Protein AF-A0A7S1BHF7-F1 (afdb_monomer_lite)

Radius of gyration: 30.68 Å; chains: 1; bounding box: 62×46×96 Å

Structure (mmCIF, N/CA/C/O backbone):
data_AF-A0A7S1BHF7-F1
#
_entry.id   AF-A0A7S1BHF7-F1
#
loop_
_atom_site.group_PDB
_atom_site.id
_atom_site.type_symbol
_atom_site.label_atom_id
_atom_site.label_alt_id
_atom_site.label_comp_id
_atom_site.label_asym_id
_atom_site.label_entity_id
_atom_site.label_seq_id
_atom_site.pdbx_PDB_ins_code
_atom_site.Cartn_x
_atom_site.Cartn_y
_atom_site.Cartn_z
_atom_site.occupancy
_atom_site.B_iso_or_equiv
_atom_site.auth_seq_id
_atom_site.auth_comp_id
_atom_site.auth_asym_id
_atom_site.auth_atom_id
_atom_site.pdbx_PDB_model_num
ATOM 1 N N . VAL A 1 1 ? 29.078 -0.483 -39.361 1.00 63.38 1 VAL A N 1
ATOM 2 C CA . VAL A 1 1 ? 27.618 -0.425 -39.082 1.00 63.38 1 VAL A CA 1
ATOM 3 C C . VAL A 1 1 ? 26.788 0.138 -40.234 1.00 63.38 1 VAL A C 1
ATOM 5 O O . VAL A 1 1 ? 25.708 -0.383 -40.449 1.00 63.38 1 VAL A O 1
ATOM 8 N N . CYS A 1 2 ? 27.257 1.151 -40.981 1.00 80.88 2 CYS A N 1
ATOM 9 C CA . CYS A 1 2 ? 26.517 1.723 -42.124 1.00 80.88 2 CYS A CA 1
ATOM 10 C C . CYS A 1 2 ? 26.778 1.039 -43.476 1.00 80.88 2 CYS A C 1
ATOM 12 O O . CYS A 1 2 ? 26.348 1.547 -44.508 1.00 80.88 2 CYS A O 1
ATOM 14 N N . ASP A 1 3 ? 27.524 -0.065 -43.475 1.00 90.44 3 ASP A N 1
ATOM 15 C CA . ASP A 1 3 ? 27.774 -0.849 -44.678 1.00 90.44 3 ASP A CA 1
ATOM 16 C C . ASP A 1 3 ? 26.471 -1.519 -45.144 1.00 90.44 3 ASP A C 1
ATOM 18 O O . ASP A 1 3 ? 25.711 -2.037 -44.321 1.00 90.44 3 ASP A O 1
ATOM 22 N N . ARG A 1 4 ? 26.189 -1.475 -46.449 1.00 88.31 4 ARG A N 1
ATOM 23 C CA . ARG A 1 4 ? 24.919 -1.969 -46.998 1.00 88.31 4 ARG A CA 1
ATOM 24 C C . ARG A 1 4 ? 24.765 -3.478 -46.856 1.00 88.31 4 ARG A C 1
ATOM 26 O O . ARG A 1 4 ? 23.647 -3.920 -46.611 1.00 88.31 4 ARG A O 1
ATOM 33 N N . GLU A 1 5 ? 25.844 -4.246 -46.970 1.00 92.75 5 GLU A N 1
ATOM 34 C CA . GLU A 1 5 ? 25.802 -5.700 -46.793 1.00 92.75 5 GLU A CA 1
ATOM 35 C C . GLU A 1 5 ? 25.516 -6.047 -45.331 1.00 92.75 5 GLU A C 1
ATOM 37 O O . GLU A 1 5 ? 24.713 -6.933 -45.049 1.00 92.75 5 GLU A O 1
ATOM 42 N N . VAL A 1 6 ? 26.069 -5.276 -44.388 1.00 90.81 6 VAL A N 1
ATOM 43 C CA . VAL A 1 6 ? 25.761 -5.431 -42.955 1.00 90.81 6 VAL A CA 1
ATOM 44 C C . VAL A 1 6 ? 24.296 -5.094 -42.651 1.00 90.81 6 VAL A C 1
ATOM 46 O O . VAL A 1 6 ? 23.649 -5.792 -41.871 1.00 90.81 6 VAL A O 1
ATOM 49 N N . VAL A 1 7 ? 23.741 -4.033 -43.245 1.00 93.38 7 VAL A N 1
ATOM 50 C CA . VAL A 1 7 ? 22.316 -3.682 -43.071 1.00 93.38 7 VAL A CA 1
ATOM 51 C C . VAL A 1 7 ? 21.403 -4.736 -43.707 1.00 93.38 7 VAL A C 1
ATOM 53 O O . VAL A 1 7 ? 20.414 -5.132 -43.091 1.00 93.38 7 VAL A O 1
ATOM 56 N N . ALA A 1 8 ? 21.753 -5.235 -44.895 1.00 92.69 8 ALA A N 1
ATOM 57 C CA . ALA A 1 8 ? 21.036 -6.327 -45.546 1.00 92.69 8 ALA A CA 1
ATOM 58 C C . ALA A 1 8 ? 21.072 -7.605 -44.694 1.00 92.69 8 ALA A C 1
ATOM 60 O O . ALA A 1 8 ? 20.032 -8.216 -44.477 1.00 92.69 8 ALA A O 1
ATOM 61 N N . GLY A 1 9 ? 22.228 -7.946 -44.115 1.00 94.75 9 GLY A N 1
ATOM 62 C CA . GLY A 1 9 ? 22.354 -9.053 -43.167 1.00 94.75 9 GLY A CA 1
ATOM 63 C C . GLY A 1 9 ? 21.432 -8.896 -41.956 1.00 94.75 9 GLY A C 1
ATOM 64 O O . GLY A 1 9 ? 20.701 -9.815 -41.623 1.00 94.75 9 GLY A O 1
ATOM 65 N N . ASN A 1 10 ? 21.356 -7.704 -41.356 1.00 95.31 10 ASN A N 1
ATOM 66 C CA . ASN A 1 10 ? 20.413 -7.446 -40.256 1.00 95.31 10 ASN A CA 1
ATOM 67 C C . ASN A 1 10 ? 18.931 -7.521 -40.671 1.00 95.31 10 ASN A C 1
ATOM 69 O O . ASN A 1 10 ? 18.061 -7.573 -39.804 1.00 95.31 10 ASN A O 1
ATOM 73 N N . SER A 1 11 ? 18.621 -7.503 -41.972 1.00 95.12 11 SER A N 1
ATOM 74 C CA . SER A 1 11 ? 17.242 -7.624 -42.459 1.00 95.12 11 SER A CA 1
ATOM 75 C C . SER A 1 11 ? 16.690 -9.037 -42.277 1.00 95.12 11 SER A C 1
ATOM 77 O O . SER A 1 11 ? 15.475 -9.189 -42.175 1.00 95.12 11 SER A O 1
ATOM 79 N N . THR A 1 12 ? 17.550 -10.058 -42.154 1.00 95.88 12 THR A N 1
ATOM 80 C CA . THR A 1 12 ? 17.098 -11.434 -41.888 1.00 95.88 12 THR A CA 1
ATOM 81 C C . THR A 1 12 ? 16.382 -11.545 -40.545 1.00 95.88 12 THR A C 1
ATOM 83 O O . THR A 1 12 ? 15.409 -12.274 -40.457 1.00 95.88 12 THR A O 1
ATOM 86 N N . ILE A 1 13 ? 16.762 -10.738 -39.545 1.00 96.25 13 ILE A N 1
ATOM 87 C CA . ILE A 1 13 ? 16.052 -10.658 -38.256 1.00 96.25 13 ILE A CA 1
ATOM 88 C C . ILE A 1 13 ? 14.591 -10.239 -38.472 1.00 96.25 13 ILE A C 1
ATOM 90 O O . ILE A 1 13 ? 13.684 -10.778 -37.850 1.00 96.25 13 ILE A O 1
ATOM 94 N N . GLY A 1 14 ? 14.350 -9.274 -39.366 1.00 95.00 14 GLY A N 1
ATOM 95 C CA . GLY A 1 14 ? 12.993 -8.853 -39.709 1.00 95.00 14 GLY A CA 1
ATOM 96 C C . GLY A 1 14 ? 12.210 -9.946 -40.436 1.00 95.00 14 GLY A C 1
ATOM 97 O O . GLY A 1 14 ? 11.029 -10.116 -40.158 1.00 95.00 14 GLY A O 1
ATOM 98 N N . MET A 1 15 ? 12.867 -10.714 -41.310 1.00 93.31 15 MET A N 1
ATOM 99 C CA . MET A 1 15 ? 12.249 -11.859 -41.991 1.00 93.31 15 MET A CA 1
ATOM 100 C C . MET A 1 15 ? 11.871 -12.965 -41.000 1.00 93.31 15 MET A C 1
ATOM 102 O O . MET A 1 15 ? 10.737 -13.424 -41.029 1.00 93.31 15 MET A O 1
ATOM 106 N N . GLU A 1 16 ? 12.764 -13.320 -40.074 1.00 95.81 16 GLU A N 1
ATOM 107 C CA . GLU A 1 16 ? 12.497 -14.307 -39.016 1.00 95.81 16 GLU A CA 1
ATOM 108 C C . GLU A 1 16 ? 11.317 -13.874 -38.129 1.00 95.81 16 GLU A C 1
ATOM 110 O O . GLU A 1 16 ? 10.424 -14.669 -37.849 1.00 95.81 16 GLU A O 1
ATOM 115 N N . ILE A 1 17 ? 11.244 -12.588 -37.754 1.00 95.44 17 ILE A N 1
ATOM 116 C CA . ILE A 1 17 ? 10.097 -12.045 -37.006 1.00 95.44 17 ILE A CA 1
ATOM 117 C C . ILE A 1 17 ? 8.789 -12.213 -37.789 1.00 95.44 17 ILE A C 1
ATOM 119 O O . ILE A 1 17 ? 7.767 -12.546 -37.195 1.00 95.44 17 ILE A O 1
ATOM 123 N N . LEU A 1 18 ? 8.801 -11.960 -39.097 1.00 91.56 18 LEU A N 1
ATOM 124 C CA . LEU A 1 18 ? 7.611 -12.074 -39.942 1.00 91.56 18 LEU A CA 1
ATOM 125 C C . LEU A 1 18 ? 7.209 -13.530 -40.201 1.00 91.56 18 LEU A C 1
ATOM 127 O O . LEU A 1 18 ? 6.021 -13.806 -40.353 1.00 91.56 18 LEU A O 1
ATOM 131 N N . GLU A 1 19 ? 8.171 -14.451 -40.235 1.00 92.69 19 GLU A N 1
ATOM 132 C CA . GLU A 1 19 ? 7.914 -15.890 -40.321 1.00 92.69 19 GLU A CA 1
ATOM 133 C C . GLU A 1 19 ? 7.264 -16.417 -39.031 1.00 92.69 19 GLU A C 1
ATOM 135 O O . GLU A 1 19 ? 6.253 -17.121 -39.097 1.00 92.69 19 GLU A O 1
ATOM 140 N N . ASP A 1 20 ? 7.786 -16.026 -37.865 1.00 94.88 20 ASP A N 1
ATOM 141 C CA . ASP A 1 20 ? 7.302 -16.496 -36.560 1.00 94.88 20 ASP A CA 1
ATOM 142 C C . ASP A 1 20 ? 6.042 -15.755 -36.069 1.00 94.88 20 ASP A C 1
ATOM 144 O O . ASP A 1 20 ? 5.194 -16.332 -35.378 1.00 94.88 20 ASP A O 1
ATOM 148 N N . LEU A 1 21 ? 5.910 -14.465 -36.394 1.00 93.00 21 LEU A N 1
ATOM 149 C CA . LEU A 1 21 ? 4.833 -13.585 -35.932 1.00 93.00 21 LEU A CA 1
ATOM 150 C C . LEU A 1 21 ? 4.375 -12.608 -37.038 1.00 93.00 21 LEU A C 1
ATOM 152 O O . LEU A 1 21 ? 4.582 -11.394 -36.929 1.00 93.00 21 LEU A O 1
ATOM 156 N N . PRO A 1 22 ? 3.691 -13.107 -38.087 1.00 88.44 22 PRO A N 1
ATOM 157 C CA . PRO A 1 22 ? 3.302 -12.315 -39.262 1.00 88.44 22 PRO A CA 1
ATOM 158 C C . PRO A 1 22 ? 2.284 -11.201 -38.973 1.00 88.44 22 PRO A C 1
ATOM 160 O O . PRO A 1 22 ? 2.080 -10.321 -39.805 1.00 88.44 22 PRO A O 1
ATOM 163 N N . ASP A 1 23 ? 1.619 -11.233 -37.817 1.00 88.38 23 ASP A N 1
ATOM 164 C CA . ASP A 1 23 ? 0.645 -10.237 -37.362 1.00 88.38 23 ASP A CA 1
ATOM 165 C C . ASP A 1 23 ? 1.152 -9.419 -36.159 1.00 88.38 23 ASP A C 1
ATOM 167 O O . ASP A 1 23 ? 0.376 -9.017 -35.290 1.00 88.38 23 ASP A O 1
ATOM 171 N N . CYS A 1 24 ? 2.467 -9.202 -36.083 1.00 91.94 24 CYS A N 1
ATOM 172 C CA . CYS A 1 24 ? 3.080 -8.279 -35.132 1.00 91.94 24 CYS A CA 1
ATOM 173 C C . CYS A 1 24 ? 2.635 -6.832 -35.402 1.00 91.94 24 CYS A C 1
ATOM 175 O O . CYS A 1 24 ? 2.654 -6.385 -36.543 1.00 91.94 24 CYS A O 1
ATOM 177 N N . ASP A 1 25 ? 2.282 -6.076 -34.361 1.00 93.25 25 ASP A N 1
ATOM 178 C CA . ASP A 1 25 ? 1.907 -4.664 -34.494 1.00 93.25 25 ASP A CA 1
ATOM 179 C C . ASP A 1 25 ? 3.132 -3.735 -34.431 1.00 93.25 25 ASP A C 1
ATOM 181 O O . ASP A 1 25 ? 3.135 -2.658 -35.030 1.00 93.25 25 ASP A O 1
ATOM 185 N N . ALA A 1 26 ? 4.171 -4.114 -33.675 1.00 95.31 26 ALA A N 1
ATOM 186 C CA . ALA A 1 26 ? 5.349 -3.272 -33.476 1.00 95.31 26 ALA A CA 1
ATOM 187 C C . ALA A 1 26 ? 6.613 -4.039 -33.062 1.00 95.31 26 ALA A C 1
ATOM 189 O O . ALA A 1 26 ? 6.575 -4.928 -32.208 1.00 95.31 26 ALA A O 1
ATOM 190 N N . VAL A 1 27 ? 7.760 -3.604 -33.584 1.00 97.50 27 VAL A N 1
ATOM 191 C CA . VAL A 1 27 ? 9.099 -4.085 -33.226 1.00 97.50 27 VAL A CA 1
ATOM 192 C C . VAL A 1 27 ? 9.896 -2.964 -32.557 1.00 97.50 27 VAL A C 1
ATOM 194 O O . VAL A 1 27 ? 10.108 -1.900 -33.135 1.00 97.50 27 VAL A O 1
ATOM 197 N N . PHE A 1 28 ? 10.373 -3.209 -31.337 1.00 97.69 28 PHE A N 1
ATOM 198 C CA . PHE A 1 28 ? 11.152 -2.266 -30.533 1.00 97.69 28 PHE A CA 1
ATOM 199 C C . PHE A 1 28 ? 12.624 -2.666 -30.526 1.00 97.69 28 PHE A C 1
ATOM 201 O O . PHE A 1 28 ? 12.974 -3.753 -30.061 1.00 97.69 28 PHE A O 1
ATOM 208 N N . CYS A 1 29 ? 13.499 -1.773 -30.991 1.00 97.00 29 CYS A N 1
ATOM 209 C CA . CYS A 1 29 ? 14.932 -2.043 -31.094 1.00 97.00 29 CYS A CA 1
ATOM 210 C C . CYS A 1 29 ? 15.776 -0.839 -30.671 1.00 97.00 29 CYS A C 1
ATOM 212 O O . CYS A 1 29 ? 15.511 0.304 -31.047 1.00 97.00 29 CYS A O 1
ATOM 214 N N . ALA A 1 30 ? 16.865 -1.101 -29.950 1.00 95.94 30 ALA A N 1
ATOM 215 C CA . ALA A 1 30 ? 17.815 -0.073 -29.543 1.00 95.94 30 ALA A CA 1
ATOM 216 C C . ALA A 1 30 ? 18.476 0.615 -30.747 1.00 95.94 30 ALA A C 1
ATOM 218 O O . ALA A 1 30 ? 18.969 -0.057 -31.659 1.00 95.94 30 ALA A O 1
ATOM 219 N N . TYR A 1 31 ? 18.524 1.946 -30.749 1.00 95.62 31 TYR A N 1
ATOM 220 C CA . TYR A 1 31 ? 19.172 2.727 -31.797 1.00 95.62 31 TYR A CA 1
ATOM 221 C C . TYR A 1 31 ? 20.578 3.159 -31.363 1.00 95.62 31 TYR A C 1
ATOM 223 O O . TYR A 1 31 ? 20.771 4.109 -30.611 1.00 95.62 31 TYR A O 1
ATOM 231 N N . GLY A 1 32 ? 21.591 2.430 -31.832 1.00 90.19 32 GLY A N 1
ATOM 232 C CA . GLY A 1 32 ? 22.993 2.858 -31.769 1.00 90.19 32 GLY A CA 1
ATOM 233 C C . GLY A 1 32 ? 23.406 3.539 -33.072 1.00 90.19 32 GLY A C 1
ATOM 234 O O . GLY A 1 32 ? 23.091 4.695 -33.329 1.00 90.19 32 GLY A O 1
ATOM 235 N N . GLY A 1 33 ? 24.070 2.784 -33.948 1.00 89.56 33 GLY A N 1
ATOM 236 C CA . GLY A 1 33 ? 24.418 3.235 -35.303 1.00 89.56 33 GLY A CA 1
ATOM 237 C C . GLY A 1 33 ? 23.305 3.068 -36.348 1.00 89.56 33 GLY A C 1
ATOM 238 O O . GLY A 1 33 ? 23.549 3.319 -37.523 1.00 89.56 33 GLY A O 1
ATOM 239 N N . GLY A 1 34 ? 22.125 2.581 -35.950 1.00 91.94 34 GLY A N 1
ATOM 240 C CA . GLY A 1 34 ? 20.945 2.394 -36.805 1.00 91.94 34 GLY A CA 1
ATOM 241 C C . GLY A 1 34 ? 20.944 1.166 -37.725 1.00 91.94 34 GLY A C 1
ATOM 242 O O . GLY A 1 34 ? 19.906 0.879 -38.306 1.00 91.94 34 GLY A O 1
ATOM 243 N N . GLY A 1 35 ? 22.036 0.398 -37.826 1.00 93.88 35 GLY A N 1
ATOM 244 C CA . GLY A 1 35 ? 22.135 -0.744 -38.752 1.00 93.88 35 GLY A CA 1
ATOM 245 C C . GLY A 1 35 ? 21.091 -1.847 -38.526 1.00 93.88 35 GLY A C 1
ATOM 246 O O . GLY A 1 35 ? 20.409 -2.232 -39.471 1.00 93.88 35 GLY A O 1
ATOM 247 N N . VAL A 1 36 ? 20.913 -2.296 -37.276 1.00 94.31 36 VAL A N 1
ATOM 248 C CA . VAL A 1 36 ? 19.900 -3.311 -36.916 1.00 94.31 36 VAL A CA 1
ATOM 249 C C . VAL A 1 36 ? 18.488 -2.779 -37.153 1.00 94.31 36 VAL A C 1
ATOM 251 O O . VAL A 1 36 ? 17.684 -3.426 -37.814 1.00 94.31 36 VAL A O 1
ATOM 254 N N . ASN A 1 37 ? 18.215 -1.554 -36.691 1.00 95.69 37 ASN A N 1
ATOM 255 C CA . ASN A 1 37 ? 16.921 -0.904 -36.889 1.00 95.69 37 ASN A CA 1
ATOM 256 C C . ASN A 1 37 ? 16.561 -0.787 -38.375 1.00 95.69 37 ASN A C 1
ATOM 258 O O . ASN A 1 37 ? 15.433 -1.070 -38.768 1.00 95.69 37 ASN A O 1
ATOM 262 N N . CYS A 1 38 ? 17.522 -0.364 -39.198 1.00 95.94 38 CYS A N 1
ATOM 263 C CA . CYS A 1 38 ? 17.293 -0.165 -40.618 1.00 95.94 38 CYS A CA 1
ATOM 264 C C . CYS A 1 38 ? 17.164 -1.478 -41.383 1.00 95.94 38 CYS A C 1
ATOM 266 O O . CYS A 1 38 ? 16.381 -1.529 -42.326 1.00 95.94 38 CYS A O 1
ATOM 268 N N . GLY A 1 39 ? 17.895 -2.521 -40.983 1.00 96.31 39 GLY A N 1
ATOM 269 C CA . GLY A 1 39 ? 17.743 -3.855 -41.559 1.00 96.31 39 GLY A CA 1
ATOM 270 C C . GLY A 1 39 ? 16.343 -4.405 -41.303 1.00 96.31 39 GLY A C 1
ATOM 271 O O . GLY A 1 39 ? 15.597 -4.655 -42.246 1.00 96.31 39 GLY A O 1
ATOM 272 N N . ILE A 1 40 ? 15.943 -4.486 -40.029 1.00 96.75 40 ILE A N 1
ATOM 273 C CA . ILE A 1 40 ? 14.609 -4.964 -39.637 1.00 96.75 40 ILE A CA 1
ATOM 274 C C . ILE A 1 40 ? 13.519 -4.128 -40.315 1.00 96.75 40 ILE A C 1
ATOM 276 O O . ILE A 1 40 ? 12.664 -4.674 -41.005 1.00 96.75 40 ILE A O 1
ATOM 280 N N . GLY A 1 41 ? 13.582 -2.798 -40.202 1.00 96.12 41 GLY A N 1
ATOM 281 C CA . GLY A 1 41 ? 12.578 -1.917 -40.798 1.00 96.12 41 GLY A CA 1
ATOM 282 C C . GLY A 1 41 ? 12.498 -2.009 -42.329 1.00 96.12 41 GLY A C 1
ATOM 283 O O . GLY A 1 41 ? 11.428 -1.780 -42.890 1.00 96.12 41 GLY A O 1
ATOM 284 N N . SER A 1 42 ? 13.592 -2.361 -43.016 1.00 94.62 42 SER A N 1
ATOM 285 C CA . SER A 1 42 ? 13.563 -2.600 -44.467 1.00 94.62 42 SER A CA 1
ATOM 286 C C . SER A 1 42 ? 12.770 -3.861 -44.807 1.00 94.62 42 SER A C 1
ATOM 288 O O . SER A 1 42 ? 11.955 -3.816 -45.724 1.00 94.62 42 SER A O 1
ATOM 290 N N . ALA A 1 43 ? 12.946 -4.951 -44.053 1.00 94.25 43 ALA A N 1
ATOM 291 C CA . ALA A 1 43 ? 12.156 -6.172 -44.230 1.00 94.25 43 ALA A CA 1
ATOM 292 C C . ALA A 1 43 ? 10.660 -5.921 -43.964 1.00 94.25 43 ALA A C 1
ATOM 294 O O . ALA A 1 43 ? 9.825 -6.223 -44.815 1.00 94.25 43 ALA A O 1
ATOM 295 N N . LEU A 1 44 ? 10.331 -5.261 -42.844 1.00 93.38 44 LEU A N 1
ATOM 296 C CA . LEU A 1 44 ? 8.945 -4.921 -42.491 1.00 93.38 44 LEU A CA 1
ATOM 297 C C . LEU A 1 44 ? 8.267 -4.061 -43.571 1.00 93.38 44 LEU A C 1
ATOM 299 O O . LEU A 1 44 ? 7.118 -4.301 -43.942 1.00 93.38 44 LEU A O 1
ATOM 303 N N . ARG A 1 45 ? 8.985 -3.067 -44.113 1.00 89.44 45 ARG A N 1
ATOM 304 C CA . ARG A 1 45 ? 8.460 -2.185 -45.163 1.00 89.44 45 ARG A CA 1
ATOM 305 C C . ARG A 1 45 ? 8.230 -2.921 -46.484 1.00 89.44 45 ARG A C 1
ATOM 307 O O . ARG A 1 45 ? 7.192 -2.694 -47.097 1.00 89.44 45 ARG A O 1
ATOM 314 N N . THR A 1 46 ? 9.146 -3.792 -46.903 1.00 87.75 46 THR A N 1
ATOM 315 C CA . THR A 1 46 ? 8.972 -4.595 -48.127 1.00 87.75 46 THR A CA 1
ATOM 316 C C . THR A 1 46 ? 7.734 -5.483 -48.021 1.00 87.75 46 THR A C 1
ATOM 318 O O . THR A 1 46 ? 6.893 -5.465 -48.914 1.00 87.75 46 THR A O 1
ATOM 321 N N . CYS A 1 47 ? 7.539 -6.173 -46.895 1.00 83.06 47 CYS A N 1
ATOM 322 C CA . CYS A 1 47 ? 6.355 -7.015 -46.713 1.00 83.06 47 CYS A CA 1
ATOM 323 C C . CYS A 1 47 ? 5.050 -6.206 -46.663 1.00 83.06 47 CYS A C 1
ATOM 325 O O . CYS A 1 47 ? 4.023 -6.660 -47.167 1.00 83.06 47 CYS A O 1
ATOM 327 N N . LYS A 1 48 ? 5.075 -4.975 -46.133 1.00 81.44 48 LYS A N 1
ATOM 328 C CA . LYS A 1 48 ? 3.937 -4.046 -46.242 1.00 81.44 48 LYS A CA 1
ATOM 329 C C . LYS A 1 48 ? 3.620 -3.695 -47.699 1.00 81.44 48 LYS A C 1
ATOM 331 O O . LYS A 1 48 ? 2.451 -3.666 -48.075 1.00 81.44 48 LYS A O 1
ATOM 336 N N . GLU A 1 49 ? 4.634 -3.424 -48.522 1.00 82.50 49 GLU A N 1
ATOM 337 C CA . GLU A 1 49 ? 4.460 -3.151 -49.959 1.00 82.50 49 GLU A CA 1
ATOM 338 C C . GLU A 1 49 ? 3.885 -4.366 -50.713 1.00 82.50 49 GLU A C 1
ATOM 340 O O . GLU A 1 49 ? 3.151 -4.195 -51.687 1.00 82.50 49 GLU A O 1
ATOM 345 N N . GLU A 1 50 ? 4.123 -5.577 -50.205 1.00 82.56 50 GLU A N 1
ATOM 346 C CA . GLU A 1 50 ? 3.542 -6.839 -50.685 1.00 82.56 50 GLU A CA 1
ATOM 347 C C . GLU A 1 50 ? 2.145 -7.150 -50.102 1.00 82.56 50 GLU A C 1
ATOM 349 O O . GLU A 1 50 ? 1.537 -8.163 -50.452 1.00 82.56 50 GLU A O 1
ATOM 354 N N . GLY A 1 51 ? 1.593 -6.262 -49.264 1.00 77.38 51 GLY A N 1
ATOM 355 C CA . GLY A 1 51 ? 0.216 -6.334 -48.760 1.00 77.38 51 GLY A CA 1
ATOM 356 C C . GLY A 1 51 ? 0.054 -6.804 -47.311 1.00 77.38 51 GLY A C 1
ATOM 357 O O . GLY A 1 51 ? -1.078 -7.057 -46.893 1.00 77.38 51 GLY A O 1
ATOM 358 N N . ALA A 1 52 ? 1.139 -6.921 -46.537 1.00 78.06 52 ALA A N 1
ATOM 359 C CA . ALA A 1 52 ? 1.068 -7.218 -45.104 1.00 78.06 52 ALA A CA 1
ATOM 360 C C . ALA A 1 52 ? 0.479 -6.050 -44.284 1.00 78.06 52 ALA A C 1
ATOM 362 O O . ALA A 1 52 ? 0.380 -4.911 -44.751 1.00 78.06 52 ALA A O 1
ATOM 363 N N . ALA A 1 53 ? 0.087 -6.339 -43.038 1.00 75.56 53 ALA A N 1
ATOM 364 C CA . ALA A 1 53 ? -0.390 -5.328 -42.097 1.00 75.56 53 ALA A CA 1
ATOM 365 C C . ALA A 1 53 ? 0.686 -4.262 -41.813 1.00 75.56 53 ALA A C 1
ATOM 367 O O . ALA A 1 53 ? 1.883 -4.526 -41.908 1.00 75.56 53 ALA A O 1
ATOM 368 N N . ASP A 1 54 ? 0.253 -3.045 -41.472 1.00 84.81 54 ASP A N 1
ATOM 369 C CA . ASP A 1 54 ? 1.175 -1.967 -41.113 1.00 84.81 54 ASP A CA 1
ATOM 370 C C . ASP A 1 54 ? 1.805 -2.245 -39.745 1.00 84.81 54 ASP A C 1
ATOM 372 O O . ASP A 1 54 ? 1.080 -2.433 -38.769 1.00 84.81 54 ASP A O 1
ATOM 376 N N . MET A 1 55 ? 3.137 -2.261 -39.683 1.00 91.56 55 MET A N 1
ATOM 377 C CA . MET A 1 55 ? 3.893 -2.572 -38.470 1.00 91.56 55 MET A CA 1
ATOM 378 C C . MET A 1 55 ? 4.785 -1.401 -38.091 1.00 91.56 55 MET A C 1
ATOM 380 O O . MET A 1 55 ? 5.485 -0.830 -38.933 1.00 91.56 55 MET A O 1
ATOM 384 N N . ASP A 1 56 ? 4.810 -1.072 -36.805 1.00 94.31 56 ASP A N 1
ATOM 385 C CA . ASP A 1 56 ? 5.690 -0.029 -36.307 1.00 94.31 56 ASP A CA 1
ATOM 386 C C . ASP A 1 56 ? 7.114 -0.544 -36.099 1.00 94.31 56 ASP A C 1
ATOM 388 O O . ASP A 1 56 ? 7.356 -1.472 -35.333 1.00 94.31 56 ASP A O 1
ATOM 392 N N . MET A 1 57 ? 8.086 0.133 -36.705 1.00 96.69 57 MET A N 1
ATOM 393 C CA . MET A 1 57 ? 9.490 -0.015 -36.342 1.00 96.69 57 MET A CA 1
ATOM 394 C C . MET A 1 57 ? 9.854 1.104 -35.367 1.00 96.69 57 MET A C 1
ATOM 396 O O . MET A 1 57 ? 9.933 2.276 -35.757 1.00 96.69 57 MET A O 1
ATOM 400 N N . VAL A 1 58 ? 10.068 0.751 -34.100 1.00 97.06 58 VAL A N 1
ATOM 401 C CA . VAL A 1 58 ? 10.303 1.703 -33.012 1.00 97.06 58 VAL A CA 1
ATOM 402 C C . VAL A 1 58 ? 11.775 1.720 -32.610 1.00 97.06 58 VAL A C 1
ATOM 404 O O . VAL A 1 58 ? 12.293 0.768 -32.020 1.00 97.06 58 VAL A O 1
ATOM 407 N N . ALA A 1 59 ? 12.435 2.845 -32.878 1.00 97.44 59 ALA A N 1
ATOM 408 C CA . ALA A 1 59 ? 13.793 3.110 -32.421 1.00 97.44 59 ALA A CA 1
ATOM 409 C C . ALA A 1 59 ? 13.795 3.539 -30.954 1.00 97.44 59 ALA A C 1
ATOM 411 O O . ALA A 1 59 ? 13.089 4.476 -30.580 1.00 97.44 59 ALA A O 1
ATOM 412 N N . VAL A 1 60 ? 14.608 2.882 -30.128 1.00 97.81 60 VAL A N 1
ATOM 413 C CA . VAL A 1 60 ? 14.678 3.158 -28.690 1.00 97.81 60 VAL A CA 1
ATOM 414 C C . VAL A 1 60 ? 16.066 3.636 -28.279 1.00 97.81 60 VAL A C 1
ATOM 416 O O . VAL A 1 60 ? 17.060 2.993 -28.604 1.00 97.81 60 VAL A O 1
ATOM 419 N N . GLU A 1 61 ? 16.145 4.730 -27.525 1.00 97.44 61 GLU A N 1
ATOM 420 C CA . GLU A 1 61 ? 17.413 5.268 -27.011 1.00 97.44 61 GLU A CA 1
ATOM 421 C C . GLU A 1 61 ? 17.338 5.602 -25.513 1.00 97.44 61 GLU A C 1
ATOM 423 O O . GLU A 1 61 ? 16.277 6.012 -25.023 1.00 97.44 61 GLU A O 1
ATOM 428 N N . PRO A 1 62 ? 18.458 5.489 -24.772 1.00 96.62 62 PRO A N 1
ATOM 429 C CA . PRO A 1 62 ? 18.522 5.924 -23.385 1.00 96.62 62 PRO A CA 1
ATOM 430 C C . PRO A 1 62 ? 18.363 7.444 -23.290 1.00 96.62 62 PRO A C 1
ATOM 432 O O . PRO A 1 62 ? 18.894 8.202 -24.103 1.00 96.62 62 PRO A O 1
ATOM 435 N N . ALA A 1 63 ? 17.686 7.917 -22.246 1.00 94.50 63 ALA A N 1
ATOM 436 C CA . ALA A 1 63 ? 17.410 9.335 -22.032 1.00 94.50 63 ALA A CA 1
ATOM 437 C C . ALA A 1 63 ? 18.662 10.215 -21.969 1.00 94.50 63 ALA A C 1
ATOM 439 O O . ALA A 1 63 ? 18.609 11.389 -22.341 1.00 94.50 63 ALA A O 1
ATOM 440 N N . THR A 1 64 ? 19.783 9.630 -21.555 1.00 92.62 64 THR A N 1
ATOM 441 C CA . THR A 1 64 ? 21.095 10.271 -21.469 1.00 92.62 64 THR A CA 1
ATOM 442 C C . THR A 1 64 ? 21.824 10.375 -22.808 1.00 92.62 64 THR A C 1
ATOM 444 O O . THR A 1 64 ? 22.824 11.079 -22.879 1.00 92.62 64 THR A O 1
ATOM 447 N N . ALA A 1 65 ? 21.373 9.693 -23.863 1.00 95.00 65 ALA A N 1
ATOM 448 C CA . ALA A 1 65 ? 22.020 9.705 -25.173 1.00 95.00 65 ALA A CA 1
ATOM 449 C C . ALA A 1 65 ? 21.015 9.359 -26.289 1.00 95.00 65 ALA A C 1
ATOM 451 O O . ALA A 1 65 ? 21.117 8.310 -26.912 1.00 95.00 65 ALA A O 1
ATOM 452 N N . ALA A 1 66 ? 20.050 10.249 -26.553 1.00 96.56 66 ALA A N 1
ATOM 453 C CA . ALA A 1 66 ? 18.978 10.024 -27.535 1.00 96.56 66 ALA A CA 1
ATOM 454 C C . ALA A 1 66 ? 19.002 10.982 -28.753 1.00 96.56 66 ALA A C 1
ATOM 456 O O . ALA A 1 66 ? 18.050 11.753 -28.949 1.00 96.56 66 ALA A O 1
ATOM 457 N N . PRO A 1 67 ? 20.090 11.012 -29.549 1.00 95.19 67 PRO A N 1
ATOM 458 C CA . PRO A 1 67 ? 20.202 11.894 -30.707 1.00 95.19 67 PRO A CA 1
ATOM 459 C C . PRO A 1 67 ? 19.190 11.553 -31.804 1.00 95.19 67 PRO A C 1
ATOM 461 O O . PRO A 1 67 ? 18.680 12.468 -32.452 1.00 95.19 67 PRO A O 1
ATOM 464 N N . PHE A 1 68 ? 18.871 10.271 -32.019 1.00 96.12 68 PHE A N 1
ATOM 465 C CA . PHE A 1 68 ? 17.913 9.886 -33.050 1.00 96.12 68 PHE A CA 1
ATOM 466 C C . PHE A 1 68 ? 16.504 10.334 -32.687 1.00 96.12 68 PHE A C 1
ATOM 468 O O . PHE A 1 68 ? 15.842 10.937 -33.522 1.00 96.12 68 PHE A O 1
ATOM 475 N N . CYS A 1 69 ? 16.063 10.141 -31.444 1.00 95.75 69 CYS A N 1
ATOM 476 C CA . CYS A 1 69 ? 14.767 10.622 -30.969 1.00 95.75 69 CYS A CA 1
ATOM 477 C C . CYS A 1 69 ? 14.630 12.135 -31.167 1.00 95.75 69 CYS A C 1
ATOM 479 O O . CYS A 1 69 ? 13.593 12.601 -31.641 1.00 95.75 69 CYS A O 1
ATOM 481 N N . LYS A 1 70 ? 15.679 12.906 -30.842 1.00 95.00 70 LYS A N 1
ATOM 482 C CA . LYS A 1 70 ? 15.693 14.362 -31.047 1.00 95.00 70 LYS A CA 1
ATOM 483 C C . LYS A 1 70 ? 15.557 14.710 -32.529 1.00 95.00 70 LYS A C 1
ATOM 485 O O . LYS A 1 70 ? 14.616 15.405 -32.905 1.00 95.00 70 LYS A O 1
ATOM 490 N N . ALA A 1 71 ? 16.444 14.183 -33.373 1.00 94.44 71 ALA A N 1
ATOM 491 C CA . ALA A 1 71 ? 16.426 14.468 -34.803 1.00 94.44 71 ALA A CA 1
ATOM 492 C C . ALA A 1 71 ? 15.114 14.011 -35.470 1.00 94.44 71 ALA A C 1
ATOM 494 O O . ALA A 1 71 ? 14.561 14.726 -36.301 1.00 94.44 71 ALA A O 1
ATOM 495 N N . PHE A 1 72 ? 14.588 12.838 -35.101 1.00 95.31 72 PHE A N 1
ATOM 496 C CA . PHE A 1 72 ? 13.374 12.233 -35.665 1.00 95.31 72 PHE A CA 1
ATOM 497 C C . PHE A 1 72 ? 12.118 13.045 -35.343 1.00 95.31 72 PHE A C 1
ATOM 499 O O . PHE A 1 72 ? 11.286 13.267 -36.227 1.00 95.31 72 PHE A O 1
ATOM 506 N N . ASN A 1 73 ? 12.003 13.524 -34.103 1.00 94.00 73 ASN A N 1
ATOM 507 C CA . ASN A 1 73 ? 10.852 14.304 -33.649 1.00 94.00 73 ASN A CA 1
ATOM 508 C C . ASN A 1 73 ? 10.888 15.760 -34.131 1.00 94.00 73 ASN A C 1
ATOM 510 O O . ASN A 1 73 ? 9.839 16.383 -34.254 1.00 94.00 73 ASN A O 1
ATOM 514 N N . LEU A 1 74 ? 12.072 16.293 -34.446 1.00 92.50 74 LEU A N 1
ATOM 515 C CA . LEU A 1 74 ? 12.238 17.646 -34.984 1.00 92.50 74 LEU A CA 1
ATOM 516 C C . LEU A 1 74 ? 12.158 17.717 -36.515 1.00 92.50 74 LEU A C 1
ATOM 518 O O . LEU A 1 74 ? 12.301 18.804 -37.079 1.00 92.50 74 LEU A O 1
ATOM 522 N N . ARG A 1 75 ? 11.924 16.607 -37.224 1.00 91.50 75 ARG A N 1
ATOM 523 C CA . ARG A 1 75 ? 11.794 16.641 -38.691 1.00 91.50 75 ARG A CA 1
ATOM 524 C C . ARG A 1 75 ? 10.685 17.597 -39.121 1.00 91.50 75 ARG A C 1
ATOM 526 O O . ARG A 1 75 ? 9.586 17.574 -38.580 1.00 91.50 75 ARG A O 1
ATOM 533 N N . GLY A 1 76 ? 10.984 18.421 -40.122 1.00 87.69 76 GLY A N 1
ATOM 534 C CA . GLY A 1 76 ? 10.063 19.444 -40.622 1.00 87.69 76 GLY A CA 1
ATOM 535 C C . GLY A 1 76 ? 9.989 20.712 -39.763 1.00 87.69 76 GLY A C 1
ATOM 536 O O . GLY A 1 76 ? 9.288 21.642 -40.147 1.00 87.69 76 GLY A O 1
ATOM 537 N N . SER A 1 77 ? 10.713 20.787 -38.640 1.00 92.62 77 SER A N 1
ATOM 538 C CA . SER A 1 77 ? 10.850 22.023 -37.859 1.00 92.62 77 SER A CA 1
ATOM 539 C C . SER A 1 77 ? 11.865 22.989 -38.483 1.00 92.62 77 SER A C 1
ATOM 541 O O . SER A 1 77 ? 12.752 22.586 -39.241 1.00 92.62 77 SER A O 1
ATOM 543 N N . GLU A 1 78 ? 11.786 24.269 -38.107 1.00 89.31 78 GLU A N 1
ATOM 544 C CA . GLU A 1 78 ? 12.804 25.262 -38.474 1.00 89.31 78 GLU A CA 1
ATOM 545 C C . GLU A 1 78 ? 14.203 24.891 -37.968 1.00 89.31 78 GLU A C 1
ATOM 547 O O . GLU A 1 78 ? 15.196 25.191 -38.627 1.00 89.31 78 GLU A O 1
ATOM 552 N N . GLU A 1 79 ? 14.293 24.239 -36.808 1.00 89.38 79 GLU A N 1
ATOM 553 C CA . GLU A 1 79 ? 15.564 23.804 -36.232 1.00 89.38 79 GLU A CA 1
ATOM 554 C C . GLU A 1 79 ? 16.223 22.734 -37.108 1.00 89.38 79 GLU A C 1
ATOM 556 O O . GLU A 1 79 ? 17.397 22.857 -37.452 1.00 89.38 79 GLU A O 1
ATOM 561 N N . ALA A 1 80 ? 15.450 21.743 -37.566 1.00 89.19 80 ALA A N 1
ATOM 562 C CA . ALA A 1 80 ? 15.940 20.748 -38.516 1.00 89.19 80 ALA A CA 1
ATOM 563 C C . ALA A 1 80 ? 16.305 21.373 -39.872 1.00 89.19 80 ALA A C 1
ATOM 565 O O . ALA A 1 80 ? 17.302 20.979 -40.464 1.00 89.19 80 ALA A O 1
ATOM 566 N N . ALA A 1 81 ? 15.561 22.376 -40.351 1.00 88.56 81 ALA A N 1
ATOM 567 C CA . ALA A 1 81 ? 15.876 23.061 -41.610 1.00 88.56 81 ALA A CA 1
ATOM 568 C C . ALA A 1 81 ? 17.213 23.830 -41.573 1.00 88.56 81 ALA A C 1
ATOM 570 O O . ALA A 1 81 ? 17.832 24.038 -42.616 1.00 88.56 81 ALA A O 1
ATOM 571 N N . ARG A 1 82 ? 17.659 24.256 -40.383 1.00 89.25 82 ARG A N 1
ATOM 572 C CA . ARG A 1 82 ? 18.947 24.941 -40.169 1.00 89.25 82 ARG A CA 1
ATOM 573 C C . ARG A 1 82 ? 20.107 23.973 -39.915 1.00 89.25 82 ARG A C 1
ATOM 575 O O . ARG A 1 82 ? 21.260 24.393 -39.982 1.00 89.25 82 ARG A O 1
ATOM 582 N N . ALA A 1 83 ? 19.815 22.713 -39.599 1.00 86.31 83 ALA A N 1
ATOM 583 C CA . ALA A 1 83 ? 20.812 21.691 -39.313 1.00 86.31 83 ALA A CA 1
ATOM 584 C C . ALA A 1 83 ? 21.322 21.016 -40.599 1.00 86.31 83 ALA A C 1
ATOM 586 O O . ALA A 1 83 ? 20.573 20.820 -41.557 1.00 86.31 83 ALA A O 1
ATOM 587 N N . GLU A 1 84 ? 22.598 20.620 -40.617 1.00 85.44 84 GLU A N 1
ATOM 588 C CA . GLU A 1 84 ? 23.189 19.898 -41.751 1.00 85.44 84 GLU A CA 1
ATOM 589 C C . GLU A 1 84 ? 22.446 18.565 -41.984 1.00 85.44 84 GLU A C 1
ATOM 591 O O . GLU A 1 84 ? 22.249 17.782 -41.055 1.00 85.44 84 GLU A O 1
ATOM 596 N N . ASP A 1 85 ? 21.974 18.336 -43.217 1.00 82.62 85 ASP A N 1
ATOM 597 C CA . ASP A 1 85 ? 21.164 17.172 -43.632 1.00 82.62 85 ASP A CA 1
ATOM 598 C C . ASP A 1 85 ? 19.887 16.922 -42.800 1.00 82.62 85 ASP A C 1
ATOM 600 O O . ASP A 1 85 ? 19.327 15.819 -42.803 1.00 82.62 85 ASP A O 1
ATOM 604 N N . GLY A 1 86 ? 19.412 17.933 -42.067 1.00 84.00 86 GLY A N 1
ATOM 605 C CA . GLY A 1 86 ? 18.286 17.792 -41.144 1.00 84.00 86 GLY A CA 1
ATOM 606 C C . GLY A 1 86 ? 18.598 16.984 -39.882 1.00 84.00 86 GLY A C 1
ATOM 607 O O . GLY A 1 86 ? 17.668 16.534 -39.210 1.00 84.00 86 GLY A O 1
ATOM 608 N N . ILE A 1 87 ? 19.879 16.766 -39.565 1.00 91.25 87 ILE A N 1
ATOM 609 C CA . ILE A 1 87 ? 20.319 16.012 -38.388 1.00 91.25 87 ILE A CA 1
ATOM 610 C C . ILE A 1 87 ? 20.562 16.989 -37.243 1.00 91.25 87 ILE A C 1
ATOM 612 O O . ILE A 1 87 ? 21.583 17.671 -37.201 1.00 91.25 87 ILE A O 1
ATOM 616 N N . VAL A 1 88 ? 19.635 17.037 -36.288 1.00 91.88 88 VAL A N 1
ATOM 617 C CA . VAL A 1 88 ? 19.787 17.860 -35.082 1.00 91.88 88 VAL A CA 1
ATOM 618 C C . VAL A 1 88 ? 20.594 17.081 -34.031 1.00 91.88 88 VAL A C 1
ATOM 620 O O . VAL A 1 88 ? 20.080 16.091 -33.500 1.00 91.88 88 VAL A O 1
ATOM 623 N N . PRO A 1 89 ? 21.842 17.479 -33.712 1.00 92.06 89 PRO A N 1
ATOM 624 C CA . PRO A 1 89 ? 22.636 16.810 -32.688 1.00 92.06 89 PRO A CA 1
ATOM 625 C C . PRO A 1 89 ? 22.123 17.130 -31.277 1.00 92.06 89 PRO A C 1
ATOM 627 O O . PRO A 1 89 ? 21.356 18.073 -31.050 1.00 92.06 89 PRO A O 1
ATOM 630 N N . LEU A 1 90 ? 22.580 16.354 -30.298 1.00 91.69 90 LEU A N 1
ATOM 631 C CA . LEU A 1 90 ? 22.399 16.699 -28.892 1.00 91.69 90 LEU A CA 1
ATOM 632 C C . LEU A 1 90 ? 23.224 17.943 -28.540 1.00 91.69 90 LEU A C 1
ATOM 634 O O . LEU A 1 90 ? 24.376 18.074 -28.956 1.00 91.69 90 LEU A O 1
ATOM 638 N N . SER A 1 91 ? 22.626 18.835 -27.759 1.00 89.81 91 SER A N 1
ATOM 639 C CA . SER A 1 91 ? 23.280 20.021 -27.207 1.00 89.81 91 SER A CA 1
ATOM 640 C C . SER A 1 91 ? 24.182 19.643 -26.026 1.00 89.81 91 SER A C 1
ATOM 642 O O . SER A 1 91 ? 24.065 18.557 -25.446 1.00 89.81 91 SER A O 1
ATOM 644 N N . ASP A 1 92 ? 25.063 20.559 -25.621 1.00 82.00 92 ASP A N 1
ATOM 645 C CA . ASP A 1 92 ? 25.903 20.367 -24.437 1.00 82.00 92 ASP A CA 1
ATOM 646 C C . ASP A 1 92 ? 25.051 20.102 -23.183 1.00 82.00 92 ASP A C 1
ATOM 648 O O . ASP A 1 92 ? 24.089 20.812 -22.892 1.00 82.00 92 ASP A O 1
ATOM 652 N N . GLY A 1 93 ? 25.394 19.042 -22.446 1.00 82.94 93 GLY A N 1
ATOM 653 C CA . GLY A 1 93 ? 24.671 18.596 -21.248 1.00 82.94 93 GLY A CA 1
ATOM 654 C C . GLY A 1 93 ? 23.488 17.651 -21.503 1.00 82.94 93 GLY A C 1
ATOM 655 O O . GLY A 1 93 ? 23.054 16.972 -20.568 1.00 82.94 93 GLY A O 1
ATOM 656 N N . GLU A 1 94 ? 23.000 17.534 -22.744 1.00 87.44 94 GLU A N 1
ATOM 657 C CA . GLU A 1 94 ? 21.984 16.528 -23.095 1.00 87.44 94 GLU A CA 1
ATOM 658 C C . GLU A 1 94 ? 22.592 15.124 -23.156 1.00 87.44 94 GLU A C 1
ATOM 660 O O . GLU A 1 94 ? 21.991 14.174 -22.655 1.00 87.44 94 GLU A O 1
ATOM 665 N N . TRP A 1 95 ? 23.802 15.005 -23.717 1.00 93.44 95 TRP A N 1
ATOM 666 C CA . TRP A 1 95 ? 24.548 13.750 -23.728 1.00 93.44 95 TRP A CA 1
ATOM 667 C C . TRP A 1 95 ? 25.293 13.536 -22.411 1.00 93.44 95 TRP A C 1
ATOM 669 O O . TRP A 1 95 ? 26.095 14.376 -21.991 1.00 93.44 95 TRP A O 1
ATOM 679 N N . ARG A 1 96 ? 25.070 12.381 -21.785 1.00 90.88 96 ARG A N 1
ATOM 680 C CA . ARG A 1 96 ? 25.759 11.938 -20.572 1.00 90.88 96 ARG A CA 1
ATOM 681 C C . ARG A 1 96 ? 26.154 10.462 -20.709 1.00 90.88 96 ARG A C 1
ATOM 683 O O . ARG A 1 96 ? 25.310 9.657 -21.108 1.00 90.88 96 ARG A O 1
ATOM 690 N N . PRO A 1 97 ? 27.405 10.089 -20.380 1.00 87.00 97 PRO A N 1
ATOM 691 C CA . PRO A 1 97 ? 27.817 8.691 -20.392 1.00 87.00 97 PRO A CA 1
ATOM 692 C C . PRO A 1 97 ? 27.011 7.893 -19.361 1.00 87.00 97 PRO A C 1
ATOM 694 O O . PRO A 1 97 ? 26.619 8.418 -18.317 1.00 87.00 97 PRO A O 1
ATOM 697 N N . SER A 1 98 ? 26.757 6.624 -19.663 1.00 89.56 98 SER A N 1
ATOM 698 C CA . SER A 1 98 ? 26.025 5.701 -18.795 1.00 89.56 98 SER A CA 1
ATOM 699 C C . SER A 1 98 ? 26.541 4.275 -18.993 1.00 89.56 98 SER A C 1
ATOM 701 O O . SER A 1 98 ? 27.376 4.049 -19.863 1.00 89.56 98 SER A O 1
ATOM 703 N N . PHE A 1 99 ? 26.021 3.315 -18.225 1.00 87.44 99 PHE A N 1
ATOM 704 C CA . PHE A 1 99 ? 26.306 1.889 -18.435 1.00 87.44 99 PHE A CA 1
ATOM 705 C C . PHE A 1 99 ? 25.692 1.333 -19.738 1.00 87.44 99 PHE A C 1
ATOM 707 O O . PHE A 1 99 ? 25.972 0.206 -20.132 1.00 87.44 99 PHE A O 1
ATOM 714 N N . VAL A 1 100 ? 24.822 2.109 -20.391 1.00 90.75 100 VAL A N 1
ATOM 715 C CA . VAL A 1 100 ? 24.316 1.843 -21.737 1.00 90.75 100 VAL A CA 1
ATOM 716 C C . VAL A 1 100 ? 25.252 2.540 -22.721 1.00 90.75 100 VAL A C 1
ATOM 718 O O . VAL A 1 100 ? 25.163 3.754 -22.910 1.00 90.75 100 VAL A O 1
ATOM 721 N N . ASP A 1 101 ? 26.171 1.778 -23.303 1.00 86.81 101 ASP A N 1
ATOM 722 C CA . ASP A 1 101 ? 27.225 2.260 -24.205 1.00 86.81 101 ASP A CA 1
ATOM 723 C C . ASP A 1 101 ? 27.129 1.675 -25.629 1.00 86.81 101 ASP A C 1
ATOM 725 O O . ASP A 1 101 ? 27.648 2.265 -26.577 1.00 86.81 101 ASP A O 1
ATOM 729 N N . GLY A 1 102 ? 26.398 0.569 -25.807 1.00 84.38 102 GLY A N 1
ATOM 730 C CA . GLY A 1 102 ? 26.095 -0.032 -27.113 1.00 84.38 102 GLY A CA 1
ATOM 731 C C . GLY A 1 102 ? 25.055 0.728 -27.954 1.00 84.38 102 GLY A C 1
ATOM 732 O O . GLY A 1 102 ? 24.865 0.430 -29.137 1.00 84.38 102 GLY A O 1
ATOM 733 N N . CYS A 1 103 ? 24.370 1.722 -27.379 1.00 87.12 103 CYS A N 1
ATOM 734 C CA . CYS A 1 103 ? 23.444 2.590 -28.103 1.00 87.12 103 CYS A CA 1
ATOM 735 C C . CYS A 1 103 ? 23.453 4.027 -27.568 1.00 87.12 103 CYS A C 1
ATOM 737 O O . CYS A 1 103 ? 23.904 4.294 -26.456 1.00 87.12 103 CYS A O 1
ATOM 739 N N . GLY A 1 104 ? 22.948 4.955 -28.382 1.00 78.62 104 GLY A N 1
ATOM 740 C CA . GLY A 1 104 ? 23.017 6.378 -28.085 1.00 78.62 104 GLY A CA 1
ATOM 741 C C . GLY A 1 104 ? 24.378 7.015 -28.390 1.00 78.62 104 GLY A C 1
ATOM 742 O O . GLY A 1 104 ? 25.442 6.415 -28.269 1.00 78.62 104 GLY A O 1
ATOM 743 N N . GLY A 1 105 ? 24.351 8.272 -28.825 1.00 86.62 105 GLY A N 1
ATOM 744 C CA . GLY A 1 105 ? 25.541 9.041 -29.191 1.00 86.62 105 GLY A CA 1
ATOM 745 C C . GLY A 1 105 ? 25.284 10.541 -29.092 1.00 86.62 105 GLY A C 1
ATOM 746 O O . GLY A 1 105 ? 24.242 10.964 -28.603 1.00 86.62 105 GLY A O 1
ATOM 747 N N . LYS A 1 106 ? 26.217 11.371 -29.564 1.00 90.06 106 LYS A N 1
ATOM 748 C CA . LYS A 1 106 ? 26.006 12.832 -29.610 1.00 90.06 106 LYS A CA 1
ATOM 749 C C . LYS A 1 106 ? 25.201 13.284 -30.832 1.00 90.06 106 LYS A C 1
ATOM 751 O O . LYS A 1 106 ? 24.581 14.340 -30.802 1.00 90.06 106 LYS A O 1
ATOM 756 N N . SER A 1 107 ? 25.217 12.500 -31.906 1.00 92.62 107 SER A N 1
ATOM 757 C CA . SER A 1 107 ? 24.505 12.786 -33.153 1.00 92.62 107 SER A CA 1
ATOM 758 C C . SER A 1 107 ? 24.215 11.491 -33.913 1.00 92.62 107 SER A C 1
ATOM 760 O O . SER A 1 107 ? 24.827 10.455 -33.641 1.00 92.62 107 SER A O 1
ATOM 762 N N . VAL A 1 108 ? 23.294 11.554 -34.873 1.00 93.19 108 VAL A N 1
ATOM 763 C CA . VAL A 1 108 ? 22.996 10.447 -35.785 1.00 93.19 108 VAL A CA 1
ATOM 764 C C . VAL A 1 108 ? 24.066 10.372 -36.875 1.00 93.19 108 VAL A C 1
ATOM 766 O O . VAL A 1 108 ? 24.526 11.389 -37.391 1.00 93.19 108 VAL A O 1
ATOM 769 N N . LEU A 1 109 ? 24.453 9.158 -37.271 1.00 91.12 109 LEU A N 1
ATOM 770 C CA . LEU A 1 109 ? 25.379 8.962 -38.385 1.00 91.12 109 LEU A CA 1
ATOM 771 C C . LEU A 1 109 ? 24.733 9.414 -39.704 1.00 91.12 109 LEU A C 1
ATOM 773 O O . LEU A 1 109 ? 23.761 8.808 -40.160 1.00 91.12 109 LEU A O 1
ATOM 777 N N . LYS A 1 110 ? 25.326 10.424 -40.352 1.00 89.50 110 LYS A N 1
ATOM 778 C CA . LYS A 1 110 ? 24.884 10.974 -41.647 1.00 89.50 110 LYS A CA 1
ATOM 779 C C . LYS A 1 110 ? 24.578 9.906 -42.711 1.00 89.50 110 LYS A C 1
ATOM 781 O O . LYS A 1 110 ? 23.498 9.970 -43.297 1.00 89.50 110 LYS A O 1
ATOM 786 N N . PRO A 1 111 ? 25.417 8.866 -42.915 1.00 88.62 111 PRO A N 1
ATOM 787 C CA . PRO A 1 111 ? 25.112 7.814 -43.888 1.00 88.62 111 PRO A CA 1
ATOM 788 C C . PRO A 1 111 ? 23.843 7.009 -43.572 1.00 88.62 111 PRO A C 1
ATOM 790 O O . PRO A 1 111 ? 23.213 6.489 -44.487 1.00 88.62 111 PRO A O 1
ATOM 793 N N . MET A 1 112 ? 23.463 6.899 -42.294 1.00 91.06 112 MET A N 1
ATOM 794 C CA . MET A 1 112 ? 22.315 6.097 -41.863 1.00 91.06 112 MET A CA 1
ATOM 795 C C . MET A 1 112 ? 21.003 6.886 -41.870 1.00 91.06 112 MET A C 1
ATOM 797 O O . MET A 1 112 ? 19.943 6.312 -42.100 1.00 91.06 112 MET A O 1
ATOM 801 N N . TRP A 1 113 ? 21.066 8.202 -41.653 1.00 92.94 113 TRP A N 1
ATOM 802 C CA . TRP A 1 113 ? 19.893 9.058 -41.469 1.00 92.94 113 TRP A CA 1
ATOM 803 C C . TRP A 1 113 ? 18.849 8.918 -42.583 1.00 92.94 113 TRP A C 1
ATOM 805 O O . TRP A 1 113 ? 17.674 8.681 -42.307 1.00 92.94 113 TRP A O 1
ATOM 815 N N . SER A 1 114 ? 19.294 8.960 -43.841 1.00 89.69 114 SER A N 1
ATOM 816 C CA . SER A 1 114 ? 18.406 8.871 -45.009 1.00 89.69 114 SER A CA 1
ATOM 817 C C . SER A 1 114 ? 17.616 7.558 -45.097 1.00 89.69 114 SER A C 1
ATOM 819 O O . SER A 1 114 ? 16.490 7.551 -45.596 1.00 89.69 114 SER A O 1
ATOM 821 N N . LEU A 1 115 ? 18.192 6.448 -44.625 1.00 91.75 115 LEU A N 1
ATOM 822 C CA . LEU A 1 115 ? 17.526 5.149 -44.584 1.00 91.75 115 LEU A CA 1
ATOM 823 C C . LEU A 1 115 ? 16.646 5.040 -43.340 1.00 91.75 115 LEU A C 1
ATOM 825 O O . LEU A 1 115 ? 15.473 4.691 -43.445 1.00 91.75 115 LEU A O 1
ATOM 829 N N . ALA A 1 116 ? 17.188 5.420 -42.184 1.00 94.38 116 ALA A N 1
ATOM 830 C CA . ALA A 1 116 ? 16.510 5.385 -40.897 1.00 94.38 116 ALA A CA 1
ATOM 831 C C . ALA A 1 116 ? 15.175 6.144 -40.925 1.00 94.38 116 ALA A C 1
ATOM 833 O O . ALA A 1 116 ? 14.162 5.626 -40.466 1.00 94.38 116 ALA A O 1
ATOM 834 N N . GLN A 1 117 ? 15.133 7.327 -41.546 1.00 92.19 117 GLN A N 1
ATOM 835 C CA . GLN A 1 117 ? 13.901 8.110 -41.689 1.00 92.19 117 GLN A CA 1
ATOM 836 C C . GLN A 1 117 ? 12.819 7.430 -42.538 1.00 92.19 117 GLN A C 1
ATOM 838 O O . GLN A 1 117 ? 11.645 7.761 -42.384 1.00 92.19 117 GLN A O 1
ATOM 843 N N . LYS A 1 118 ? 13.198 6.526 -43.448 1.00 91.69 118 LYS A N 1
ATOM 844 C CA . LYS A 1 118 ? 12.246 5.800 -44.295 1.00 91.69 118 LYS A CA 1
ATOM 845 C C . LYS A 1 118 ? 11.656 4.610 -43.557 1.00 91.69 118 LYS A C 1
ATOM 847 O O . LYS A 1 118 ? 10.471 4.341 -43.693 1.00 91.69 118 LYS A O 1
ATOM 852 N N . VAL A 1 119 ? 12.469 3.884 -42.803 1.00 94.50 119 VAL A N 1
ATOM 853 C CA . VAL A 1 119 ? 12.075 2.572 -42.270 1.00 94.50 119 VAL A CA 1
ATOM 854 C C . VAL A 1 119 ? 11.637 2.599 -40.810 1.00 94.50 119 VAL A C 1
ATOM 856 O O . VAL A 1 119 ? 10.888 1.723 -40.403 1.00 94.50 119 VAL A O 1
ATOM 859 N N . ILE A 1 120 ? 12.048 3.602 -40.032 1.00 96.50 120 ILE A N 1
ATOM 860 C CA . ILE A 1 120 ? 11.632 3.763 -38.635 1.00 96.50 120 ILE A CA 1
ATOM 861 C C . ILE A 1 120 ? 10.377 4.635 -38.585 1.00 96.50 120 ILE A C 1
ATOM 863 O O . ILE A 1 120 ? 10.362 5.745 -39.124 1.00 96.50 120 ILE A O 1
ATOM 867 N N . THR A 1 121 ? 9.332 4.148 -37.919 1.00 95.31 121 THR A N 1
ATOM 868 C CA . THR A 1 121 ? 8.028 4.825 -37.838 1.00 95.31 121 THR A CA 1
ATOM 869 C C . THR A 1 121 ? 7.871 5.626 -36.551 1.00 95.31 121 THR A C 1
ATOM 871 O O . THR A 1 121 ? 7.248 6.690 -36.565 1.00 95.31 121 THR A O 1
ATOM 874 N N . LYS A 1 122 ? 8.493 5.182 -35.452 1.00 95.25 122 LYS A N 1
ATOM 875 C CA . LYS A 1 122 ? 8.435 5.845 -34.140 1.00 95.25 122 LYS A CA 1
ATOM 876 C C . LYS A 1 122 ? 9.807 5.864 -33.466 1.00 95.25 122 LYS A C 1
ATOM 878 O O . LYS A 1 122 ? 10.642 4.995 -33.699 1.00 95.25 122 LYS A O 1
ATOM 883 N N . ALA A 1 123 ? 10.025 6.845 -32.594 1.00 96.12 123 ALA A N 1
ATOM 884 C CA . ALA A 1 123 ? 11.219 6.939 -31.762 1.00 96.12 123 ALA A CA 1
ATOM 885 C C . ALA A 1 123 ? 10.814 7.148 -30.298 1.00 96.12 123 ALA A C 1
ATOM 887 O O . ALA A 1 123 ? 9.998 8.023 -30.004 1.00 96.12 123 ALA A O 1
ATOM 888 N N . LYS A 1 124 ? 11.369 6.347 -29.385 1.00 95.31 124 LYS A N 1
ATOM 889 C CA . LYS A 1 124 ? 11.049 6.389 -27.956 1.00 95.31 124 LYS A CA 1
ATOM 890 C C . LYS A 1 124 ? 12.315 6.523 -27.119 1.00 95.31 124 LYS A C 1
ATOM 892 O O . LYS A 1 124 ? 13.284 5.785 -27.271 1.00 95.31 124 LYS A O 1
ATOM 897 N N . LYS A 1 125 ? 12.271 7.468 -26.190 1.00 95.50 125 LYS A N 1
ATOM 898 C CA . LYS A 1 125 ? 13.297 7.666 -25.173 1.00 95.50 125 LYS A CA 1
ATOM 899 C C . LYS A 1 125 ? 12.936 6.859 -23.928 1.00 95.50 125 LYS A C 1
ATOM 901 O O . LYS A 1 125 ? 11.769 6.851 -23.541 1.00 95.50 125 LYS A O 1
ATOM 906 N N . VAL A 1 126 ? 13.918 6.222 -23.295 1.00 95.31 126 VAL A N 1
ATOM 907 C CA . VAL A 1 126 ? 13.718 5.443 -22.061 1.00 95.31 126 VAL A CA 1
ATOM 908 C C . VAL A 1 126 ? 14.697 5.847 -20.965 1.00 95.31 126 VAL A C 1
ATOM 910 O O . VAL A 1 126 ? 15.874 6.090 -21.218 1.00 95.31 126 VAL A O 1
ATOM 913 N N . GLU A 1 127 ? 14.215 5.912 -19.728 1.00 94.19 127 GLU A N 1
ATOM 914 C CA . GLU A 1 127 ? 15.056 6.219 -18.569 1.00 94.19 127 GLU A CA 1
ATOM 915 C C . GLU A 1 127 ? 15.968 5.041 -18.208 1.00 94.19 127 GLU A C 1
ATOM 917 O O . GLU A 1 127 ? 15.580 3.878 -18.346 1.00 94.19 127 GLU A O 1
ATOM 922 N N . LEU A 1 128 ? 17.161 5.333 -17.673 1.00 91.62 128 LEU A N 1
ATOM 923 C CA . LEU A 1 128 ? 18.126 4.301 -17.268 1.00 91.62 128 LEU A CA 1
ATOM 924 C C . LEU A 1 128 ? 17.516 3.303 -16.274 1.00 91.62 128 LEU A C 1
ATOM 926 O O . LEU A 1 128 ? 17.705 2.102 -16.422 1.00 91.62 128 LEU A O 1
ATOM 930 N N . SER A 1 129 ? 16.697 3.778 -15.334 1.00 86.50 129 SER A N 1
ATOM 931 C CA . SER A 1 129 ? 15.992 2.928 -14.364 1.00 86.50 129 SER A CA 1
ATOM 932 C C . SER A 1 129 ? 15.030 1.925 -15.016 1.00 86.50 129 SER A C 1
ATOM 934 O O . SER A 1 129 ? 14.838 0.822 -14.503 1.00 86.50 129 SER A O 1
ATOM 936 N N . SER A 1 130 ? 14.443 2.275 -16.166 1.00 90.44 130 SER A N 1
ATOM 937 C CA . SER A 1 130 ? 13.585 1.366 -16.938 1.00 90.44 130 SER A CA 1
ATOM 938 C C . SER A 1 130 ? 14.413 0.299 -17.652 1.00 90.44 130 SER A C 1
ATOM 940 O O . SER A 1 130 ? 14.004 -0.859 -17.711 1.00 90.44 130 SER A O 1
ATOM 942 N N . ILE A 1 131 ? 15.603 0.664 -18.140 1.00 94.12 131 ILE A N 1
ATOM 943 C CA . ILE A 1 131 ? 16.561 -0.273 -18.744 1.00 94.12 131 ILE A CA 1
ATOM 944 C C . ILE A 1 131 ? 17.088 -1.252 -17.688 1.00 94.12 131 ILE A C 1
ATOM 946 O O . ILE A 1 131 ? 17.099 -2.459 -17.921 1.00 94.12 131 ILE A O 1
ATOM 950 N N . GLU A 1 132 ? 17.433 -0.768 -16.493 1.00 92.25 132 GLU A N 1
ATOM 951 C CA . GLU A 1 132 ? 17.817 -1.616 -15.356 1.00 92.25 132 GLU A CA 1
ATOM 952 C C . GLU A 1 132 ? 16.688 -2.571 -14.944 1.00 92.25 132 GLU A C 1
ATOM 954 O O . GLU A 1 132 ? 16.930 -3.727 -14.598 1.00 92.25 132 GLU A O 1
ATOM 959 N N . HIS A 1 133 ? 15.431 -2.118 -14.979 1.00 88.12 133 HIS A N 1
ATOM 960 C CA . HIS A 1 133 ? 14.281 -2.985 -14.720 1.00 88.12 133 HIS A CA 1
ATOM 961 C C . HIS A 1 133 ? 14.109 -4.074 -15.789 1.00 88.12 133 HIS A C 1
ATOM 963 O O . HIS A 1 133 ? 13.892 -5.238 -15.447 1.00 88.12 133 HIS A O 1
ATOM 969 N N . ALA A 1 134 ? 14.261 -3.722 -17.068 1.00 94.25 134 ALA A N 1
ATOM 970 C CA . ALA A 1 134 ? 14.201 -4.674 -18.173 1.00 94.25 134 ALA A CA 1
ATOM 971 C C . ALA A 1 134 ? 15.322 -5.723 -18.095 1.00 94.25 134 ALA A C 1
ATOM 973 O O . ALA A 1 134 ? 15.048 -6.916 -18.234 1.00 94.25 134 ALA A O 1
ATOM 974 N N . LEU A 1 135 ? 16.558 -5.307 -17.794 1.00 93.44 135 LEU A N 1
ATOM 975 C CA . LEU A 1 135 ? 17.692 -6.218 -17.599 1.00 93.44 135 LEU A CA 1
ATOM 976 C C . LEU A 1 135 ? 17.428 -7.241 -16.496 1.00 93.44 135 LEU A C 1
ATOM 978 O O . LEU A 1 135 ? 17.700 -8.426 -16.677 1.00 93.44 135 LEU A O 1
ATOM 982 N N . ARG A 1 136 ? 16.829 -6.820 -15.380 1.00 90.12 136 ARG A N 1
ATOM 983 C CA . ARG A 1 136 ? 16.448 -7.747 -14.307 1.00 90.12 136 ARG A CA 1
ATOM 984 C C . ARG A 1 136 ? 15.442 -8.780 -14.752 1.00 90.12 136 ARG A C 1
ATOM 986 O O . ARG A 1 136 ? 15.615 -9.951 -14.450 1.00 90.12 136 ARG A O 1
ATOM 993 N N . ILE A 1 137 ? 14.415 -8.375 -15.492 1.00 89.56 137 ILE A N 1
ATOM 994 C CA . ILE A 1 137 ? 13.430 -9.325 -16.016 1.00 89.56 137 ILE A CA 1
ATOM 995 C C . ILE A 1 137 ? 14.112 -10.336 -16.944 1.00 89.56 137 ILE A C 1
ATOM 997 O O . ILE A 1 137 ? 13.891 -11.539 -16.790 1.00 89.56 137 ILE A O 1
ATOM 1001 N N . LEU A 1 138 ? 14.982 -9.876 -17.848 1.00 93.25 138 LEU A N 1
ATOM 1002 C CA . LEU A 1 138 ? 15.732 -10.759 -18.745 1.00 93.25 138 LEU A CA 1
ATOM 1003 C C . LEU A 1 138 ? 16.581 -11.773 -17.965 1.00 93.25 138 LEU A C 1
ATOM 1005 O O . LEU A 1 138 ? 16.491 -12.972 -18.230 1.00 93.25 138 LEU A O 1
ATOM 1009 N N . ILE A 1 139 ? 17.322 -11.322 -16.952 1.00 90.88 139 ILE A N 1
ATOM 1010 C CA . ILE A 1 139 ? 18.222 -12.178 -16.170 1.00 90.88 139 ILE A CA 1
ATOM 1011 C C . ILE A 1 139 ? 17.444 -13.105 -15.226 1.00 90.88 139 ILE A C 1
ATOM 1013 O O . ILE A 1 139 ? 17.676 -14.314 -15.188 1.00 90.88 139 ILE A O 1
ATOM 1017 N N . GLU A 1 140 ? 16.502 -12.574 -14.451 1.00 85.56 140 GLU A N 1
ATOM 1018 C CA . GLU A 1 140 ? 15.821 -13.315 -13.389 1.00 85.56 140 GLU A CA 1
ATOM 1019 C C . GLU A 1 140 ? 14.737 -14.246 -13.924 1.00 85.56 140 GLU A C 1
ATOM 1021 O O . GLU A 1 140 ? 14.598 -15.366 -13.419 1.00 85.56 140 GLU A O 1
ATOM 1026 N N . LYS A 1 141 ? 13.964 -13.802 -14.922 1.00 87.06 141 LYS A N 1
ATOM 1027 C CA . LYS A 1 141 ? 12.818 -14.555 -15.454 1.00 87.06 141 LYS A CA 1
ATOM 1028 C C . LYS A 1 141 ? 13.196 -15.383 -16.668 1.00 87.06 141 LYS A C 1
ATOM 1030 O O . LYS A 1 141 ? 12.864 -16.564 -16.701 1.00 87.06 141 LYS A O 1
ATOM 1035 N N . ASN A 1 142 ? 13.932 -14.792 -17.605 1.00 88.62 142 ASN A N 1
ATOM 1036 C CA . ASN A 1 142 ? 14.223 -15.440 -18.887 1.00 88.62 142 ASN A CA 1
ATOM 1037 C C . ASN A 1 142 ? 15.604 -16.103 -18.927 1.00 88.62 142 ASN A C 1
ATOM 1039 O O . ASN A 1 142 ? 15.890 -16.839 -19.864 1.00 88.62 142 ASN A O 1
ATOM 1043 N N . LYS A 1 143 ? 16.442 -15.879 -17.905 1.00 91.94 143 LYS A N 1
ATOM 1044 C CA . LYS A 1 143 ? 17.821 -16.390 -17.822 1.00 91.94 143 LYS A CA 1
ATOM 1045 C C . LYS A 1 143 ? 18.694 -15.937 -18.999 1.00 91.94 143 LYS A C 1
ATOM 1047 O O . LYS A 1 143 ? 19.621 -16.637 -19.394 1.00 91.94 143 LYS A O 1
ATOM 1052 N N . VAL A 1 144 ? 18.406 -14.747 -19.528 1.00 91.69 144 VAL A N 1
ATOM 1053 C CA . VAL A 1 144 ? 19.152 -14.100 -20.610 1.00 91.69 144 VAL A CA 1
ATOM 1054 C C . VAL A 1 144 ? 19.989 -12.969 -20.025 1.00 91.69 144 VAL A C 1
ATOM 1056 O O . VAL A 1 144 ? 19.457 -12.064 -19.385 1.00 91.69 144 VAL A O 1
ATOM 1059 N N . VAL A 1 145 ? 21.298 -13.005 -20.269 1.00 90.25 145 VAL A N 1
ATOM 1060 C CA . VAL A 1 145 ? 22.206 -11.896 -19.957 1.00 90.25 145 VAL A CA 1
ATOM 1061 C C . VAL A 1 145 ? 22.370 -11.055 -21.217 1.00 90.25 145 VAL A C 1
ATOM 1063 O O . VAL A 1 145 ? 22.952 -11.515 -22.194 1.00 90.25 145 VAL A O 1
ATOM 1066 N N . ALA A 1 146 ? 21.834 -9.837 -21.187 1.00 91.56 146 ALA A N 1
ATOM 1067 C CA . ALA A 1 146 ? 21.963 -8.848 -22.252 1.00 91.56 146 ALA A CA 1
ATOM 1068 C C . ALA A 1 146 ? 22.715 -7.614 -21.739 1.00 91.56 146 ALA A C 1
ATOM 1070 O O . ALA A 1 146 ? 22.800 -7.384 -20.532 1.00 91.56 146 ALA A O 1
ATOM 1071 N N . GLU A 1 147 ? 23.235 -6.800 -22.655 1.00 92.50 147 GLU A N 1
ATOM 1072 C CA . GLU A 1 147 ? 23.779 -5.482 -22.321 1.00 92.50 147 GLU A CA 1
ATOM 1073 C C . GLU A 1 147 ? 22.707 -4.392 -22.246 1.00 92.50 147 GLU A C 1
ATOM 1075 O O . GLU A 1 147 ? 21.557 -4.597 -22.642 1.00 92.50 147 GLU A O 1
ATOM 1080 N N . GLY A 1 148 ? 23.081 -3.207 -21.749 1.00 91.94 148 GLY A N 1
ATOM 1081 C CA . GLY A 1 148 ? 22.155 -2.084 -21.579 1.00 91.94 148 GLY A CA 1
ATOM 1082 C C . GLY A 1 148 ? 21.400 -1.717 -22.861 1.00 91.94 148 GLY A C 1
ATOM 1083 O O . GLY A 1 148 ? 20.188 -1.500 -22.828 1.00 91.94 148 GLY A O 1
ATOM 1084 N N . ALA A 1 149 ? 22.087 -1.726 -24.008 1.00 94.06 149 ALA A N 1
ATOM 1085 C CA . ALA A 1 149 ? 21.459 -1.492 -25.305 1.00 94.06 149 ALA A CA 1
ATOM 1086 C C . ALA A 1 149 ? 20.441 -2.593 -25.637 1.00 94.06 149 ALA A C 1
ATOM 1088 O O . ALA A 1 149 ? 19.298 -2.291 -25.974 1.00 94.06 149 ALA A O 1
ATOM 1089 N N . GLY A 1 150 ? 20.806 -3.861 -25.441 1.00 94.19 150 GLY A N 1
ATOM 1090 C CA . GLY A 1 150 ? 19.937 -5.017 -25.674 1.00 94.19 150 GLY A CA 1
ATOM 1091 C C . GLY A 1 150 ? 18.635 -5.022 -24.879 1.00 94.19 150 GLY A C 1
ATOM 1092 O O . GLY A 1 150 ? 17.649 -5.606 -25.315 1.00 94.19 150 GLY A O 1
ATOM 1093 N N . ALA A 1 151 ? 18.593 -4.344 -23.734 1.00 95.81 151 ALA A N 1
ATOM 1094 C CA . ALA A 1 151 ? 17.388 -4.248 -22.917 1.00 95.81 151 ALA A CA 1
ATOM 1095 C C . ALA A 1 151 ? 16.487 -3.047 -23.253 1.00 95.81 151 ALA A C 1
ATOM 1097 O O . ALA A 1 151 ? 15.362 -2.978 -22.754 1.00 95.81 151 ALA A O 1
ATOM 1098 N N . CYS A 1 152 ? 16.933 -2.110 -24.099 1.00 96.31 152 CYS A N 1
ATOM 1099 C CA . CYS A 1 152 ? 16.185 -0.883 -24.393 1.00 96.31 152 CYS A CA 1
ATOM 1100 C C . CYS A 1 152 ? 14.805 -1.167 -25.004 1.00 96.31 152 CYS A C 1
ATOM 1102 O O . CYS A 1 152 ? 13.822 -0.555 -24.593 1.00 96.31 152 CYS A O 1
ATOM 1104 N N . GLY A 1 153 ? 14.708 -2.118 -25.942 1.00 96.75 153 GLY A N 1
ATOM 1105 C CA . GLY A 1 153 ? 13.433 -2.474 -26.576 1.00 96.75 153 GLY A CA 1
ATOM 1106 C C . GLY A 1 153 ? 12.392 -2.952 -25.560 1.00 96.75 153 GLY A C 1
ATOM 1107 O O . GLY A 1 153 ? 11.271 -2.448 -25.526 1.00 96.75 153 GLY A O 1
ATOM 1108 N N . LEU A 1 154 ? 12.795 -3.847 -24.654 1.00 96.81 154 LEU A N 1
ATOM 1109 C CA . LEU A 1 154 ? 11.935 -4.312 -23.567 1.00 96.81 154 LEU A CA 1
ATOM 1110 C C . LEU A 1 154 ? 11.601 -3.181 -22.578 1.00 96.81 154 LEU A C 1
ATOM 1112 O O . LEU A 1 154 ? 10.454 -3.055 -22.156 1.00 96.81 154 LEU A O 1
ATOM 1116 N N . ALA A 1 155 ? 12.569 -2.324 -22.243 1.00 96.38 155 ALA A N 1
ATOM 1117 C CA . ALA A 1 155 ? 12.350 -1.174 -21.365 1.00 96.38 155 ALA A CA 1
ATOM 1118 C C . ALA A 1 155 ? 11.297 -0.202 -21.920 1.00 96.38 155 ALA A C 1
ATOM 1120 O O . ALA A 1 155 ? 10.465 0.308 -21.169 1.00 96.38 155 ALA A O 1
ATOM 1121 N N . ALA A 1 156 ? 11.296 0.033 -23.234 1.00 96.50 156 ALA A N 1
ATOM 1122 C CA . ALA A 1 156 ? 10.306 0.876 -23.903 1.00 96.50 156 ALA A CA 1
ATOM 1123 C C . ALA A 1 156 ? 8.884 0.319 -23.800 1.00 96.50 156 ALA A C 1
ATOM 1125 O O . ALA A 1 156 ? 7.948 1.102 -23.631 1.00 96.50 156 ALA A O 1
ATOM 1126 N N . ILE A 1 157 ? 8.732 -1.006 -23.880 1.00 95.69 157 ILE A N 1
ATOM 1127 C CA . ILE A 1 157 ? 7.441 -1.693 -23.745 1.00 95.69 157 ILE A CA 1
ATOM 1128 C C . ILE A 1 157 ? 6.961 -1.640 -22.292 1.00 95.69 157 ILE A C 1
ATOM 1130 O O . ILE A 1 157 ? 5.829 -1.247 -22.031 1.00 95.69 157 ILE A O 1
ATOM 1134 N N . LEU A 1 158 ? 7.833 -1.962 -21.332 1.00 91.38 158 LEU A N 1
ATOM 1135 C CA . LEU A 1 158 ? 7.494 -1.970 -19.902 1.00 91.38 158 LEU A CA 1
ATOM 1136 C C . LEU A 1 158 ? 7.185 -0.577 -19.331 1.00 91.38 158 LEU A C 1
ATOM 1138 O O . LEU A 1 158 ? 6.558 -0.476 -18.280 1.00 91.38 158 LEU A O 1
ATOM 1142 N N . SER A 1 159 ? 7.640 0.485 -19.999 1.00 90.44 159 SER A N 1
ATOM 1143 C CA . SER A 1 159 ? 7.393 1.881 -19.611 1.00 90.44 159 SER A CA 1
ATOM 1144 C C . SER A 1 159 ? 6.179 2.510 -20.299 1.00 90.44 159 SER A C 1
ATOM 1146 O O . SER A 1 159 ? 5.913 3.689 -20.074 1.00 90.44 159 SER A O 1
ATOM 1148 N N . MET A 1 160 ? 5.450 1.774 -21.146 1.00 88.06 160 MET A N 1
ATOM 1149 C CA . MET A 1 160 ? 4.190 2.261 -21.719 1.00 88.06 160 MET A CA 1
ATOM 1150 C C . MET A 1 160 ? 3.121 2.396 -20.639 1.00 88.06 160 MET A C 1
ATOM 1152 O O . MET A 1 160 ? 2.996 1.541 -19.760 1.00 88.06 160 MET A O 1
ATOM 1156 N N . ASP A 1 161 ? 2.318 3.451 -20.734 1.00 83.44 161 ASP A N 1
ATOM 1157 C CA . ASP A 1 161 ? 1.090 3.539 -19.958 1.00 83.44 161 ASP A CA 1
ATOM 1158 C C . ASP A 1 161 ? -0.021 2.651 -20.553 1.00 83.44 161 ASP A C 1
ATOM 1160 O O . ASP A 1 161 ? 0.136 1.991 -21.587 1.00 83.44 161 ASP A O 1
ATOM 1164 N N . LEU A 1 162 ? -1.157 2.598 -19.852 1.00 76.50 162 LEU A N 1
ATOM 1165 C CA . LEU A 1 162 ? -2.289 1.767 -20.253 1.00 76.50 162 LEU A CA 1
ATOM 1166 C C . LEU A 1 162 ? -2.924 2.210 -21.572 1.00 76.50 162 LEU A C 1
ATOM 1168 O O . LEU A 1 162 ? -3.549 1.370 -22.214 1.00 76.50 162 LEU A O 1
ATOM 1172 N N . ASP A 1 163 ? -2.806 3.476 -21.958 1.00 80.69 163 ASP A N 1
ATOM 1173 C CA . ASP A 1 163 ? -3.395 3.979 -23.196 1.00 80.69 163 ASP A CA 1
ATOM 1174 C C . ASP A 1 163 ? -2.472 3.650 -24.378 1.00 80.69 163 ASP A C 1
ATOM 1176 O O . ASP A 1 163 ? -2.940 3.097 -25.373 1.00 80.69 163 ASP A O 1
ATOM 1180 N N . GLU A 1 164 ? -1.157 3.847 -24.230 1.00 80.44 164 GLU A N 1
ATOM 1181 C CA . GLU A 1 164 ? -0.138 3.461 -25.214 1.00 80.44 164 GLU A CA 1
ATOM 1182 C C . GLU A 1 164 ? -0.179 1.960 -25.528 1.00 80.44 164 GLU A C 1
ATOM 1184 O O . GLU A 1 164 ? -0.229 1.572 -26.698 1.00 80.44 164 GLU A O 1
ATOM 1189 N N . ILE A 1 165 ? -0.175 1.101 -24.501 1.00 82.88 165 ILE A N 1
ATOM 1190 C CA . ILE A 1 165 ? -0.054 -0.348 -24.715 1.00 82.88 165 ILE A CA 1
ATOM 1191 C C . ILE A 1 165 ? -1.324 -0.973 -25.301 1.00 82.88 165 ILE A C 1
ATOM 1193 O O . ILE A 1 165 ? -1.240 -1.980 -25.993 1.00 82.88 165 ILE A O 1
ATOM 1197 N N . ARG A 1 166 ? -2.505 -0.370 -25.090 1.00 82.81 166 ARG A N 1
ATOM 1198 C CA . ARG A 1 166 ? -3.783 -0.855 -25.655 1.00 82.81 166 ARG A CA 1
ATOM 1199 C C . ARG A 1 166 ? -3.833 -0.799 -27.178 1.00 82.81 166 ARG A C 1
ATOM 1201 O O . ARG A 1 166 ? -4.662 -1.487 -27.775 1.00 82.81 166 ARG A O 1
ATOM 1208 N N . HIS A 1 167 ? -2.983 0.018 -27.795 1.00 83.62 167 HIS A N 1
ATOM 1209 C CA . HIS A 1 167 ? -2.874 0.111 -29.246 1.00 83.62 167 HIS A CA 1
ATOM 1210 C C . HIS A 1 167 ? -2.093 -1.046 -29.870 1.00 83.62 167 HIS A C 1
ATOM 1212 O O . HIS A 1 167 ? -2.188 -1.230 -31.080 1.00 83.62 167 HIS A O 1
ATOM 1218 N N . TYR A 1 168 ? -1.379 -1.837 -29.067 1.00 87.25 168 TYR A N 1
ATOM 1219 C CA . TYR A 1 168 ? -0.639 -2.998 -29.537 1.00 87.25 168 TYR A CA 1
ATOM 1220 C C . TYR A 1 168 ? -1.198 -4.280 -28.910 1.00 87.25 168 TYR A C 1
ATOM 1222 O O . TYR A 1 168 ? -1.388 -4.377 -27.699 1.00 87.25 168 TYR A O 1
ATOM 1230 N N . LYS A 1 169 ? -1.456 -5.293 -29.733 1.00 87.62 169 LYS A N 1
ATOM 1231 C CA . LYS A 1 169 ? -1.828 -6.645 -29.295 1.00 87.62 169 LYS A CA 1
ATOM 1232 C C . LYS A 1 169 ? -0.608 -7.557 -29.238 1.00 87.62 169 LYS A C 1
ATOM 1234 O O . LYS A 1 169 ? -0.497 -8.370 -28.321 1.00 87.62 169 LYS A O 1
ATOM 1239 N N . LYS A 1 170 ? 0.286 -7.431 -30.216 1.00 93.19 170 LYS A N 1
ATOM 1240 C CA . LYS A 1 170 ? 1.479 -8.254 -30.412 1.00 93.19 170 LYS A CA 1
ATOM 1241 C C . LYS A 1 170 ? 2.675 -7.347 -30.658 1.00 93.19 170 LYS A C 1
ATOM 1243 O O . LYS A 1 170 ? 2.701 -6.594 -31.623 1.00 93.19 170 LYS A O 1
ATOM 1248 N N . VAL A 1 171 ? 3.665 -7.418 -29.776 1.00 94.94 171 VAL A N 1
ATOM 1249 C CA . VAL A 1 171 ? 4.890 -6.617 -29.873 1.00 94.94 171 VAL A CA 1
ATOM 1250 C C . VAL A 1 171 ? 6.115 -7.503 -29.762 1.00 94.94 171 VAL A C 1
ATOM 1252 O O . VAL A 1 171 ? 6.107 -8.497 -29.034 1.00 94.94 171 VAL A O 1
ATOM 1255 N N . VAL A 1 172 ? 7.183 -7.107 -30.444 1.00 97.06 172 VAL A N 1
ATOM 1256 C CA . VAL A 1 172 ? 8.484 -7.775 -30.394 1.00 97.06 172 VAL A CA 1
ATOM 1257 C C . VAL A 1 172 ? 9.506 -6.835 -29.771 1.00 97.06 172 VAL A C 1
ATOM 1259 O O . VAL A 1 172 ? 9.679 -5.701 -30.213 1.00 97.06 172 VAL A O 1
ATOM 1262 N N . ALA A 1 173 ? 10.210 -7.314 -28.748 1.00 96.81 173 ALA A N 1
ATOM 1263 C CA . ALA A 1 173 ? 11.399 -6.659 -28.218 1.00 96.81 173 ALA A CA 1
ATOM 1264 C C . ALA A 1 173 ? 12.642 -7.338 -28.792 1.00 96.81 173 ALA A C 1
ATOM 1266 O O . ALA A 1 173 ? 12.868 -8.521 -28.538 1.00 96.81 173 ALA A O 1
ATOM 1267 N N . VAL A 1 174 ? 13.469 -6.591 -29.521 1.00 96.44 174 VAL A N 1
ATOM 1268 C CA . VAL A 1 174 ? 14.768 -7.097 -29.978 1.00 96.44 174 VAL A CA 1
ATOM 1269 C C . VAL A 1 174 ? 15.740 -7.059 -28.802 1.00 96.44 174 VAL A C 1
ATOM 1271 O O . VAL A 1 174 ? 16.081 -5.981 -28.312 1.00 96.44 174 VAL A O 1
ATOM 1274 N N . VAL A 1 175 ? 16.178 -8.238 -28.356 1.00 94.25 175 VAL A N 1
ATOM 1275 C CA . VAL A 1 175 ? 17.174 -8.406 -27.290 1.00 94.25 175 VAL A CA 1
ATOM 1276 C C . VAL A 1 175 ? 18.477 -8.882 -27.917 1.00 94.25 175 VAL A C 1
ATOM 1278 O O . VAL A 1 175 ? 18.575 -10.020 -28.368 1.00 94.25 175 VAL A O 1
ATOM 1281 N N . CYS A 1 176 ? 19.475 -8.004 -27.977 1.00 85.44 176 CYS A N 1
ATOM 1282 C CA . CYS A 1 176 ? 20.748 -8.279 -28.644 1.00 85.44 176 CYS A CA 1
ATOM 1283 C C . CYS A 1 176 ? 21.942 -7.686 -27.887 1.00 85.44 176 CYS A C 1
ATOM 1285 O O . CYS A 1 176 ? 21.804 -6.692 -27.179 1.00 85.44 176 CYS A O 1
ATOM 1287 N N . GLY A 1 177 ? 23.128 -8.261 -28.086 1.00 81.38 177 GLY A N 1
ATOM 1288 C CA . GLY A 1 177 ? 24.343 -7.862 -27.371 1.00 81.38 177 GLY A CA 1
ATOM 1289 C C . GLY A 1 177 ? 24.517 -8.605 -26.046 1.00 81.38 177 GLY A C 1
ATOM 1290 O O . GLY A 1 177 ? 23.599 -9.254 -25.546 1.00 81.38 177 GLY A O 1
ATOM 1291 N N . GLY A 1 178 ? 25.721 -8.538 -25.490 1.00 73.25 178 GLY A N 1
ATOM 1292 C CA . GLY A 1 178 ? 26.112 -9.336 -24.324 1.00 73.25 178 GLY A CA 1
ATOM 1293 C C . GLY A 1 178 ? 27.395 -8.856 -23.652 1.00 73.25 178 GLY A C 1
ATOM 1294 O O . GLY A 1 178 ? 27.953 -9.572 -22.824 1.00 73.25 178 GLY A O 1
ATOM 1295 N N . CYS A 1 179 ? 27.871 -7.657 -23.994 1.00 74.94 179 CYS A N 1
ATOM 1296 C CA . CYS A 1 179 ? 29.131 -7.103 -23.508 1.00 74.94 179 CYS A CA 1
ATOM 1297 C C . CYS A 1 179 ? 28.931 -6.261 -22.239 1.00 74.94 179 CYS A C 1
ATOM 1299 O O . CYS A 1 179 ? 29.504 -5.184 -22.109 1.00 74.94 179 CYS A O 1
ATOM 1301 N N . ILE A 1 180 ? 28.106 -6.728 -21.301 1.00 84.50 180 ILE A N 1
ATOM 1302 C CA . ILE A 1 180 ? 27.893 -6.029 -20.030 1.00 84.50 180 ILE A CA 1
ATOM 1303 C C . ILE A 1 180 ? 28.936 -6.443 -18.992 1.00 84.50 180 ILE A C 1
ATOM 1305 O O . ILE A 1 180 ? 29.228 -7.626 -18.820 1.00 84.50 180 ILE A O 1
ATOM 1309 N N . ASP A 1 181 ? 29.491 -5.459 -18.283 1.00 80.75 181 ASP A N 1
ATOM 1310 C CA . ASP A 1 181 ? 30.410 -5.705 -17.173 1.00 80.75 181 ASP A CA 1
ATOM 1311 C C . ASP A 1 181 ? 29.684 -6.477 -16.059 1.00 80.75 181 ASP A C 1
ATOM 1313 O O . ASP A 1 181 ? 28.607 -6.086 -15.605 1.00 80.75 181 ASP A O 1
ATOM 1317 N N . THR A 1 182 ? 30.282 -7.565 -15.574 1.00 80.62 182 THR A N 1
ATOM 1318 C CA . THR A 1 182 ? 29.733 -8.362 -14.469 1.00 80.62 182 THR A CA 1
ATOM 1319 C C . THR A 1 182 ? 29.443 -7.517 -13.223 1.00 80.62 182 THR A C 1
ATOM 1321 O O . THR A 1 182 ? 28.481 -7.794 -12.510 1.00 80.62 182 THR A O 1
ATOM 1324 N N . ARG A 1 183 ? 30.223 -6.463 -12.957 1.00 78.62 183 ARG A N 1
ATOM 1325 C CA . ARG A 1 183 ? 29.975 -5.512 -11.860 1.00 78.62 183 ARG A CA 1
ATOM 1326 C C . ARG A 1 183 ? 28.694 -4.717 -12.074 1.00 78.62 183 ARG A C 1
ATOM 1328 O O . ARG A 1 183 ? 27.969 -4.487 -11.113 1.00 78.62 183 ARG A O 1
ATOM 1335 N N . GLU A 1 184 ? 28.398 -4.334 -13.313 1.00 81.50 184 GLU A N 1
ATOM 1336 C CA . GLU A 1 184 ? 27.137 -3.678 -13.662 1.00 81.50 184 GLU A CA 1
ATOM 1337 C C . GLU A 1 184 ? 25.964 -4.650 -13.533 1.00 81.50 184 GLU A C 1
ATOM 1339 O O . GLU A 1 184 ? 24.932 -4.274 -12.987 1.00 81.50 184 GLU A O 1
ATOM 1344 N N . ILE A 1 185 ? 26.133 -5.923 -13.913 1.00 85.06 185 ILE A N 1
ATOM 1345 C CA . ILE A 1 185 ? 25.117 -6.958 -13.658 1.00 85.06 185 ILE A CA 1
ATOM 1346 C C . ILE A 1 185 ? 24.814 -7.058 -12.158 1.00 85.06 185 ILE A C 1
ATOM 1348 O O . ILE A 1 185 ? 23.649 -6.995 -11.767 1.00 85.06 185 ILE A O 1
ATOM 1352 N N . VAL A 1 186 ? 25.848 -7.196 -11.321 1.00 79.88 186 VAL A N 1
ATOM 1353 C CA . VAL A 1 186 ? 25.694 -7.280 -9.860 1.00 79.88 186 VAL A CA 1
ATOM 1354 C C . VAL A 1 186 ? 24.988 -6.033 -9.337 1.00 79.88 186 VAL A C 1
ATOM 1356 O O . VAL A 1 186 ? 23.952 -6.163 -8.693 1.00 79.88 186 VAL A O 1
ATOM 1359 N N . ARG A 1 187 ? 25.457 -4.836 -9.714 1.00 85.25 187 ARG A N 1
ATOM 1360 C CA . ARG A 1 187 ? 24.837 -3.562 -9.326 1.00 85.25 187 ARG A CA 1
ATOM 1361 C C . ARG A 1 187 ? 23.364 -3.496 -9.719 1.00 85.25 187 ARG A C 1
ATOM 1363 O O . ARG A 1 187 ? 22.559 -3.024 -8.932 1.00 85.25 187 ARG A O 1
ATOM 1370 N N . ILE A 1 188 ? 22.996 -3.928 -10.924 1.00 83.44 188 ILE A N 1
ATOM 1371 C CA . ILE A 1 188 ? 21.620 -3.849 -11.438 1.00 83.44 188 ILE A CA 1
ATOM 1372 C C . ILE A 1 188 ? 20.703 -4.842 -10.723 1.00 83.44 188 ILE A C 1
ATOM 1374 O O . ILE A 1 188 ? 19.564 -4.499 -10.397 1.00 83.44 188 ILE A O 1
ATOM 1378 N N . LEU A 1 189 ? 21.188 -6.055 -10.455 1.00 79.62 189 LEU A N 1
ATOM 1379 C CA . LEU A 1 189 ? 20.453 -7.049 -9.673 1.00 79.62 189 LEU A CA 1
ATOM 1380 C C . LEU A 1 189 ? 20.285 -6.585 -8.216 1.00 79.62 189 LEU A C 1
ATOM 1382 O O . LEU A 1 189 ? 19.187 -6.679 -7.672 1.00 79.62 189 LEU A O 1
ATOM 1386 N N . GLU A 1 190 ? 21.322 -5.992 -7.621 1.00 68.06 190 GLU A N 1
ATOM 1387 C CA . GLU A 1 190 ? 21.291 -5.426 -6.266 1.00 68.06 190 GLU A CA 1
ATOM 1388 C C . GLU A 1 190 ? 20.395 -4.183 -6.168 1.00 68.06 190 GLU A C 1
ATOM 1390 O O . GLU A 1 190 ? 19.539 -4.122 -5.293 1.00 68.06 190 GLU A O 1
ATOM 1395 N N . ALA A 1 191 ? 20.515 -3.225 -7.094 1.00 57.62 191 ALA A N 1
ATOM 1396 C CA . ALA A 1 191 ? 19.725 -1.986 -7.137 1.00 57.62 191 ALA A CA 1
ATOM 1397 C C . ALA A 1 191 ? 18.246 -2.229 -7.457 1.00 57.62 191 ALA A C 1
ATOM 1399 O O . ALA A 1 191 ? 17.378 -1.389 -7.218 1.00 57.62 191 ALA A O 1
ATOM 1400 N N . GLY A 1 192 ? 17.945 -3.378 -8.052 1.00 43.56 192 GLY A N 1
ATOM 1401 C CA . GLY A 1 192 ? 16.587 -3.801 -8.295 1.00 43.56 192 GLY A CA 1
ATOM 1402 C C . GLY A 1 192 ? 15.969 -4.710 -7.258 1.00 43.56 192 GLY A C 1
ATOM 1403 O O . GLY A 1 192 ? 14.736 -4.834 -7.212 1.00 43.56 192 GLY A O 1
ATOM 1404 N N . GLY A 1 193 ? 16.805 -5.222 -6.365 1.00 43.06 193 GLY A N 1
ATOM 1405 C CA . GLY A 1 193 ? 16.497 -5.129 -4.962 1.00 43.06 193 GLY A CA 1
ATOM 1406 C C . GLY A 1 193 ? 16.184 -3.672 -4.626 1.00 43.06 193 GLY A C 1
ATOM 1407 O O . GLY A 1 193 ? 17.012 -2.947 -4.102 1.00 43.06 193 GLY A O 1
ATOM 1408 N N . THR A 1 194 ? 14.906 -3.320 -4.808 1.00 37.00 194 THR A N 1
ATOM 1409 C CA . THR A 1 194 ? 14.194 -2.332 -3.997 1.00 37.00 194 THR A CA 1
ATOM 1410 C C . THR A 1 194 ? 14.351 -0.864 -4.406 1.00 37.00 194 THR A C 1
ATOM 1412 O O . THR A 1 194 ? 15.418 -0.391 -4.767 1.00 37.00 194 THR A O 1
ATOM 1415 N N . GLN A 1 195 ? 13.235 -0.124 -4.400 1.00 36.09 195 GLN A N 1
ATOM 1416 C CA . GLN A 1 195 ? 13.243 1.320 -4.639 1.00 36.09 195 GLN A CA 1
ATOM 1417 C C . GLN A 1 195 ? 14.242 1.994 -3.697 1.00 36.09 195 GLN A C 1
ATOM 1419 O O . GLN A 1 195 ? 14.144 1.767 -2.496 1.00 36.09 195 GLN A O 1
ATOM 1424 N N . ASN A 1 196 ? 15.128 2.826 -4.267 1.00 34.34 196 ASN A N 1
ATOM 1425 C CA . ASN A 1 196 ? 16.080 3.730 -3.612 1.00 34.34 196 ASN A CA 1
ATOM 1426 C C . ASN A 1 196 ? 15.603 4.228 -2.241 1.00 34.34 196 ASN A C 1
ATOM 1428 O O . ASN A 1 196 ? 15.062 5.324 -2.081 1.00 34.34 196 ASN A O 1
ATOM 1432 N N . VAL A 1 197 ? 15.879 3.416 -1.238 1.00 37.09 197 VAL A N 1
ATOM 1433 C CA . VAL A 1 197 ? 16.128 3.855 0.117 1.00 37.09 197 VAL A CA 1
ATOM 1434 C C . VAL A 1 197 ? 17.644 3.934 0.140 1.00 37.09 197 VAL A C 1
ATOM 1436 O O . VAL A 1 197 ? 18.279 2.937 -0.205 1.00 37.09 197 VAL A O 1
ATOM 1439 N N . PRO A 1 198 ? 18.239 5.106 0.424 1.00 37.94 198 PRO A N 1
ATOM 1440 C CA . PRO A 1 198 ? 19.685 5.214 0.541 1.00 37.94 198 PRO A CA 1
ATOM 1441 C C . PRO A 1 198 ? 20.182 4.044 1.380 1.00 37.94 198 PRO A C 1
ATOM 1443 O O . PRO A 1 198 ? 19.596 3.790 2.439 1.00 37.94 198 PRO A O 1
ATOM 1446 N N . ALA A 1 199 ? 21.207 3.332 0.900 1.00 36.91 199 ALA A N 1
ATOM 1447 C CA . ALA A 1 199 ? 21.901 2.367 1.736 1.00 36.91 199 ALA A CA 1
ATOM 1448 C C . ALA A 1 199 ? 22.163 3.073 3.076 1.00 36.91 199 ALA A C 1
ATOM 1450 O O . ALA A 1 199 ? 22.701 4.190 3.062 1.00 36.91 199 ALA A O 1
ATOM 1451 N N . PRO A 1 200 ? 21.679 2.522 4.201 1.00 41.88 200 PRO A N 1
ATOM 1452 C CA . PRO A 1 200 ? 21.905 3.136 5.494 1.00 41.88 200 PRO A CA 1
ATOM 1453 C C . PRO A 1 200 ? 23.403 3.354 5.628 1.00 41.88 200 PRO A C 1
ATOM 1455 O O . PRO A 1 200 ? 24.193 2.481 5.266 1.00 41.88 200 PRO A O 1
ATOM 1458 N N . THR A 1 201 ? 23.807 4.529 6.108 1.00 44.41 201 THR A N 1
ATOM 1459 C CA . THR A 1 201 ? 25.183 4.696 6.564 1.00 44.41 201 THR A CA 1
ATOM 1460 C C . THR A 1 201 ? 25.453 3.549 7.536 1.00 44.41 201 THR A C 1
ATOM 1462 O O . THR A 1 201 ? 24.652 3.416 8.468 1.00 44.41 201 THR A O 1
ATOM 1465 N N . PRO A 1 202 ? 26.501 2.726 7.323 1.00 42.56 202 PRO A N 1
ATOM 1466 C CA . PRO A 1 202 ? 26.811 1.629 8.222 1.00 42.56 202 PRO A CA 1
ATOM 1467 C C . PRO A 1 202 ? 26.822 2.177 9.638 1.00 42.56 202 PRO A C 1
ATOM 1469 O O . PRO A 1 202 ? 27.538 3.142 9.932 1.00 42.56 202 PRO A O 1
ATOM 1472 N N . LEU A 1 203 ? 25.946 1.639 10.474 1.00 49.16 203 LEU A N 1
ATOM 1473 C CA . LEU A 1 203 ? 25.886 2.050 11.861 1.00 49.16 203 LEU A CA 1
ATOM 1474 C C . LEU A 1 203 ? 27.231 1.704 12.513 1.00 49.16 203 LEU A C 1
ATOM 1476 O O . LEU A 1 203 ? 27.802 0.651 12.224 1.00 49.16 203 LEU A O 1
ATOM 1480 N N . GLU A 1 204 ? 27.754 2.579 13.382 1.00 53.44 204 GLU A N 1
ATOM 1481 C CA . GLU A 1 204 ? 28.885 2.204 14.241 1.00 53.44 204 GLU A CA 1
ATOM 1482 C C . GLU A 1 204 ? 28.541 0.878 14.935 1.00 53.44 204 GLU A C 1
ATOM 1484 O O . GLU A 1 204 ? 27.408 0.726 15.415 1.00 53.44 204 GLU A O 1
ATOM 1489 N N . GLU A 1 205 ? 29.484 -0.077 14.940 1.00 46.62 205 GLU A N 1
ATOM 1490 C CA . GLU A 1 205 ? 29.280 -1.443 15.438 1.00 46.62 205 GLU A CA 1
ATOM 1491 C C . GLU A 1 205 ? 28.430 -1.450 16.720 1.00 46.62 205 GLU A C 1
ATOM 1493 O O . GLU A 1 205 ? 28.858 -1.010 17.786 1.00 46.62 205 GLU A O 1
ATOM 1498 N N . GLY A 1 206 ? 27.196 -1.953 16.606 1.00 52.28 206 GLY A N 1
ATOM 1499 C CA . GLY A 1 206 ? 26.300 -2.168 17.742 1.00 52.28 206 GLY A CA 1
ATOM 1500 C C . GLY A 1 206 ? 25.278 -1.069 18.063 1.00 52.28 206 GLY A C 1
ATOM 1501 O O . GLY A 1 206 ? 24.585 -1.217 19.070 1.00 52.28 206 GLY A O 1
ATOM 1502 N N . SER A 1 207 ? 25.107 -0.012 17.255 1.00 66.75 207 SER A N 1
ATOM 1503 C CA . SER A 1 207 ? 24.089 1.025 17.530 1.00 66.75 207 SER A CA 1
ATOM 1504 C C . SER A 1 207 ? 23.062 1.197 16.405 1.00 66.75 207 SER A C 1
ATOM 1506 O O . SER A 1 207 ? 23.348 1.798 15.390 1.00 66.75 207 SER A O 1
ATOM 1508 N N . PHE A 1 208 ? 21.823 0.723 16.572 1.00 76.00 208 PHE A N 1
ATOM 1509 C CA . PHE A 1 208 ? 20.711 1.078 15.672 1.00 76.00 208 PHE A CA 1
ATOM 1510 C C . PHE A 1 208 ? 19.841 2.178 16.293 1.00 76.00 208 PHE A C 1
ATOM 1512 O O . PHE A 1 208 ? 19.652 2.197 17.515 1.00 76.00 208 PHE A O 1
ATOM 1519 N N . PRO A 1 209 ? 19.278 3.106 15.495 1.00 89.62 209 PRO A N 1
ATOM 1520 C CA . PRO A 1 209 ? 18.428 4.159 16.025 1.00 89.62 209 PRO A CA 1
ATOM 1521 C C . PRO A 1 209 ? 17.152 3.572 16.640 1.00 89.62 209 PRO A C 1
ATOM 1523 O O . PRO A 1 209 ? 16.392 2.844 15.994 1.00 89.62 209 PRO A O 1
ATOM 1526 N N . TYR A 1 210 ? 16.899 3.937 17.898 1.00 91.88 210 TYR A N 1
ATOM 1527 C CA . TYR A 1 210 ? 15.622 3.713 18.564 1.00 91.88 210 TYR A CA 1
ATOM 1528 C C . TYR A 1 210 ? 14.750 4.970 18.485 1.00 91.88 210 TYR A C 1
ATOM 1530 O O . TYR A 1 210 ? 15.152 6.051 18.914 1.00 91.88 210 TYR A O 1
ATOM 1538 N N . TYR A 1 211 ? 13.528 4.815 17.981 1.00 93.88 211 TYR A N 1
ATOM 1539 C CA . TYR A 1 211 ? 12.518 5.865 17.938 1.00 93.88 211 TYR A CA 1
ATOM 1540 C C . TYR A 1 211 ? 11.492 5.660 19.050 1.00 93.88 211 TYR A C 1
ATOM 1542 O O . TYR A 1 211 ? 10.684 4.727 19.020 1.00 93.88 211 TYR A O 1
ATOM 1550 N N . SER A 1 212 ? 11.495 6.580 20.015 1.00 92.62 212 SER A N 1
ATOM 1551 C CA . SER A 1 212 ? 10.508 6.599 21.093 1.00 92.62 212 SER A CA 1
ATOM 1552 C C . SER A 1 212 ? 9.094 6.867 20.562 1.00 92.62 212 SER A C 1
ATOM 1554 O O . SER A 1 212 ? 8.913 7.380 19.456 1.00 92.62 212 SER A O 1
ATOM 1556 N N . ALA A 1 213 ? 8.067 6.627 21.383 1.00 90.44 213 ALA A N 1
ATOM 1557 C CA . ALA A 1 213 ? 6.686 6.985 21.043 1.00 90.44 213 ALA A CA 1
ATOM 1558 C C . ALA A 1 213 ? 6.528 8.470 20.643 1.00 90.44 213 ALA A C 1
ATOM 1560 O O . ALA A 1 213 ? 5.733 8.801 19.763 1.00 90.44 213 ALA A O 1
ATOM 1561 N N . ALA A 1 214 ? 7.295 9.379 21.256 1.00 92.62 214 ALA A N 1
ATOM 1562 C CA . ALA A 1 214 ? 7.272 10.797 20.902 1.00 92.62 214 ALA A CA 1
ATOM 1563 C C . ALA A 1 214 ? 7.903 11.058 19.524 1.00 92.62 214 ALA A C 1
ATOM 1565 O O . ALA A 1 214 ? 7.383 11.868 18.754 1.00 92.62 214 ALA A O 1
ATOM 1566 N N . ASP A 1 215 ? 8.988 10.356 19.190 1.00 93.81 215 ASP A N 1
ATOM 1567 C CA . ASP A 1 215 ? 9.633 10.472 17.881 1.00 93.81 215 ASP A CA 1
ATOM 1568 C C . ASP A 1 215 ? 8.768 9.888 16.769 1.00 93.81 215 ASP A C 1
ATOM 1570 O O . ASP A 1 215 ? 8.610 10.531 15.731 1.00 93.81 215 ASP A O 1
ATOM 1574 N N . VAL A 1 216 ? 8.157 8.723 17.006 1.00 94.75 216 VAL A N 1
ATOM 1575 C CA . VAL A 1 216 ? 7.208 8.095 16.078 1.00 94.75 216 VAL A CA 1
ATOM 1576 C C . VAL A 1 216 ? 6.062 9.057 15.776 1.00 94.75 216 VAL A C 1
ATOM 1578 O O . VAL A 1 216 ? 5.810 9.354 14.611 1.00 94.75 216 VAL A O 1
ATOM 1581 N N . ARG A 1 217 ? 5.423 9.626 16.807 1.00 92.12 217 ARG A N 1
ATOM 1582 C CA . ARG A 1 217 ? 4.320 10.589 16.641 1.00 92.12 217 ARG A CA 1
ATOM 1583 C C . ARG A 1 217 ? 4.721 11.835 15.855 1.00 92.12 217 ARG A C 1
ATOM 1585 O O . ARG A 1 217 ? 3.915 12.368 15.101 1.00 92.12 217 ARG A O 1
ATOM 1592 N N . ARG A 1 218 ? 5.944 12.327 16.065 1.00 93.19 218 ARG A N 1
ATOM 1593 C CA . ARG A 1 218 ? 6.451 13.536 15.402 1.00 93.19 218 ARG A CA 1
ATOM 1594 C C . ARG A 1 218 ? 6.800 13.285 13.934 1.00 93.19 218 ARG A C 1
ATOM 1596 O O . ARG A 1 218 ? 6.626 14.181 13.117 1.00 93.19 218 ARG A O 1
ATOM 1603 N N . ARG A 1 219 ? 7.326 12.100 13.611 1.00 93.19 219 ARG A N 1
ATOM 1604 C CA . ARG A 1 219 ? 7.852 11.766 12.276 1.00 93.19 219 ARG A CA 1
ATOM 1605 C C . ARG A 1 219 ? 6.808 11.128 11.357 1.00 93.19 219 ARG A C 1
ATOM 1607 O O . ARG A 1 219 ? 6.842 11.371 10.156 1.00 93.19 219 ARG A O 1
ATOM 1614 N N . LEU A 1 220 ? 5.887 10.332 11.900 1.00 94.44 220 LEU A N 1
ATOM 1615 C CA . LEU A 1 220 ? 4.847 9.654 11.127 1.00 94.44 220 LEU A CA 1
ATOM 1616 C C . LEU A 1 220 ? 3.595 10.527 11.015 1.00 94.44 220 LEU A C 1
ATOM 1618 O O . LEU A 1 220 ? 2.755 10.563 11.914 1.00 94.44 220 LEU A O 1
ATOM 1622 N N . THR A 1 221 ? 3.462 11.233 9.892 1.00 94.38 221 THR A N 1
ATOM 1623 C CA . THR A 1 221 ? 2.257 12.019 9.606 1.00 94.38 221 THR A CA 1
ATOM 1624 C C . THR A 1 221 ? 1.127 11.113 9.121 1.00 94.38 221 THR A C 1
ATOM 1626 O O . THR A 1 221 ? 1.340 10.177 8.351 1.00 94.38 221 THR A O 1
ATOM 1629 N N . MET A 1 222 ? -0.106 11.406 9.542 1.00 96.19 222 MET A N 1
ATOM 1630 C CA . MET A 1 222 ? -1.264 10.582 9.185 1.00 96.19 222 MET A CA 1
ATOM 1631 C C . MET A 1 222 ? -1.480 10.445 7.661 1.00 96.19 222 MET A C 1
ATOM 1633 O O . MET A 1 222 ? -1.692 9.320 7.215 1.00 96.19 222 MET A O 1
ATOM 1637 N N . PRO A 1 223 ? -1.354 11.505 6.828 1.00 95.94 223 PRO A N 1
ATOM 1638 C CA . PRO A 1 223 ? -1.459 11.362 5.373 1.00 95.94 223 PRO A CA 1
ATOM 1639 C C . PRO A 1 223 ? -0.418 10.408 4.774 1.00 95.94 223 PRO A C 1
ATOM 1641 O O . PRO A 1 223 ? -0.768 9.577 3.936 1.00 95.94 223 PRO A O 1
ATOM 1644 N N . ALA A 1 224 ? 0.838 10.487 5.231 1.00 94.50 224 ALA A N 1
ATOM 1645 C CA . ALA A 1 224 ? 1.892 9.582 4.779 1.00 94.50 224 ALA A CA 1
ATOM 1646 C C . ALA A 1 224 ? 1.585 8.139 5.196 1.00 94.50 224 ALA A C 1
ATOM 1648 O O . ALA A 1 224 ? 1.661 7.233 4.373 1.00 94.50 224 ALA A O 1
ATOM 1649 N N . CYS A 1 225 ? 1.143 7.924 6.438 1.00 97.31 225 CYS A N 1
ATOM 1650 C CA . CYS A 1 225 ? 0.766 6.595 6.914 1.00 97.31 225 CYS A CA 1
ATOM 1651 C C . CYS A 1 225 ? -0.430 6.002 6.164 1.00 97.31 225 CYS A C 1
ATOM 1653 O O . CYS A 1 225 ? -0.437 4.797 5.928 1.00 97.31 225 CYS A O 1
ATOM 1655 N N . ILE A 1 226 ? -1.416 6.810 5.765 1.00 97.44 226 ILE A N 1
ATOM 1656 C CA . ILE A 1 226 ? -2.536 6.356 4.924 1.00 97.44 226 ILE A CA 1
ATOM 1657 C C . ILE A 1 226 ? -2.013 5.876 3.567 1.00 97.44 226 ILE A C 1
ATOM 1659 O O . ILE A 1 226 ? -2.352 4.771 3.150 1.00 97.44 226 ILE A O 1
ATOM 1663 N N . ALA A 1 227 ? -1.152 6.659 2.909 1.00 94.75 227 ALA A N 1
ATOM 1664 C CA . ALA A 1 227 ? -0.556 6.275 1.629 1.00 94.75 227 ALA A CA 1
ATOM 1665 C C . ALA A 1 227 ? 0.309 5.005 1.746 1.00 94.75 227 ALA A C 1
ATOM 1667 O O . ALA A 1 227 ? 0.157 4.078 0.954 1.00 94.75 227 ALA A O 1
ATOM 1668 N N . SER A 1 228 ? 1.163 4.916 2.772 1.00 93.44 228 SER A N 1
ATOM 1669 C CA . SER A 1 228 ? 1.977 3.720 3.024 1.00 93.44 228 SER A CA 1
ATOM 1670 C C . SER A 1 228 ? 1.125 2.489 3.339 1.00 93.44 228 SER A C 1
ATOM 1672 O O . SER A 1 228 ? 1.448 1.395 2.890 1.00 93.44 228 SER A O 1
ATOM 1674 N N . THR A 1 229 ? 0.028 2.652 4.085 1.00 95.38 229 THR A N 1
ATOM 1675 C CA . THR A 1 229 ? -0.879 1.541 4.418 1.00 95.38 229 THR A CA 1
ATOM 1676 C C . THR A 1 229 ? -1.634 1.050 3.185 1.00 95.38 229 THR A C 1
ATOM 1678 O O . THR A 1 229 ? -1.773 -0.153 3.005 1.00 95.38 229 THR A O 1
ATOM 1681 N N . GLU A 1 230 ? -2.076 1.952 2.307 1.00 95.06 230 GLU A N 1
ATOM 1682 C CA . GLU A 1 230 ? -2.698 1.588 1.028 1.00 95.06 230 GLU A CA 1
ATOM 1683 C C . GLU A 1 230 ? -1.738 0.787 0.142 1.00 95.06 230 GLU A C 1
ATOM 1685 O O . GLU A 1 230 ? -2.111 -0.271 -0.361 1.00 95.06 230 GLU A O 1
ATOM 1690 N N . ALA A 1 231 ? -0.486 1.238 0.016 1.00 92.12 231 ALA A N 1
ATOM 1691 C CA . ALA A 1 231 ? 0.541 0.509 -0.722 1.00 92.12 231 ALA A CA 1
ATOM 1692 C C . ALA A 1 231 ? 0.818 -0.877 -0.112 1.00 92.12 231 ALA A C 1
ATOM 1694 O O . ALA A 1 231 ? 0.927 -1.861 -0.842 1.00 92.12 231 ALA A O 1
ATOM 1695 N N . ALA A 1 232 ? 0.881 -0.973 1.221 1.00 91.88 232 ALA A N 1
ATOM 1696 C CA . ALA A 1 232 ? 1.089 -2.239 1.919 1.00 91.88 232 ALA A CA 1
ATOM 1697 C C . ALA A 1 232 ? -0.081 -3.218 1.725 1.00 91.88 232 ALA A C 1
ATOM 1699 O O . ALA A 1 232 ? 0.153 -4.401 1.492 1.00 91.88 232 ALA A O 1
ATOM 1700 N N . LEU A 1 233 ? -1.328 -2.738 1.773 1.00 92.69 233 LEU A N 1
ATOM 1701 C CA . LEU A 1 233 ? -2.514 -3.561 1.514 1.00 92.69 233 LEU A CA 1
ATOM 1702 C C . LEU A 1 233 ? -2.556 -4.045 0.058 1.00 92.69 233 LEU A C 1
ATOM 1704 O O . LEU A 1 233 ? -2.818 -5.218 -0.179 1.00 92.69 233 LEU A O 1
ATOM 1708 N N . ALA A 1 234 ? -2.226 -3.184 -0.910 1.00 91.19 234 ALA A N 1
ATOM 1709 C CA . ALA A 1 234 ? -2.132 -3.579 -2.318 1.00 91.19 234 ALA A CA 1
ATOM 1710 C C . ALA A 1 234 ? -1.016 -4.612 -2.564 1.00 91.19 234 ALA A C 1
ATOM 1712 O O . ALA A 1 234 ? -1.171 -5.524 -3.376 1.00 91.19 234 ALA A O 1
ATOM 1713 N N . TYR A 1 235 ? 0.108 -4.492 -1.850 1.00 88.69 235 TYR A N 1
ATOM 1714 C CA . TYR A 1 235 ? 1.177 -5.487 -1.888 1.00 88.69 235 TYR A CA 1
ATOM 1715 C C . TYR A 1 235 ? 0.716 -6.821 -1.281 1.00 88.69 235 TYR A C 1
ATOM 1717 O O . TYR A 1 235 ? 0.908 -7.873 -1.890 1.00 88.69 235 TYR A O 1
ATOM 1725 N N . PHE A 1 236 ? 0.053 -6.784 -0.123 1.00 89.56 236 PHE A N 1
ATOM 1726 C CA . PHE A 1 236 ? -0.490 -7.979 0.521 1.00 89.56 236 PHE A CA 1
ATOM 1727 C C . PHE A 1 236 ? -1.537 -8.686 -0.348 1.00 89.56 236 PHE A C 1
ATOM 1729 O O . PHE A 1 236 ? -1.487 -9.902 -0.455 1.00 89.56 236 PHE A O 1
ATOM 1736 N N . GLU A 1 237 ? -2.408 -7.956 -1.044 1.00 89.06 237 GLU A N 1
ATOM 1737 C CA . GLU A 1 237 ? -3.372 -8.549 -1.985 1.00 89.06 237 GLU A CA 1
ATOM 1738 C C . GLU A 1 237 ? -2.680 -9.381 -3.078 1.00 89.06 237 GLU A C 1
ATOM 1740 O O . GLU A 1 237 ? -3.153 -10.445 -3.468 1.00 89.06 237 GLU A O 1
ATOM 1745 N N . LYS A 1 238 ? -1.517 -8.925 -3.557 1.00 88.19 238 LYS A N 1
ATOM 1746 C CA . LYS A 1 238 ? -0.776 -9.596 -4.632 1.00 88.19 238 LYS A CA 1
ATOM 1747 C C . LYS A 1 238 ? 0.022 -10.816 -4.163 1.00 88.19 238 LYS A C 1
ATOM 1749 O O . LYS A 1 238 ? 0.196 -11.754 -4.938 1.00 88.19 238 LYS A O 1
ATOM 1754 N N . PHE A 1 239 ? 0.554 -10.786 -2.943 1.00 86.50 239 PHE A N 1
ATOM 1755 C CA . PHE A 1 239 ? 1.541 -11.767 -2.463 1.00 86.50 239 PHE A CA 1
ATOM 1756 C C . PHE A 1 239 ? 1.071 -12.585 -1.248 1.00 86.50 239 PHE A C 1
ATOM 1758 O O . PHE A 1 239 ? 1.693 -13.584 -0.890 1.00 86.50 239 PHE A O 1
ATOM 1765 N N . GLY A 1 240 ? -0.026 -12.191 -0.604 1.00 87.31 240 GLY A N 1
ATOM 1766 C CA . GLY A 1 240 ? -0.645 -12.881 0.524 1.00 87.31 240 GLY A CA 1
ATOM 1767 C C . GLY A 1 240 ? 0.351 -13.269 1.618 1.00 87.31 240 GLY A C 1
ATOM 1768 O O . GLY A 1 240 ? 1.117 -12.448 2.127 1.00 87.31 240 GLY A O 1
ATOM 1769 N N . LYS A 1 241 ? 0.355 -14.559 1.964 1.00 82.25 241 LYS A N 1
ATOM 1770 C CA . LYS A 1 241 ? 1.219 -15.139 3.005 1.00 82.25 241 LYS A CA 1
ATOM 1771 C C . LYS A 1 241 ? 2.722 -14.999 2.732 1.00 82.25 241 LYS A C 1
ATOM 1773 O O . LYS A 1 241 ? 3.492 -15.023 3.688 1.00 82.25 241 LYS A O 1
ATOM 1778 N N . ASP A 1 242 ? 3.128 -14.838 1.470 1.00 82.44 242 ASP A N 1
ATOM 1779 C CA . ASP A 1 242 ? 4.537 -14.644 1.108 1.00 82.44 242 ASP A CA 1
ATOM 1780 C C . ASP A 1 242 ? 5.010 -13.231 1.490 1.00 82.44 242 ASP A C 1
ATOM 1782 O O . ASP A 1 242 ? 6.186 -13.021 1.781 1.00 82.44 242 ASP A O 1
ATOM 1786 N N . ALA A 1 243 ? 4.083 -12.267 1.558 1.00 85.81 243 ALA A N 1
ATOM 1787 C CA . ALA A 1 243 ? 4.335 -10.933 2.098 1.00 85.81 243 ALA A CA 1
ATOM 1788 C C . ALA A 1 243 ? 4.144 -10.864 3.616 1.00 85.81 243 ALA A C 1
ATOM 1790 O O . ALA A 1 243 ? 4.890 -10.173 4.301 1.00 85.81 243 ALA A O 1
ATOM 1791 N N . MET A 1 244 ? 3.136 -11.534 4.173 1.00 91.12 244 MET A N 1
ATOM 1792 C CA . MET A 1 244 ? 2.851 -11.472 5.607 1.00 91.12 244 MET A CA 1
ATOM 1793 C C . MET A 1 244 ? 2.320 -12.820 6.107 1.00 91.12 244 MET A C 1
ATOM 1795 O O . MET A 1 244 ? 1.130 -13.099 5.941 1.00 91.12 244 MET A O 1
ATOM 1799 N N . PRO A 1 245 ? 3.164 -13.662 6.732 1.00 87.81 245 PRO A N 1
ATOM 1800 C CA . PRO A 1 245 ? 2.697 -14.907 7.326 1.00 87.81 245 PRO A CA 1
ATOM 1801 C C . PRO A 1 245 ? 1.780 -14.643 8.536 1.00 87.81 245 PRO A C 1
ATOM 1803 O O . PRO A 1 245 ? 1.837 -13.566 9.145 1.00 87.81 245 PRO A O 1
ATOM 1806 N N . PRO A 1 246 ? 0.962 -15.632 8.949 1.00 83.94 246 PRO A N 1
ATOM 1807 C CA . PRO A 1 246 ? 0.151 -15.526 10.156 1.00 83.94 246 PRO A CA 1
ATOM 1808 C C . PRO A 1 246 ? 0.985 -15.172 11.394 1.00 83.94 246 PRO A C 1
ATOM 1810 O O . PRO A 1 246 ? 2.100 -15.664 11.590 1.00 83.94 246 PRO A O 1
ATOM 1813 N N . ARG A 1 247 ? 0.426 -14.327 12.268 1.00 88.00 247 ARG A N 1
ATOM 1814 C CA . ARG A 1 247 ? 1.099 -13.918 13.509 1.00 88.00 247 ARG A CA 1
ATOM 1815 C C . ARG A 1 247 ? 1.355 -15.115 14.425 1.00 88.00 247 ARG A C 1
ATOM 1817 O O . ARG A 1 247 ? 0.488 -15.967 14.606 1.00 88.00 247 ARG A O 1
ATOM 1824 N N . SER A 1 248 ? 2.513 -15.127 15.079 1.00 88.31 248 SER A N 1
ATOM 1825 C CA . SER A 1 248 ? 2.832 -16.122 16.105 1.00 88.31 248 SER A CA 1
ATOM 1826 C C . SER A 1 248 ? 2.503 -15.573 17.489 1.00 88.31 248 SER A C 1
ATOM 1828 O O . SER A 1 248 ? 2.852 -14.438 17.814 1.00 88.31 248 SER A O 1
ATOM 1830 N N . VAL A 1 249 ? 1.825 -16.374 18.312 1.00 85.88 249 VAL A N 1
ATOM 1831 C CA . VAL A 1 249 ? 1.430 -15.996 19.676 1.00 85.88 249 VAL A CA 1
ATOM 1832 C C . VAL A 1 249 ? 1.929 -17.045 20.660 1.00 85.88 249 VAL A C 1
ATOM 1834 O O . VAL A 1 249 ? 1.431 -18.167 20.698 1.00 85.88 249 VAL A O 1
ATOM 1837 N N . PHE A 1 250 ? 2.880 -16.653 21.502 1.00 85.12 250 PHE A N 1
ATOM 1838 C CA . PHE A 1 250 ? 3.364 -17.447 22.621 1.00 85.12 250 PHE A CA 1
ATOM 1839 C C . PHE A 1 250 ? 2.641 -17.030 23.906 1.00 85.12 250 PHE A C 1
ATOM 1841 O O . PHE A 1 250 ? 2.834 -15.929 24.430 1.00 85.12 250 PHE A O 1
ATOM 1848 N N . ARG A 1 251 ? 1.766 -17.902 24.414 1.00 81.56 251 ARG A N 1
ATOM 1849 C CA . ARG A 1 251 ? 1.050 -17.677 25.678 1.00 81.56 251 ARG A CA 1
ATOM 1850 C C . ARG A 1 251 ? 1.968 -18.030 26.845 1.00 81.56 251 ARG A C 1
ATOM 1852 O O . ARG A 1 251 ? 2.534 -19.117 26.870 1.00 81.56 251 ARG A O 1
ATOM 1859 N N . LEU A 1 252 ? 2.110 -17.114 27.802 1.00 76.62 252 LEU A N 1
ATOM 1860 C CA . LEU A 1 252 ? 3.003 -17.319 28.940 1.00 76.62 252 LEU A CA 1
ATOM 1861 C C . LEU A 1 252 ? 2.408 -18.370 29.903 1.00 76.62 252 LEU A C 1
ATOM 1863 O O . LEU A 1 252 ? 1.223 -18.272 30.221 1.00 76.62 252 LEU A O 1
ATOM 1867 N N . PRO A 1 253 ? 3.200 -19.351 30.379 1.00 58.41 253 PRO A N 1
ATOM 1868 C CA . PRO A 1 253 ? 2.683 -20.572 31.009 1.00 58.41 253 PRO A CA 1
ATOM 1869 C C . PRO A 1 253 ? 2.247 -20.457 32.484 1.00 58.41 253 PRO A C 1
ATOM 1871 O O . PRO A 1 253 ? 1.870 -21.469 33.062 1.00 58.41 253 PRO A O 1
ATOM 1874 N N . PHE A 1 254 ? 2.269 -19.276 33.117 1.00 56.50 254 PHE A N 1
ATOM 1875 C CA . PHE A 1 254 ? 1.988 -19.149 34.558 1.00 56.50 254 PHE A CA 1
ATOM 1876 C C . PHE A 1 254 ? 0.709 -18.360 34.854 1.00 56.50 254 PHE A C 1
ATOM 1878 O O . PHE A 1 254 ? 0.563 -17.216 34.436 1.00 56.50 254 PHE A O 1
ATOM 1885 N N . GLU A 1 255 ? -0.196 -18.949 35.631 1.00 53.12 255 GLU A N 1
ATOM 1886 C CA . GLU A 1 255 ? -1.307 -18.253 36.284 1.00 53.12 255 GLU A CA 1
ATOM 1887 C C . GLU A 1 255 ? -0.814 -17.731 37.638 1.00 53.12 255 GLU A C 1
ATOM 1889 O O . GLU A 1 255 ? -0.278 -18.485 38.448 1.00 53.12 255 GLU A O 1
ATOM 1894 N N . THR A 1 256 ? -0.952 -16.433 37.910 1.00 46.12 256 THR A N 1
ATOM 1895 C CA . THR A 1 256 ? -0.731 -15.924 39.272 1.00 46.12 256 THR A CA 1
ATOM 1896 C C . THR A 1 256 ? -2.015 -16.085 40.075 1.00 46.12 256 THR A C 1
ATOM 1898 O O . THR A 1 256 ? -3.027 -15.483 39.717 1.00 46.12 256 THR A O 1
ATOM 1901 N N . MET A 1 257 ? -1.969 -16.842 41.175 1.00 41.44 257 MET A N 1
ATOM 1902 C CA . MET A 1 257 ? -3.023 -16.850 42.193 1.00 41.44 257 MET A CA 1
ATOM 1903 C C . MET A 1 257 ? -3.019 -15.511 42.938 1.00 41.44 257 MET A C 1
ATOM 1905 O O . MET A 1 257 ? -2.277 -15.322 43.900 1.00 41.44 257 MET A O 1
ATOM 1909 N N . VAL A 1 258 ? -3.846 -14.570 42.491 1.00 45.16 258 VAL A N 1
ATOM 1910 C CA . VAL A 1 258 ? -4.182 -13.362 43.252 1.00 45.16 258 VAL A CA 1
ATOM 1911 C C . VAL A 1 258 ? -5.697 -13.371 43.422 1.00 45.16 258 VAL A C 1
ATOM 1913 O O . VAL A 1 258 ? -6.417 -13.255 42.439 1.00 45.16 258 VAL A O 1
ATOM 1916 N N . SER A 1 259 ? -6.162 -13.585 44.659 1.00 41.06 259 SER A N 1
ATOM 1917 C CA . SER A 1 259 ? -7.578 -13.660 45.071 1.00 41.06 259 SER A CA 1
ATOM 1918 C C . SER A 1 259 ? -8.471 -14.573 44.210 1.00 41.06 259 SER A C 1
ATOM 1920 O O . SER A 1 259 ? -9.014 -14.127 43.205 1.00 41.06 259 SER A O 1
ATOM 1922 N N . SER A 1 260 ? -8.635 -15.843 44.612 1.00 41.78 260 SER A N 1
ATOM 1923 C CA . SER A 1 260 ? -9.679 -16.805 44.169 1.00 41.78 260 SER A CA 1
ATOM 1924 C C . SER A 1 260 ? -10.001 -16.924 42.661 1.00 41.78 260 SER A C 1
ATOM 1926 O O . SER A 1 260 ? -10.969 -17.586 42.301 1.00 41.78 260 SER A O 1
ATOM 1928 N N . THR A 1 261 ? -9.197 -16.337 41.771 1.00 42.38 261 THR A N 1
ATOM 1929 C CA . THR A 1 261 ? -9.469 -16.222 40.334 1.00 42.38 261 THR A CA 1
ATOM 1930 C C . THR A 1 261 ? -8.154 -16.381 39.572 1.00 42.38 261 THR A C 1
ATOM 1932 O 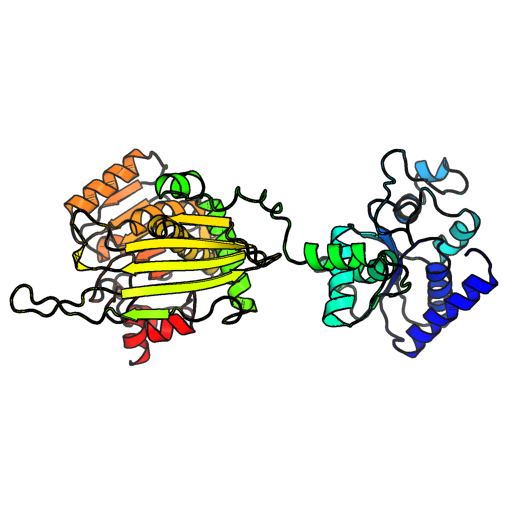O . THR A 1 261 ? -7.249 -15.560 39.719 1.00 42.38 261 THR A O 1
ATOM 1935 N N . CYS A 1 262 ? -8.027 -17.422 38.744 1.00 45.31 262 CYS A N 1
ATOM 1936 C CA . CYS A 1 262 ? -6.901 -17.541 37.816 1.00 45.31 262 CYS A CA 1
ATOM 1937 C C . CYS A 1 262 ? -6.994 -16.446 36.751 1.00 45.31 262 CYS A C 1
ATOM 1939 O O . CYS A 1 262 ? -7.913 -16.438 35.932 1.00 45.31 262 CYS A O 1
ATOM 1941 N N . GLN A 1 263 ? -6.037 -15.516 36.739 1.00 50.81 263 GLN A N 1
ATOM 1942 C CA . GLN A 1 263 ? -5.868 -14.575 35.633 1.00 50.81 263 GLN A CA 1
ATOM 1943 C C . GLN A 1 263 ? -4.694 -15.008 34.751 1.00 50.81 263 GLN A C 1
ATOM 1945 O O . GLN A 1 263 ? -3.585 -15.242 35.235 1.00 50.81 263 GLN A O 1
ATOM 1950 N N . LYS A 1 264 ? -4.928 -15.066 33.433 1.00 56.75 264 LYS A N 1
ATOM 1951 C CA . LYS A 1 264 ? -3.876 -15.264 32.424 1.00 56.75 264 LYS A CA 1
ATOM 1952 C C . LYS A 1 264 ? -2.843 -14.136 32.550 1.00 56.75 264 LYS A C 1
ATOM 1954 O O . LYS A 1 264 ? -3.219 -12.968 32.469 1.00 56.75 264 LYS A O 1
ATOM 1959 N N . LEU A 1 265 ? -1.556 -14.469 32.700 1.00 67.94 265 LEU A N 1
ATOM 1960 C CA . LEU A 1 265 ? -0.473 -13.483 32.865 1.00 67.94 265 LEU A CA 1
ATOM 1961 C C . LEU A 1 265 ? -0.424 -12.476 31.705 1.00 67.94 265 LEU A C 1
ATOM 1963 O O . LEU A 1 265 ? -0.376 -11.266 31.918 1.00 67.94 265 LEU A O 1
ATOM 1967 N N . GLY A 1 266 ? -0.431 -13.002 30.479 1.00 76.31 266 GLY A N 1
ATOM 1968 C CA . GLY A 1 266 ? -0.215 -12.261 29.244 1.00 76.31 266 GLY A CA 1
ATOM 1969 C C . GLY A 1 266 ? 0.290 -13.166 28.119 1.00 76.31 266 GLY A C 1
ATOM 1970 O O . GLY A 1 266 ? 0.367 -14.390 28.268 1.00 76.31 266 GLY A O 1
ATOM 1971 N N . PHE A 1 267 ? 0.636 -12.570 26.983 1.00 82.00 267 PHE A N 1
ATOM 1972 C CA . PHE A 1 267 ? 1.235 -13.277 25.849 1.00 82.00 267 PHE A CA 1
ATOM 1973 C C . PHE A 1 267 ? 2.293 -12.424 25.147 1.00 82.00 267 PHE A C 1
ATOM 1975 O O . PHE A 1 267 ? 2.278 -11.194 25.241 1.00 82.00 267 PHE A O 1
ATOM 1982 N N . LEU A 1 268 ? 3.192 -13.094 24.428 1.00 85.31 268 LEU A N 1
ATOM 1983 C CA . LEU A 1 268 ? 4.119 -12.492 23.476 1.00 85.31 268 LEU A CA 1
ATOM 1984 C C . LEU A 1 268 ? 3.621 -12.773 22.060 1.00 85.31 268 LEU A C 1
ATOM 1986 O O . LEU A 1 268 ? 3.280 -13.906 21.731 1.00 85.31 268 LEU A O 1
ATOM 1990 N N . GLY A 1 269 ? 3.550 -11.738 21.234 1.00 89.69 269 GLY A N 1
ATOM 1991 C CA . GLY A 1 269 ? 3.156 -11.824 19.837 1.00 89.69 269 GLY A CA 1
ATOM 1992 C C . GLY A 1 269 ? 4.271 -11.338 18.924 1.00 89.69 269 GLY A C 1
ATOM 1993 O O . GLY A 1 269 ? 4.874 -10.296 19.190 1.00 89.69 269 GLY A O 1
ATOM 1994 N N . THR A 1 270 ? 4.503 -12.057 17.830 1.00 93.88 270 THR A N 1
ATOM 1995 C CA . THR A 1 270 ? 5.367 -11.614 16.735 1.00 93.88 270 THR A CA 1
ATOM 1996 C C . THR A 1 270 ? 4.572 -11.552 15.436 1.00 93.88 270 THR A C 1
ATOM 1998 O O . THR A 1 270 ? 3.786 -12.444 15.110 1.00 93.88 270 THR A O 1
ATOM 2001 N N . MET A 1 271 ? 4.731 -10.448 14.713 1.00 94.44 271 MET A N 1
ATOM 2002 C CA . MET A 1 271 ? 4.061 -10.195 13.437 1.00 94.44 271 MET A CA 1
ATOM 2003 C C . MET A 1 271 ? 5.132 -9.791 1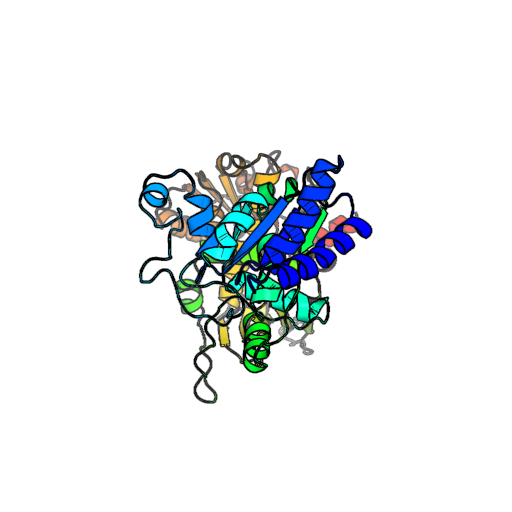2.431 1.00 94.44 271 MET A C 1
ATOM 2005 O O . MET A 1 271 ? 5.600 -8.652 12.477 1.00 94.44 271 MET A O 1
ATOM 2009 N N . ALA A 1 272 ? 5.559 -10.739 11.599 1.00 94.44 272 ALA A N 1
ATOM 2010 C CA . ALA A 1 272 ? 6.545 -10.511 10.551 1.00 94.44 272 ALA A CA 1
ATOM 2011 C C . ALA A 1 272 ? 5.847 -10.136 9.240 1.00 94.44 272 ALA A C 1
ATOM 2013 O O . ALA A 1 272 ? 4.769 -10.649 8.946 1.00 94.44 272 ALA A O 1
ATOM 2014 N N . ALA A 1 273 ? 6.463 -9.250 8.469 1.00 94.19 273 ALA A N 1
ATOM 2015 C CA . ALA A 1 273 ? 6.026 -8.891 7.130 1.00 94.19 273 ALA A CA 1
ATOM 2016 C C . ALA A 1 273 ? 7.233 -8.523 6.261 1.00 94.19 273 ALA A C 1
ATOM 2018 O O . ALA A 1 273 ? 8.260 -8.060 6.759 1.00 94.19 273 ALA A O 1
ATOM 2019 N N . PHE A 1 274 ? 7.086 -8.698 4.959 1.00 90.00 274 PHE A N 1
ATOM 2020 C CA . PHE A 1 274 ? 8.046 -8.354 3.932 1.00 90.00 274 PHE A CA 1
ATOM 2021 C C . PHE A 1 274 ? 7.359 -7.480 2.884 1.00 90.00 274 PHE A C 1
ATOM 2023 O O . PHE A 1 274 ? 6.308 -7.829 2.353 1.00 90.00 274 PHE A O 1
ATOM 2030 N N . ALA A 1 275 ? 7.958 -6.326 2.615 1.00 84.06 275 ALA A N 1
ATOM 2031 C CA . ALA A 1 275 ? 7.575 -5.401 1.562 1.00 84.06 275 ALA A CA 1
ATOM 2032 C C . ALA A 1 275 ? 8.869 -4.753 1.039 1.00 84.06 275 ALA A C 1
ATOM 2034 O O . ALA A 1 275 ? 9.393 -3.862 1.709 1.00 84.06 275 ALA A O 1
ATOM 2035 N N . PRO A 1 276 ? 9.414 -5.202 -0.108 1.00 77.75 276 PRO A N 1
ATOM 2036 C CA . PRO A 1 276 ? 10.713 -4.768 -0.621 1.00 77.75 276 PRO A CA 1
ATOM 2037 C C . PRO A 1 276 ? 10.858 -3.230 -0.606 1.00 77.75 276 PRO A C 1
ATOM 2039 O O . PRO A 1 276 ? 9.970 -2.562 -1.143 1.00 77.75 276 PRO A O 1
ATOM 2042 N N . PRO A 1 277 ? 11.936 -2.644 -0.031 1.00 82.12 277 PRO A N 1
ATOM 2043 C CA . PRO A 1 277 ? 13.135 -3.285 0.541 1.00 82.12 277 PRO A CA 1
ATOM 2044 C C . PRO A 1 277 ? 13.083 -3.929 1.891 1.00 82.12 277 PRO A C 1
ATOM 2046 O O . PRO A 1 277 ? 14.088 -4.481 2.337 1.00 82.12 277 PRO A O 1
ATOM 2049 N N . PHE A 1 278 ? 11.983 -3.792 2.586 1.00 88.06 278 PHE A N 1
ATOM 2050 C CA . PHE A 1 278 ? 12.004 -3.944 4.012 1.00 88.06 278 PHE A CA 1
ATOM 2051 C C . PHE A 1 278 ? 11.442 -5.291 4.423 1.00 88.06 278 PHE A C 1
ATOM 2053 O O . PHE A 1 278 ? 10.380 -5.715 3.967 1.00 88.06 278 PHE A O 1
ATOM 2060 N N . ALA A 1 279 ? 12.135 -5.938 5.349 1.00 91.38 279 ALA A N 1
ATOM 2061 C CA . ALA A 1 279 ? 11.510 -6.911 6.225 1.00 91.38 279 ALA A CA 1
ATOM 2062 C C . ALA A 1 279 ? 11.255 -6.225 7.565 1.00 91.38 279 ALA A C 1
ATOM 2064 O O . ALA A 1 279 ? 12.100 -5.494 8.074 1.00 91.38 279 ALA A O 1
ATOM 2065 N N . GLY A 1 280 ? 10.078 -6.424 8.137 1.00 95.00 280 GLY A N 1
ATOM 2066 C CA . GLY A 1 280 ? 9.703 -5.857 9.420 1.00 95.00 280 GLY A CA 1
ATOM 2067 C C . GLY A 1 280 ? 9.180 -6.934 10.348 1.00 95.00 280 GLY A C 1
ATOM 2068 O O . GLY A 1 280 ? 8.494 -7.860 9.919 1.00 95.00 280 GLY A O 1
ATOM 2069 N N . VAL A 1 281 ? 9.455 -6.796 11.640 1.00 96.19 281 VAL A N 1
ATOM 2070 C CA . VAL A 1 281 ? 8.793 -7.602 12.663 1.00 96.19 281 VAL A CA 1
ATOM 2071 C C . VAL A 1 281 ? 8.345 -6.719 13.810 1.00 96.19 281 VAL A C 1
ATOM 2073 O O . VAL A 1 281 ? 9.114 -5.941 14.372 1.00 96.19 281 VAL A O 1
ATOM 2076 N N . LYS A 1 282 ? 7.072 -6.841 14.177 1.00 96.69 282 LYS A N 1
ATOM 2077 C CA . LYS A 1 282 ? 6.563 -6.284 15.426 1.00 96.69 282 LYS A CA 1
ATOM 2078 C C . LYS A 1 282 ? 6.605 -7.359 16.497 1.00 96.69 282 LYS A C 1
ATOM 2080 O O . LYS A 1 282 ? 5.898 -8.358 16.380 1.00 96.69 282 LYS A O 1
ATOM 2085 N N . CYS A 1 283 ? 7.360 -7.107 17.556 1.00 94.12 283 CYS A N 1
ATOM 2086 C CA . CYS A 1 283 ? 7.397 -7.920 18.763 1.00 94.12 283 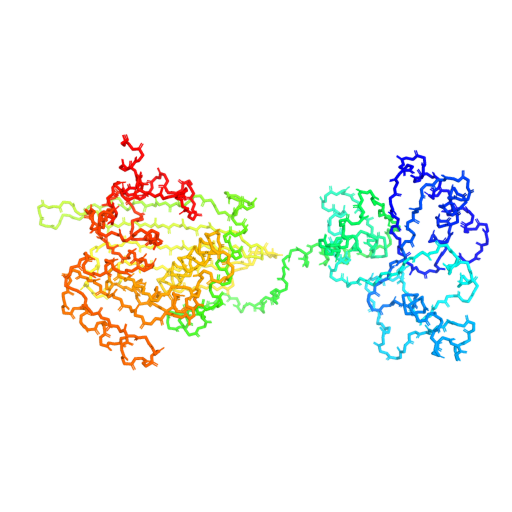CYS A CA 1
ATOM 2087 C C . CYS A 1 283 ? 6.643 -7.179 19.864 1.00 94.12 283 CYS A C 1
ATOM 2089 O O . CYS A 1 283 ? 7.018 -6.064 20.227 1.00 94.12 283 CYS A O 1
ATOM 2091 N N . ILE A 1 284 ? 5.572 -7.771 20.385 1.00 91.06 284 ILE A N 1
ATOM 2092 C CA . ILE A 1 284 ? 4.714 -7.140 21.389 1.00 91.06 284 ILE A CA 1
ATOM 2093 C C . ILE A 1 284 ? 4.436 -8.088 22.547 1.00 91.06 284 ILE A C 1
ATOM 2095 O O . ILE A 1 284 ? 4.211 -9.278 22.359 1.00 91.06 284 ILE A O 1
ATOM 2099 N N . SER A 1 285 ? 4.407 -7.540 23.750 1.00 85.88 285 SER A N 1
ATOM 2100 C CA . SER A 1 285 ? 3.878 -8.181 24.938 1.00 85.88 285 SER A CA 1
ATOM 2101 C C . SER A 1 285 ? 2.548 -7.542 25.314 1.00 85.88 285 SER A C 1
ATOM 2103 O O . SER A 1 285 ? 2.393 -6.316 25.262 1.00 85.88 285 SER A O 1
ATOM 2105 N N . VAL A 1 286 ? 1.579 -8.383 25.668 1.00 82.56 286 VAL A N 1
ATOM 2106 C CA . VAL A 1 286 ? 0.245 -7.947 26.075 1.00 82.56 286 VAL A CA 1
ATOM 2107 C C . VAL A 1 286 ? -0.065 -8.492 27.461 1.00 82.56 286 VAL A C 1
ATOM 2109 O O . VAL A 1 286 ? -0.187 -9.702 27.648 1.00 82.56 286 VAL A O 1
ATOM 2112 N N . PHE A 1 287 ? -0.199 -7.581 28.423 1.00 78.69 287 PHE A N 1
ATOM 2113 C CA . PHE A 1 287 ? -0.483 -7.850 29.833 1.00 78.69 287 PHE A CA 1
ATOM 2114 C C . PHE A 1 287 ? -1.743 -7.081 30.253 1.00 78.69 287 PHE A C 1
ATOM 2116 O O . PHE A 1 287 ? -1.646 -5.928 30.688 1.00 78.69 287 PHE A O 1
ATOM 2123 N N . PRO A 1 288 ? -2.940 -7.687 30.135 1.00 72.81 288 PRO A N 1
ATOM 2124 C CA . PRO A 1 288 ? -4.209 -7.015 30.422 1.00 72.81 288 PRO A CA 1
ATOM 2125 C C . PRO A 1 288 ? -4.284 -6.398 31.826 1.00 72.81 288 PRO A C 1
ATOM 2127 O O . PRO A 1 288 ? -4.822 -5.305 31.979 1.00 72.81 288 PRO A O 1
ATOM 2130 N N . ARG A 1 289 ? -3.659 -7.035 32.827 1.00 72.69 289 ARG A N 1
ATOM 2131 C CA . ARG A 1 289 ? -3.586 -6.556 34.222 1.00 72.69 289 ARG A CA 1
ATOM 2132 C C . ARG A 1 289 ? -2.955 -5.171 34.399 1.00 72.69 289 ARG A C 1
ATOM 2134 O O . ARG A 1 289 ? -3.170 -4.531 35.419 1.00 72.69 289 ARG A O 1
ATOM 2141 N N . ASN A 1 290 ? -2.161 -4.712 33.430 1.00 72.12 290 ASN A N 1
ATOM 2142 C CA . ASN A 1 290 ? -1.536 -3.393 33.491 1.00 72.12 290 ASN A CA 1
ATOM 2143 C C . ASN A 1 290 ? -2.520 -2.266 33.123 1.00 72.12 290 ASN A C 1
ATOM 2145 O O . ASN A 1 290 ? -2.203 -1.094 33.318 1.00 72.12 290 ASN A O 1
ATOM 2149 N N . ALA A 1 291 ? -3.700 -2.585 32.575 1.00 68.38 291 ALA A N 1
ATOM 2150 C CA . ALA A 1 291 ? -4.685 -1.585 32.180 1.00 68.38 291 ALA A CA 1
ATOM 2151 C C . ALA A 1 291 ? -5.109 -0.713 33.376 1.00 68.38 291 ALA A C 1
ATOM 2153 O O . ALA A 1 291 ? -5.529 -1.219 34.410 1.00 68.38 291 ALA A O 1
ATOM 2154 N N . GLY A 1 292 ? -4.996 0.611 33.229 1.00 63.00 292 GLY A N 1
ATOM 2155 C CA . GLY A 1 292 ? -5.303 1.571 34.298 1.00 63.00 292 GLY A CA 1
ATOM 2156 C C . GLY A 1 292 ? -4.219 1.710 35.375 1.00 63.00 292 GLY A C 1
ATOM 2157 O O . GLY A 1 292 ? -4.380 2.525 36.278 1.00 63.00 292 GLY A O 1
ATOM 2158 N N . GLY A 1 293 ? -3.122 0.952 35.279 1.00 67.06 293 GLY A N 1
ATOM 2159 C CA . GLY A 1 293 ? -1.967 1.055 36.166 1.00 67.06 293 GLY A CA 1
ATOM 2160 C C . GLY A 1 293 ? -0.846 1.943 35.612 1.00 67.06 293 GLY A C 1
ATOM 2161 O O . GLY A 1 293 ? -1.009 2.675 34.639 1.00 67.06 293 GLY A O 1
ATOM 2162 N N . LYS A 1 294 ? 0.335 1.844 36.237 1.00 69.31 294 LYS A N 1
ATOM 2163 C CA . LYS A 1 294 ? 1.546 2.600 35.860 1.00 69.31 294 LYS A CA 1
ATOM 2164 C C . LYS A 1 294 ? 2.134 2.181 34.503 1.00 69.31 294 LYS A C 1
ATOM 2166 O O . LYS A 1 294 ? 2.798 2.980 33.851 1.00 69.31 294 LYS A O 1
ATOM 2171 N N . PHE A 1 295 ? 1.934 0.928 34.099 1.00 68.25 295 PHE A N 1
ATOM 2172 C CA . PHE A 1 295 ? 2.512 0.359 32.882 1.00 68.25 295 PHE A CA 1
ATOM 2173 C C . PHE A 1 295 ? 1.477 0.275 31.760 1.00 68.25 295 PHE A C 1
ATOM 2175 O O . PHE A 1 295 ? 0.300 0.037 32.010 1.00 68.25 295 PHE A O 1
ATOM 2182 N N . SER A 1 296 ? 1.922 0.383 30.506 1.00 72.88 296 SER A N 1
ATOM 2183 C CA . SER A 1 296 ? 1.060 0.050 29.368 1.00 72.88 296 SER A CA 1
ATOM 2184 C C . SER A 1 296 ? 0.742 -1.450 29.366 1.00 72.88 296 SER A C 1
ATOM 2186 O O . SER A 1 296 ? 1.609 -2.284 29.660 1.00 72.88 296 SER A O 1
ATOM 2188 N N . SER A 1 297 ? -0.493 -1.795 28.993 1.00 74.31 297 SER A N 1
ATOM 2189 C CA . SER A 1 297 ? -0.906 -3.179 28.725 1.00 74.31 297 SER A CA 1
ATOM 2190 C C . SER A 1 297 ? -0.292 -3.745 27.452 1.00 74.31 297 SER A C 1
ATOM 2192 O O . SER A 1 297 ? -0.262 -4.958 27.300 1.00 74.31 297 SER A O 1
ATOM 2194 N N . HIS A 1 298 ? 0.213 -2.883 26.570 1.00 81.88 298 HIS A N 1
ATOM 2195 C CA . HIS A 1 298 ? 0.853 -3.238 25.311 1.00 81.88 298 HIS A CA 1
ATOM 2196 C C . HIS A 1 298 ? 2.238 -2.597 25.266 1.00 81.88 298 HIS A C 1
ATOM 2198 O O . HIS A 1 298 ? 2.343 -1.367 25.266 1.00 81.88 298 HIS A O 1
ATOM 2204 N N . GLN A 1 299 ? 3.285 -3.413 25.237 1.00 83.50 299 GLN A N 1
ATOM 2205 C CA . GLN A 1 299 ? 4.674 -2.950 25.177 1.00 83.50 299 GLN A CA 1
ATOM 2206 C C . GLN A 1 299 ? 5.417 -3.736 24.113 1.00 83.50 299 GLN A C 1
ATOM 2208 O O . GLN A 1 299 ? 5.258 -4.951 24.036 1.00 83.50 299 GLN A O 1
ATOM 2213 N N . GLY A 1 300 ? 6.222 -3.075 23.292 1.00 91.06 300 GLY A N 1
ATOM 2214 C CA . GLY A 1 300 ? 6.907 -3.767 22.213 1.00 91.06 300 GLY A CA 1
ATOM 2215 C C . GLY A 1 300 ? 7.688 -2.850 21.296 1.00 91.06 300 GLY A C 1
ATOM 2216 O O . GLY A 1 300 ? 7.636 -1.627 21.426 1.00 91.06 300 GLY A O 1
ATOM 2217 N N . LEU A 1 301 ? 8.354 -3.473 20.333 1.00 95.38 301 LEU A N 1
ATOM 2218 C CA . LEU A 1 301 ? 9.142 -2.807 19.308 1.00 95.38 301 LEU A CA 1
ATOM 2219 C C . LEU A 1 301 ? 8.695 -3.256 17.919 1.00 95.38 301 LEU A C 1
ATOM 2221 O O . LEU A 1 301 ? 8.310 -4.409 17.713 1.00 95.38 301 LEU A O 1
ATOM 2225 N N . VAL A 1 302 ? 8.754 -2.332 16.970 1.00 96.81 302 VAL A N 1
ATOM 2226 C CA . VAL A 1 302 ? 8.789 -2.633 15.540 1.00 96.81 302 VAL A CA 1
ATOM 2227 C C . VAL A 1 302 ? 10.243 -2.549 15.113 1.00 96.81 302 VAL A C 1
ATOM 2229 O O . VAL A 1 302 ? 10.862 -1.499 15.264 1.00 96.81 302 VAL A O 1
ATOM 2232 N N . LEU A 1 303 ? 10.776 -3.658 14.620 1.00 95.69 303 LEU A N 1
ATOM 2233 C CA . LEU A 1 303 ? 12.117 -3.760 14.064 1.00 95.69 303 LEU A CA 1
ATOM 2234 C C . LEU A 1 303 ? 12.003 -3.749 12.542 1.00 95.69 303 LEU A C 1
ATOM 2236 O O . LEU A 1 303 ? 11.138 -4.436 11.993 1.00 95.69 303 LEU A O 1
ATOM 2240 N N . LEU A 1 304 ? 12.854 -2.973 11.878 1.00 94.50 304 LEU A N 1
ATOM 2241 C CA . LEU A 1 304 ? 12.887 -2.856 10.421 1.00 94.50 304 LEU A CA 1
ATOM 2242 C C . LEU A 1 304 ? 14.271 -3.247 9.911 1.00 94.50 304 LEU A C 1
ATOM 2244 O O . LEU A 1 304 ? 15.265 -2.738 10.413 1.00 94.50 304 LEU A O 1
ATOM 2248 N N . PHE A 1 305 ? 14.325 -4.104 8.903 1.00 91.00 305 PHE A N 1
ATOM 2249 C CA . PHE A 1 305 ? 15.544 -4.643 8.316 1.00 91.00 305 PHE A CA 1
ATOM 2250 C C . PHE A 1 305 ? 15.623 -4.302 6.831 1.00 91.00 305 PHE A C 1
ATOM 2252 O O . PHE A 1 305 ? 14.596 -4.253 6.144 1.00 91.00 305 PHE A O 1
ATOM 2259 N N . HIS A 1 306 ? 16.840 -4.127 6.323 1.00 83.81 306 HIS A N 1
ATOM 2260 C CA . HIS A 1 306 ? 17.092 -3.996 4.893 1.00 83.81 306 HIS A CA 1
ATOM 2261 C C . HIS A 1 306 ? 17.207 -5.375 4.240 1.00 83.81 306 HIS A C 1
ATOM 2263 O O . HIS A 1 306 ? 18.274 -5.987 4.201 1.00 83.81 306 HIS A O 1
ATOM 2269 N N . ALA A 1 307 ? 16.091 -5.868 3.713 1.00 76.81 307 ALA A N 1
ATOM 2270 C CA . ALA A 1 307 ? 16.017 -7.150 3.019 1.00 76.81 307 ALA A CA 1
ATOM 2271 C C . ALA A 1 307 ? 16.443 -7.068 1.539 1.00 76.81 307 ALA A C 1
ATOM 2273 O O . ALA A 1 307 ? 16.578 -8.101 0.895 1.00 76.81 307 ALA A O 1
ATOM 2274 N N . GLY A 1 308 ? 16.680 -5.861 1.006 1.00 64.00 308 GLY A N 1
ATOM 2275 C CA . GLY A 1 308 ? 17.297 -5.648 -0.310 1.00 64.00 308 GLY A CA 1
ATOM 2276 C C . GLY A 1 308 ? 18.822 -5.804 -0.339 1.00 64.00 308 GLY A C 1
ATOM 2277 O O . GLY A 1 308 ? 19.411 -5.720 -1.406 1.00 64.00 308 GLY A O 1
ATOM 2278 N N . GLY A 1 309 ? 19.465 -5.993 0.818 1.00 65.38 309 GLY A N 1
ATOM 2279 C CA . GLY A 1 309 ? 20.921 -6.093 0.951 1.00 65.38 309 GLY A CA 1
ATOM 2280 C C . GLY A 1 309 ? 21.324 -7.238 1.877 1.00 65.38 309 GLY A C 1
ATOM 2281 O O . GLY A 1 309 ? 20.902 -8.373 1.693 1.00 65.38 309 GLY A O 1
ATOM 2282 N N . ASN A 1 310 ? 22.127 -6.948 2.898 1.00 73.06 310 ASN A N 1
ATOM 2283 C CA . ASN A 1 310 ? 22.689 -7.940 3.825 1.00 73.06 310 ASN A CA 1
ATOM 2284 C C . ASN A 1 310 ? 21.789 -8.297 5.032 1.00 73.06 310 ASN A C 1
ATOM 2286 O O . ASN A 1 310 ? 22.238 -9.017 5.921 1.00 73.06 310 ASN A O 1
ATOM 2290 N N . GLY A 1 311 ? 20.552 -7.792 5.106 1.00 77.12 311 GLY A N 1
ATOM 2291 C CA . GLY A 1 311 ? 19.667 -8.029 6.251 1.00 77.12 311 GLY A CA 1
ATOM 2292 C C . GLY A 1 311 ? 19.970 -7.167 7.483 1.00 77.12 311 GLY A C 1
ATOM 2293 O O . GLY A 1 311 ? 19.567 -7.539 8.583 1.00 77.12 311 GLY A O 1
ATOM 2294 N N . GLU A 1 312 ? 20.668 -6.037 7.333 1.00 82.44 312 GLU A N 1
ATOM 2295 C C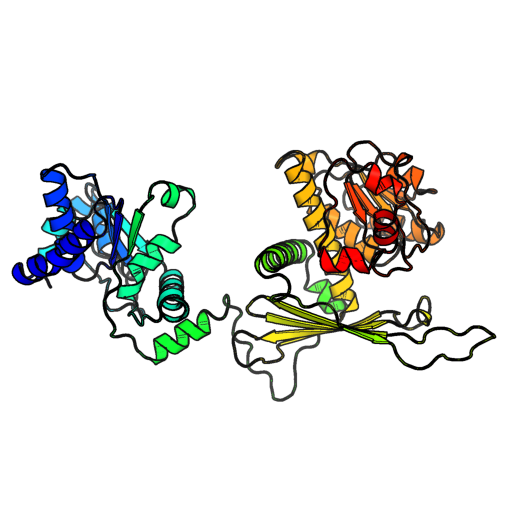A . GLU A 1 312 ? 20.980 -5.121 8.439 1.00 82.44 312 GLU A CA 1
ATOM 2296 C C . GLU A 1 312 ? 19.718 -4.600 9.149 1.00 82.44 312 GLU A C 1
ATOM 2298 O O . GLU A 1 312 ? 18.724 -4.237 8.512 1.00 82.44 312 GLU A O 1
ATOM 2303 N N . LEU A 1 313 ? 19.771 -4.538 10.485 1.00 88.38 313 LEU A N 1
ATOM 2304 C CA . LEU A 1 313 ? 18.747 -3.902 11.314 1.00 88.38 313 LEU A CA 1
ATOM 2305 C C . LEU A 1 313 ? 18.857 -2.378 11.196 1.00 88.38 313 LEU A C 1
ATOM 2307 O O . LEU A 1 313 ? 19.804 -1.775 11.688 1.00 88.38 313 LEU A O 1
ATOM 2311 N N . LEU A 1 314 ? 17.844 -1.756 10.599 1.00 88.38 314 LEU A N 1
ATOM 2312 C CA . LEU A 1 314 ? 17.816 -0.324 10.314 1.00 88.38 314 LEU A CA 1
ATOM 2313 C C . LEU A 1 314 ? 17.394 0.517 11.506 1.00 88.38 314 LEU A C 1
ATOM 2315 O O . LEU A 1 314 ? 17.930 1.596 11.730 1.00 88.38 314 LEU A O 1
ATOM 2319 N N . LEU A 1 315 ? 16.358 0.070 12.216 1.00 92.69 315 LEU A N 1
ATOM 2320 C CA . LEU A 1 315 ? 15.794 0.800 13.344 1.00 92.69 315 LEU A CA 1
ATOM 2321 C C . LEU A 1 315 ? 14.944 -0.095 14.236 1.00 92.69 315 LEU A C 1
ATOM 2323 O O . LEU A 1 315 ? 14.412 -1.126 13.809 1.00 92.69 315 LEU A O 1
ATOM 2327 N N . ALA A 1 316 ? 14.745 0.389 15.458 1.00 94.38 316 ALA A N 1
ATOM 2328 C CA . ALA A 1 316 ? 13.670 -0.037 16.337 1.00 94.38 316 ALA A CA 1
ATOM 2329 C C . ALA A 1 316 ? 12.742 1.148 16.625 1.00 94.38 316 ALA A C 1
ATOM 2331 O O . ALA A 1 316 ? 13.198 2.267 16.844 1.00 94.38 316 ALA A O 1
ATOM 2332 N N . ALA A 1 317 ? 11.435 0.920 16.662 1.00 95.81 317 ALA A N 1
ATOM 2333 C CA . ALA A 1 317 ? 10.450 1.948 16.984 1.00 95.81 317 ALA A CA 1
ATOM 2334 C C . ALA A 1 317 ? 9.436 1.447 18.012 1.00 95.81 317 ALA A C 1
ATOM 2336 O O . ALA A 1 317 ? 9.110 0.260 18.044 1.00 95.81 317 ALA A O 1
ATOM 2337 N N . ASP A 1 318 ? 8.903 2.356 18.828 1.00 94.25 318 ASP A N 1
ATOM 2338 C CA . ASP A 1 318 ? 7.841 2.047 19.787 1.00 94.25 318 ASP A CA 1
ATOM 2339 C C . ASP A 1 318 ? 6.614 1.416 19.096 1.00 94.25 318 ASP A C 1
ATOM 2341 O O . ASP A 1 318 ? 5.936 2.037 18.269 1.00 94.25 318 ASP A O 1
ATOM 2345 N N . ALA A 1 319 ? 6.304 0.163 19.442 1.00 93.44 319 ALA A N 1
ATOM 2346 C CA . ALA A 1 319 ? 5.229 -0.574 18.781 1.00 93.44 319 ALA A CA 1
ATOM 2347 C C . ALA A 1 319 ? 3.831 -0.071 19.148 1.00 93.44 319 ALA A C 1
ATOM 2349 O O . ALA A 1 319 ? 2.893 -0.283 18.370 1.00 93.44 319 ALA A O 1
ATOM 2350 N N . HIS A 1 320 ? 3.664 0.550 20.318 1.00 90.50 320 HIS A N 1
ATOM 2351 C CA . HIS A 1 320 ? 2.368 1.058 20.754 1.00 90.50 320 HIS A CA 1
ATOM 2352 C C . HIS A 1 320 ? 1.937 2.229 19.870 1.00 90.50 320 HIS A C 1
ATOM 2354 O O . HIS A 1 320 ? 0.834 2.214 19.316 1.00 90.50 320 HIS A O 1
ATOM 2360 N N . GLU A 1 321 ? 2.819 3.206 19.677 1.00 93.31 321 GLU A N 1
ATOM 2361 C CA . GLU A 1 321 ? 2.539 4.381 18.861 1.00 93.31 321 GLU A CA 1
ATOM 2362 C C . GLU A 1 321 ? 2.400 4.014 17.377 1.00 93.31 321 GLU A C 1
ATOM 2364 O O . GLU A 1 321 ? 1.438 4.449 16.740 1.00 93.31 321 GLU A O 1
ATOM 2369 N N . VAL A 1 322 ? 3.270 3.142 16.841 1.00 95.19 322 VAL A N 1
ATOM 2370 C CA . VAL A 1 322 ? 3.129 2.644 15.457 1.00 95.19 322 VAL A CA 1
ATOM 2371 C C . VAL A 1 322 ? 1.793 1.920 15.273 1.00 95.19 322 VAL A C 1
ATOM 2373 O O . VAL A 1 322 ? 1.081 2.182 14.304 1.00 95.19 322 VAL A O 1
ATOM 2376 N N . THR A 1 323 ? 1.402 1.052 16.216 1.00 92.50 323 THR A N 1
ATOM 2377 C CA . THR A 1 323 ? 0.114 0.338 16.157 1.00 92.50 323 THR A CA 1
ATOM 2378 C C . THR A 1 323 ? -1.061 1.310 16.179 1.00 92.50 323 THR A C 1
ATOM 2380 O O . THR A 1 323 ? -2.005 1.140 15.411 1.00 92.50 323 THR A O 1
ATOM 2383 N N . LYS A 1 324 ? -1.002 2.345 17.019 1.00 93.94 324 LYS A N 1
ATOM 2384 C CA . LYS A 1 324 ? -2.042 3.371 17.097 1.00 93.94 324 LYS A CA 1
ATOM 2385 C C . LYS A 1 324 ? -2.235 4.096 15.759 1.00 93.94 324 LYS A C 1
ATOM 2387 O O . LYS A 1 324 ? -3.367 4.251 15.314 1.00 93.94 324 LYS A O 1
ATOM 2392 N N . ILE A 1 325 ? -1.145 4.503 15.109 1.00 96.38 325 ILE A N 1
ATOM 2393 C CA . ILE A 1 325 ? -1.198 5.248 13.842 1.00 96.38 325 ILE A CA 1
ATOM 2394 C C . ILE A 1 325 ? -1.647 4.341 12.691 1.00 96.38 325 ILE A C 1
ATOM 2396 O O . ILE A 1 325 ? -2.602 4.667 11.988 1.00 96.38 325 ILE A O 1
ATOM 2400 N N . ARG A 1 326 ? -1.003 3.178 12.518 1.00 95.56 326 ARG A N 1
ATOM 2401 C CA . ARG A 1 326 ? -1.273 2.281 11.380 1.00 95.56 326 ARG A CA 1
ATOM 2402 C C . ARG A 1 326 ? -2.682 1.690 11.409 1.00 95.56 326 ARG A C 1
ATOM 2404 O O . ARG A 1 326 ? -3.268 1.477 10.356 1.00 95.56 326 ARG A O 1
ATOM 2411 N N . THR A 1 327 ? -3.236 1.422 12.595 1.00 95.94 327 THR A N 1
ATOM 2412 C CA . THR A 1 327 ? -4.605 0.898 12.716 1.00 95.94 327 THR A CA 1
ATOM 2413 C C . THR A 1 327 ? -5.623 1.934 12.239 1.00 95.94 327 THR A C 1
ATOM 2415 O O . THR A 1 327 ? -6.490 1.603 11.440 1.00 95.94 327 THR A O 1
ATOM 2418 N N . ALA A 1 328 ? -5.479 3.200 12.641 1.00 97.94 328 ALA A N 1
ATOM 2419 C CA . ALA A 1 328 ? -6.345 4.268 12.148 1.00 97.94 328 ALA A CA 1
ATOM 2420 C C . ALA A 1 328 ? -6.158 4.539 10.643 1.00 97.94 328 ALA A C 1
ATOM 2422 O O . ALA A 1 328 ? -7.134 4.797 9.935 1.00 97.94 328 ALA A O 1
ATOM 2423 N N . ALA A 1 329 ? -4.921 4.445 10.145 1.00 98.25 329 ALA A N 1
ATOM 2424 C CA . ALA A 1 329 ? -4.622 4.580 8.723 1.00 98.25 329 ALA A CA 1
ATOM 2425 C C . ALA A 1 329 ? -5.305 3.488 7.881 1.00 98.25 329 ALA A C 1
ATOM 2427 O O . ALA A 1 329 ? -5.884 3.809 6.846 1.00 98.25 329 ALA A O 1
ATOM 2428 N N . ALA A 1 330 ? -5.314 2.231 8.343 1.00 97.56 330 ALA A N 1
ATOM 2429 C CA . ALA A 1 330 ? -6.015 1.134 7.671 1.00 97.56 330 ALA A CA 1
ATOM 2430 C C . ALA A 1 330 ? -7.524 1.404 7.554 1.00 97.56 330 ALA A C 1
ATOM 2432 O O . ALA A 1 330 ? -8.075 1.319 6.457 1.00 97.56 330 ALA A O 1
ATOM 2433 N N . SER A 1 331 ? -8.170 1.841 8.641 1.00 97.94 331 SER A N 1
ATOM 2434 C CA . SER A 1 331 ? -9.586 2.242 8.625 1.00 97.94 331 SER A CA 1
ATOM 2435 C C . SER A 1 331 ? -9.850 3.390 7.645 1.00 97.94 331 SER A C 1
ATOM 2437 O O . SER A 1 331 ? -10.865 3.406 6.950 1.00 97.94 331 SER A O 1
ATOM 2439 N N . ALA A 1 332 ? -8.937 4.362 7.547 1.00 97.81 332 ALA A N 1
ATOM 2440 C CA . ALA A 1 332 ? -9.072 5.477 6.609 1.00 97.81 332 ALA A CA 1
ATOM 2441 C C . ALA A 1 332 ? -8.931 5.033 5.143 1.00 97.81 332 ALA A C 1
ATOM 2443 O O . ALA A 1 332 ? -9.686 5.510 4.290 1.00 97.81 332 ALA A O 1
ATOM 2444 N N . VAL A 1 333 ? -8.017 4.098 4.849 1.00 97.25 333 VAL A N 1
ATOM 2445 C CA . VAL A 1 333 ? -7.914 3.463 3.525 1.00 97.25 333 VAL A CA 1
ATOM 2446 C C . VAL A 1 333 ? -9.210 2.722 3.199 1.00 97.25 333 VAL A C 1
ATOM 2448 O O . VAL A 1 333 ? -9.801 2.992 2.155 1.00 97.25 333 VAL A O 1
ATOM 2451 N N . ALA A 1 334 ? -9.701 1.876 4.110 1.00 95.69 334 ALA A N 1
ATOM 2452 C CA . ALA A 1 334 ? -10.954 1.140 3.934 1.00 95.69 334 ALA A CA 1
ATOM 2453 C C . ALA A 1 334 ? -12.136 2.087 3.667 1.00 95.69 334 ALA A C 1
ATOM 2455 O O . ALA A 1 334 ? -12.836 1.936 2.666 1.00 95.69 334 ALA A O 1
ATOM 2456 N N . THR A 1 335 ? -12.287 3.131 4.486 1.00 95.69 335 THR A N 1
ATOM 2457 C CA . THR A 1 335 ? -13.338 4.149 4.333 1.00 95.69 335 THR A CA 1
ATOM 2458 C C . THR A 1 335 ? -13.280 4.812 2.963 1.00 95.69 335 THR A C 1
ATOM 2460 O O . THR A 1 335 ? -14.280 4.869 2.246 1.00 95.69 335 THR A O 1
ATOM 2463 N N . ARG A 1 336 ? -12.102 5.295 2.556 1.00 93.44 336 ARG A N 1
ATOM 2464 C CA . ARG A 1 336 ? -11.928 5.972 1.267 1.00 93.44 336 ARG A CA 1
ATOM 2465 C C . ARG A 1 336 ? -12.233 5.042 0.093 1.00 93.44 336 ARG A C 1
ATOM 2467 O O . ARG A 1 336 ? -12.879 5.472 -0.863 1.00 93.44 336 ARG A O 1
ATOM 2474 N N . THR A 1 337 ? -11.780 3.794 0.159 1.00 92.44 337 THR A N 1
ATOM 2475 C CA . THR A 1 337 ? -11.976 2.798 -0.901 1.00 92.44 337 THR A CA 1
ATOM 2476 C C . THR A 1 337 ? -13.440 2.390 -1.019 1.00 92.44 337 THR A C 1
ATOM 2478 O O . THR A 1 337 ? -13.992 2.442 -2.117 1.00 92.44 337 THR A O 1
ATOM 2481 N N . VAL A 1 338 ? -14.107 2.082 0.097 1.00 91.12 338 VAL A N 1
ATOM 2482 C CA . VAL A 1 338 ? -15.528 1.695 0.107 1.00 91.12 338 VAL A CA 1
ATOM 2483 C C . VAL A 1 338 ? -16.419 2.840 -0.370 1.00 91.12 338 VAL A C 1
ATOM 2485 O O . VAL A 1 338 ? -17.319 2.619 -1.180 1.00 91.12 338 VAL A O 1
ATOM 2488 N N . LEU A 1 339 ? -16.165 4.078 0.066 1.00 90.62 339 LEU A N 1
ATOM 2489 C CA . LEU A 1 339 ? -16.930 5.235 -0.412 1.00 90.62 339 LEU A CA 1
ATOM 2490 C C . LEU A 1 339 ? -16.752 5.437 -1.922 1.00 90.62 339 LEU A C 1
ATOM 2492 O O . LEU A 1 339 ? -17.742 5.621 -2.631 1.00 90.62 339 LEU A O 1
ATOM 2496 N N . ARG A 1 340 ? -15.516 5.338 -2.431 1.00 89.31 340 ARG A N 1
ATOM 2497 C CA . ARG A 1 340 ? -15.240 5.423 -3.875 1.00 89.31 340 ARG A CA 1
ATOM 2498 C C . ARG A 1 340 ? -15.944 4.329 -4.670 1.00 89.31 340 ARG A C 1
ATOM 2500 O O . ARG A 1 340 ? -16.482 4.624 -5.732 1.00 89.31 340 ARG A O 1
ATOM 2507 N N . TRP A 1 341 ? -15.956 3.101 -4.160 1.00 88.06 341 TRP A N 1
ATOM 2508 C CA . TRP A 1 341 ? -16.655 1.983 -4.793 1.00 88.06 341 TRP A CA 1
ATOM 2509 C C . TRP A 1 341 ? -18.172 2.225 -4.866 1.00 88.06 341 TRP A C 1
ATOM 2511 O O . TRP A 1 341 ? -18.780 1.968 -5.900 1.00 88.06 341 TRP A O 1
ATOM 2521 N N . ARG A 1 342 ? -18.779 2.792 -3.813 1.00 82.94 342 ARG A N 1
ATOM 2522 C CA . ARG A 1 342 ? -20.235 3.021 -3.743 1.00 82.94 342 ARG A CA 1
ATOM 2523 C C . ARG A 1 342 ? -20.748 4.203 -4.564 1.00 82.94 342 ARG A C 1
ATOM 2525 O O . ARG A 1 342 ? -21.890 4.160 -5.006 1.00 82.94 342 ARG A O 1
ATOM 2532 N N . GLY A 1 343 ? -19.972 5.277 -4.706 1.00 79.94 343 GLY A N 1
ATOM 2533 C CA . GLY A 1 343 ? -20.475 6.531 -5.290 1.00 79.94 343 GLY A CA 1
ATOM 2534 C C . GLY A 1 343 ? -19.437 7.346 -6.058 1.00 79.94 343 GLY A C 1
ATOM 2535 O O . GLY A 1 343 ? -19.584 8.559 -6.198 1.00 79.94 343 GLY A O 1
ATOM 2536 N N . GLY A 1 344 ? -18.364 6.707 -6.528 1.00 77.88 344 GLY A N 1
ATOM 2537 C CA . GLY A 1 344 ? -17.313 7.353 -7.310 1.00 77.88 344 GLY A CA 1
ATOM 2538 C C . GLY A 1 344 ? -16.460 8.340 -6.505 1.00 77.88 344 GLY A C 1
ATOM 2539 O O . GLY A 1 344 ? -16.454 8.356 -5.273 1.00 77.88 344 GLY A O 1
ATOM 2540 N N . LYS A 1 345 ? -15.695 9.186 -7.209 1.00 69.25 345 LYS A N 1
ATOM 2541 C CA . LYS A 1 345 ? -14.732 10.117 -6.585 1.00 69.25 345 LYS A CA 1
ATOM 2542 C C . LYS A 1 345 ? -15.385 11.131 -5.632 1.00 69.25 345 LYS A C 1
ATOM 2544 O O . LYS A 1 345 ? -14.714 11.592 -4.712 1.00 69.25 345 LYS A O 1
ATOM 2549 N N . GLU A 1 346 ? -16.665 11.450 -5.819 1.00 76.69 346 GLU A N 1
ATOM 2550 C CA . GLU A 1 346 ? -17.370 12.477 -5.040 1.00 76.69 346 GLU A CA 1
ATOM 2551 C C . GLU A 1 346 ? -18.033 11.957 -3.756 1.00 76.69 346 GLU A C 1
ATOM 2553 O O . GLU A 1 346 ? -18.390 12.761 -2.894 1.00 76.69 346 GLU A O 1
ATOM 2558 N N . ALA A 1 347 ? -18.137 10.637 -3.563 1.00 79.56 347 ALA A N 1
ATOM 2559 C CA . ALA A 1 347 ? -18.807 10.045 -2.400 1.00 79.56 347 ALA A CA 1
ATOM 2560 C C . ALA A 1 347 ? -18.189 10.460 -1.054 1.00 79.56 347 ALA A C 1
ATOM 2562 O O . ALA A 1 347 ? -18.895 10.696 -0.080 1.00 79.56 347 ALA A O 1
ATOM 2563 N N . ALA A 1 348 ? -16.866 10.638 -0.984 1.00 76.19 348 ALA A N 1
ATOM 2564 C CA . ALA A 1 348 ? -16.226 11.160 0.229 1.00 76.19 348 ALA A CA 1
ATOM 2565 C C . ALA A 1 348 ? -16.680 12.597 0.567 1.00 76.19 348 ALA A C 1
ATOM 2567 O O . ALA A 1 348 ? -16.648 13.015 1.723 1.00 76.19 348 ALA A O 1
ATOM 2568 N N . GLY A 1 349 ? -17.132 13.353 -0.437 1.00 79.88 349 GLY A N 1
ATOM 2569 C CA . GLY A 1 349 ? -17.692 14.691 -0.297 1.00 79.88 349 GLY A CA 1
ATOM 2570 C C . GLY A 1 349 ? -19.152 14.720 0.160 1.00 79.88 349 GLY A C 1
ATOM 2571 O O . GLY A 1 349 ? -19.630 15.798 0.524 1.00 79.88 349 GLY A O 1
ATOM 2572 N N . SER A 1 350 ? -19.876 13.597 0.195 1.00 85.25 350 SER A N 1
ATOM 2573 C CA . SER A 1 350 ? -21.236 13.549 0.759 1.00 85.25 350 SER A CA 1
ATOM 2574 C C . SER A 1 350 ? -21.239 13.340 2.274 1.00 85.25 350 SER A C 1
ATOM 2576 O O . SER A 1 350 ? -22.199 13.722 2.933 1.00 85.25 350 SER A O 1
ATOM 2578 N N . VAL A 1 351 ? -20.149 12.812 2.837 1.00 93.81 351 VAL A N 1
ATOM 2579 C CA . VAL A 1 351 ? -20.020 12.535 4.272 1.00 93.81 351 VAL A CA 1
ATOM 2580 C C . VAL A 1 351 ? -19.937 13.832 5.083 1.00 93.81 351 VAL A C 1
ATOM 2582 O O . VAL A 1 351 ? -19.103 14.700 4.807 1.00 93.81 351 VAL A O 1
ATOM 2585 N N . ARG A 1 352 ? -20.804 13.970 6.090 1.00 95.50 352 ARG A N 1
ATOM 2586 C CA . ARG A 1 352 ? -20.883 15.122 7.008 1.00 95.50 352 ARG A CA 1
ATOM 2587 C C . ARG A 1 352 ? -20.684 14.719 8.464 1.00 95.50 352 ARG A C 1
ATOM 2589 O O . ARG A 1 352 ? -20.096 15.494 9.223 1.00 95.50 352 ARG A O 1
ATOM 2596 N N . THR A 1 353 ? -21.112 13.514 8.833 1.00 97.62 353 THR A N 1
ATOM 2597 C CA . THR A 1 353 ? -21.168 13.069 10.228 1.00 97.62 353 THR A CA 1
ATOM 2598 C C . THR A 1 353 ? -20.377 11.782 10.435 1.00 97.62 353 THR A C 1
ATOM 2600 O O . THR A 1 353 ? -20.667 10.756 9.821 1.00 97.62 353 THR A O 1
ATOM 2603 N N . LEU A 1 354 ? -19.409 11.827 11.350 1.00 98.19 354 LEU A N 1
ATOM 2604 C CA . LEU A 1 354 ? -18.638 10.676 11.825 1.00 98.19 354 LEU A CA 1
ATOM 2605 C C . LEU A 1 354 ? -19.054 10.341 13.261 1.00 98.19 354 LEU A C 1
ATOM 2607 O O . LEU A 1 354 ? -19.084 11.230 14.107 1.00 98.19 354 LEU A O 1
ATOM 2611 N N . ALA A 1 355 ? -19.301 9.071 13.561 1.00 98.50 355 ALA A N 1
ATOM 2612 C CA . ALA A 1 355 ? -19.400 8.573 14.928 1.00 98.50 355 ALA A CA 1
ATOM 2613 C C . ALA A 1 355 ? -18.121 7.830 15.324 1.00 98.50 355 ALA A C 1
ATOM 2615 O O . ALA A 1 355 ? -17.602 7.023 14.555 1.00 98.50 355 ALA A O 1
ATOM 2616 N N . ILE A 1 356 ? -17.623 8.072 16.534 1.00 98.50 356 ILE A N 1
ATOM 2617 C CA . ILE A 1 356 ? -16.522 7.317 17.137 1.00 98.50 356 ILE A CA 1
ATOM 2618 C C . ILE A 1 356 ? -17.035 6.706 18.439 1.00 98.50 356 ILE A C 1
ATOM 2620 O O . ILE A 1 356 ? -17.411 7.424 19.368 1.00 98.50 356 ILE A O 1
ATOM 2624 N N . LEU A 1 357 ? -17.050 5.375 18.499 1.00 98.19 357 LEU A N 1
ATOM 2625 C CA . LEU A 1 357 ? -17.433 4.611 19.681 1.00 98.19 357 LEU A CA 1
ATOM 2626 C C . LEU A 1 357 ? -16.161 4.150 20.391 1.00 98.19 357 LEU A C 1
ATOM 2628 O O . LEU A 1 357 ? -15.428 3.295 19.898 1.00 98.19 357 LEU A O 1
ATOM 2632 N N . GLY A 1 358 ? -15.891 4.732 21.554 1.00 95.75 358 GLY A N 1
ATOM 2633 C CA . GLY A 1 358 ? -14.708 4.482 22.366 1.00 95.75 358 GLY A CA 1
ATOM 2634 C C . GLY A 1 358 ? -13.941 5.760 22.694 1.00 95.75 358 GLY A C 1
ATOM 2635 O O . GLY A 1 358 ? -13.925 6.725 21.941 1.00 95.75 358 GLY A O 1
ATOM 2636 N N . THR A 1 359 ? -13.255 5.750 23.836 1.00 94.75 359 THR A N 1
ATOM 2637 C CA . THR A 1 359 ? -12.457 6.885 24.342 1.00 94.75 359 THR A CA 1
ATOM 2638 C C . THR A 1 359 ? -10.978 6.526 24.512 1.00 94.75 359 THR A C 1
ATOM 2640 O O . THR A 1 359 ? -10.240 7.215 25.214 1.00 94.75 359 THR A O 1
ATOM 2643 N N . GLY A 1 360 ? -10.547 5.401 23.931 1.00 90.56 360 GLY A N 1
ATOM 2644 C CA . GLY A 1 360 ? -9.171 4.913 24.007 1.00 90.56 360 GLY A CA 1
ATOM 2645 C C . GLY A 1 360 ? -8.214 5.643 23.062 1.00 90.56 360 GLY A C 1
ATOM 2646 O O . GLY A 1 360 ? -8.588 6.568 22.341 1.00 90.56 360 GLY A O 1
ATOM 2647 N N . CYS A 1 361 ? -6.961 5.187 23.008 1.00 89.75 361 CYS A N 1
ATOM 2648 C CA . CYS A 1 361 ? -5.947 5.786 22.135 1.00 89.75 361 CYS A CA 1
ATOM 2649 C C . CYS A 1 361 ? -6.317 5.705 20.641 1.00 89.75 361 CYS A C 1
ATOM 2651 O O . CYS A 1 361 ? -6.019 6.633 19.887 1.00 89.75 361 CYS A O 1
ATOM 2653 N N . GLN A 1 362 ? -7.021 4.644 20.233 1.00 94.50 362 GLN A N 1
ATOM 2654 C CA . GLN A 1 362 ? -7.511 4.475 18.866 1.00 94.50 362 GLN A CA 1
ATOM 2655 C C . GLN A 1 362 ? -8.558 5.526 18.487 1.00 94.50 362 GLN A C 1
ATOM 2657 O O . GLN A 1 362 ? -8.542 5.981 17.350 1.00 94.50 362 GLN A O 1
ATOM 2662 N N . ALA A 1 363 ? -9.395 5.994 19.420 1.00 96.44 363 ALA A N 1
ATOM 2663 C CA . ALA A 1 363 ? -10.400 7.023 19.139 1.00 96.44 363 ALA A CA 1
ATOM 2664 C C . ALA A 1 363 ? -9.762 8.325 18.633 1.00 96.44 363 ALA A C 1
ATOM 2666 O O . ALA A 1 363 ? -10.188 8.876 17.622 1.00 96.44 363 ALA A O 1
ATOM 2667 N N . SER A 1 364 ? -8.682 8.776 19.284 1.00 95.06 364 SER A N 1
ATOM 2668 C CA . SER A 1 364 ? -7.951 9.975 18.846 1.00 95.06 364 SER A CA 1
ATOM 2669 C C . SER A 1 364 ? -7.269 9.778 17.494 1.00 95.06 364 SER A C 1
ATOM 2671 O O . SER A 1 364 ? -7.326 10.665 16.651 1.00 95.06 364 SER A O 1
ATOM 2673 N N . ALA A 1 365 ? -6.664 8.612 17.257 1.00 96.31 365 ALA A N 1
ATOM 2674 C CA . ALA A 1 365 ? -6.017 8.340 15.977 1.00 96.31 365 ALA A CA 1
ATOM 2675 C C . ALA A 1 365 ? -7.025 8.240 14.822 1.00 96.31 365 ALA A C 1
ATOM 2677 O O . ALA A 1 365 ? -6.757 8.758 13.743 1.00 96.31 365 ALA A O 1
ATOM 2678 N N . HIS A 1 366 ? -8.200 7.644 15.051 1.00 98.12 366 HIS A N 1
ATOM 2679 C CA . HIS A 1 366 ? -9.274 7.577 14.057 1.00 98.12 366 HIS A CA 1
ATOM 2680 C C . HIS A 1 366 ? -9.890 8.949 13.792 1.00 98.12 366 HIS A C 1
ATOM 2682 O O . HIS A 1 366 ? -10.184 9.255 12.641 1.00 98.12 366 HIS A O 1
ATOM 2688 N N . PHE A 1 367 ? -10.027 9.806 14.808 1.00 97.12 367 PHE A N 1
ATOM 2689 C CA . PHE A 1 367 ? -10.428 11.199 14.599 1.00 97.12 367 PHE A CA 1
ATOM 2690 C C . PHE A 1 367 ? -9.477 11.917 13.630 1.00 97.12 367 PHE A C 1
ATOM 2692 O O . PHE A 1 367 ? -9.929 12.548 12.672 1.00 97.12 367 PHE A O 1
ATOM 2699 N N . ASP A 1 368 ? -8.165 11.778 13.833 1.00 95.94 368 ASP A N 1
ATOM 2700 C CA . ASP A 1 368 ? -7.166 12.406 12.967 1.00 95.94 368 ASP A CA 1
ATOM 2701 C C . ASP A 1 368 ? -7.131 11.760 11.563 1.00 95.94 368 ASP A C 1
ATOM 2703 O O . ASP A 1 368 ? -7.094 12.475 10.562 1.00 95.94 368 ASP A O 1
ATOM 2707 N N . ALA A 1 369 ? -7.232 10.429 11.461 1.00 97.81 369 ALA A N 1
ATOM 2708 C CA . ALA A 1 369 ? -7.219 9.700 10.187 1.00 97.81 369 ALA A CA 1
ATOM 2709 C C . ALA A 1 369 ? -8.451 9.968 9.314 1.00 97.81 369 ALA A C 1
ATOM 2711 O O . ALA A 1 369 ? -8.321 10.218 8.115 1.00 97.81 369 ALA A O 1
ATOM 2712 N N . MET A 1 370 ? -9.647 9.977 9.907 1.00 97.81 370 MET A N 1
ATOM 2713 C CA . MET A 1 370 ? -10.889 10.222 9.171 1.00 97.81 370 MET A CA 1
ATOM 2714 C C . MET A 1 370 ? -10.940 11.639 8.603 1.00 97.81 370 MET A C 1
ATOM 2716 O O . MET A 1 370 ? -11.370 11.833 7.468 1.00 97.81 370 MET A O 1
ATOM 2720 N N . ARG A 1 371 ? -10.417 12.632 9.330 1.00 95.44 371 ARG A N 1
ATOM 2721 C CA . ARG A 1 371 ? -10.302 14.010 8.824 1.00 95.44 371 ARG A CA 1
ATOM 2722 C C . ARG A 1 371 ? -9.402 14.127 7.592 1.00 95.44 371 ARG A C 1
ATOM 2724 O O . ARG A 1 371 ? -9.621 15.022 6.783 1.00 95.44 371 ARG A O 1
ATOM 2731 N N . CYS A 1 372 ? -8.425 13.235 7.416 1.00 95.44 372 CYS A N 1
ATOM 2732 C CA . CYS A 1 372 ? -7.587 13.213 6.214 1.00 95.44 372 CYS A CA 1
ATOM 2733 C C . CYS A 1 372 ? -8.321 12.684 4.973 1.00 95.44 372 CYS A C 1
ATOM 2735 O O . CYS A 1 372 ? -7.916 13.006 3.858 1.00 95.44 372 CYS A O 1
ATOM 2737 N N . VAL A 1 373 ? -9.371 11.871 5.140 1.00 95.56 373 VAL A N 1
ATOM 2738 C CA . VAL A 1 373 ? -10.083 11.223 4.019 1.00 95.56 373 VAL A CA 1
ATOM 2739 C C . VAL A 1 373 ? -11.516 11.722 3.815 1.00 95.56 373 VAL A C 1
ATOM 2741 O O . VAL A 1 373 ? -12.101 11.444 2.770 1.00 95.56 373 VAL A O 1
ATOM 2744 N N . LEU A 1 374 ? -12.064 12.490 4.762 1.00 95.62 374 LEU A N 1
ATOM 2745 C CA . LEU A 1 374 ? -13.416 13.060 4.727 1.00 95.62 374 LEU A CA 1
ATOM 2746 C C . LEU A 1 374 ? -13.351 14.600 4.655 1.00 95.62 374 LEU A C 1
ATOM 2748 O O . LEU A 1 374 ? -13.454 15.276 5.681 1.00 95.62 374 LEU A O 1
ATOM 2752 N N . PRO A 1 375 ? -13.191 15.192 3.455 1.00 91.88 375 PRO A N 1
ATOM 2753 C CA . PRO A 1 375 ? -12.877 16.617 3.297 1.00 91.88 375 PRO A CA 1
ATOM 2754 C C . PRO A 1 375 ? -14.007 17.568 3.712 1.00 91.88 375 PRO A C 1
ATOM 2756 O O . PRO A 1 375 ? -13.760 18.747 3.947 1.00 91.88 375 PRO A O 1
ATOM 2759 N N . ARG A 1 376 ? -15.251 17.083 3.777 1.00 93.56 376 ARG A N 1
ATOM 2760 C CA . ARG A 1 376 ? -16.431 17.879 4.149 1.00 93.56 376 ARG A CA 1
ATOM 2761 C C . ARG A 1 376 ? -17.055 17.428 5.473 1.00 93.56 376 ARG A C 1
ATOM 2763 O O . ARG A 1 376 ? -18.243 17.643 5.694 1.00 93.56 376 ARG A O 1
ATOM 2770 N N . LEU A 1 377 ? -16.269 16.791 6.341 1.00 95.88 377 LEU A N 1
ATOM 2771 C CA . LEU A 1 377 ? -16.712 16.401 7.675 1.00 95.88 377 LEU A CA 1
ATOM 2772 C C . LEU A 1 377 ? -17.047 17.648 8.507 1.00 95.88 377 LEU A C 1
ATOM 2774 O O . LEU A 1 377 ? -16.186 18.500 8.714 1.00 95.88 377 LEU A O 1
ATOM 2778 N N . THR A 1 378 ? -18.280 17.744 9.002 1.00 96.19 378 THR A N 1
ATOM 2779 C CA . THR A 1 378 ? -18.755 18.880 9.810 1.00 96.19 378 THR A CA 1
ATOM 2780 C C . THR A 1 378 ? -18.966 18.507 11.268 1.00 96.19 378 THR A C 1
ATOM 2782 O O . THR A 1 378 ? -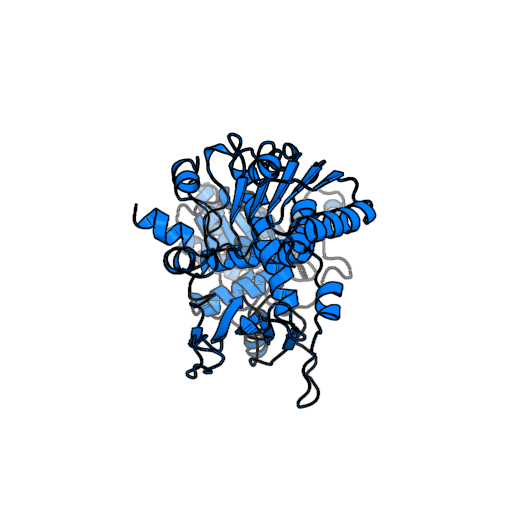18.817 19.359 12.143 1.00 96.19 378 THR A O 1
ATOM 2785 N N . THR A 1 379 ? -19.289 17.242 11.550 1.00 97.69 379 THR A N 1
ATOM 2786 C CA . THR A 1 379 ? -19.678 16.798 12.891 1.00 97.69 379 THR A CA 1
ATOM 2787 C C . THR A 1 379 ? -19.034 15.466 13.255 1.00 97.69 379 THR A C 1
ATOM 2789 O O . THR A 1 379 ? -19.056 14.515 12.475 1.00 97.69 379 THR A O 1
ATOM 2792 N N . VAL A 1 380 ? -18.494 15.385 14.471 1.00 98.00 380 VAL A N 1
ATOM 2793 C CA . VAL A 1 380 ? -18.013 14.151 15.098 1.00 98.00 380 VAL A CA 1
ATOM 2794 C C . VAL A 1 380 ? -18.814 13.891 16.364 1.00 98.00 380 VAL A C 1
ATOM 2796 O O . VAL A 1 380 ? -18.809 14.706 17.283 1.00 98.00 380 VAL A O 1
ATOM 2799 N N . ARG A 1 381 ? -19.484 12.744 16.423 1.00 98.25 381 ARG A N 1
ATOM 2800 C CA . ARG A 1 381 ? -20.244 12.267 17.581 1.00 98.25 381 ARG A CA 1
ATOM 2801 C C . ARG A 1 381 ? -19.398 11.233 18.313 1.00 98.25 381 ARG A C 1
ATOM 2803 O O . ARG A 1 381 ? -18.993 10.233 17.729 1.00 98.25 381 ARG A O 1
ATOM 2810 N N . LEU A 1 382 ? -19.078 11.494 19.570 1.00 98.12 382 LEU A N 1
ATOM 2811 C CA . LEU A 1 382 ? -18.211 10.660 20.392 1.00 98.12 382 LEU A CA 1
ATOM 2812 C C . LEU A 1 382 ? -19.037 10.007 21.494 1.00 98.12 382 LEU A C 1
ATOM 2814 O O . LEU A 1 382 ? -19.720 10.701 22.245 1.00 98.12 382 LEU A O 1
ATOM 2818 N N . TRP A 1 383 ? -18.917 8.693 21.637 1.00 98.25 383 TRP A N 1
ATOM 2819 C CA . TRP A 1 383 ? -19.500 7.960 22.756 1.00 98.25 383 TRP A CA 1
ATOM 2820 C C . TRP A 1 383 ? -18.450 7.106 23.458 1.00 98.25 383 TRP A C 1
ATOM 2822 O O . TRP A 1 383 ? -17.535 6.570 22.834 1.00 98.25 383 TRP A O 1
ATOM 2832 N N . GLY A 1 384 ? -18.604 6.936 24.765 1.00 96.31 384 GLY A N 1
ATOM 2833 C CA . GLY A 1 384 ? -17.830 5.997 25.559 1.00 96.31 384 GLY A CA 1
ATOM 2834 C C . GLY A 1 384 ? -18.595 5.566 26.801 1.00 96.31 384 GLY A C 1
ATOM 2835 O O . GLY A 1 384 ? -19.478 6.272 27.277 1.00 96.31 384 GLY A O 1
ATOM 2836 N N . ARG A 1 385 ? -18.209 4.413 27.363 1.00 93.06 385 ARG A N 1
ATOM 2837 C CA . ARG A 1 385 ? -18.815 3.863 28.593 1.00 93.06 385 ARG A CA 1
ATOM 2838 C C . ARG A 1 385 ? -18.706 4.795 29.803 1.00 93.06 385 ARG A C 1
ATOM 2840 O O . ARG A 1 385 ? -19.519 4.710 30.710 1.00 93.06 385 ARG A O 1
ATOM 2847 N N . ASP A 1 386 ? -17.674 5.633 29.830 1.00 93.94 386 ASP A N 1
ATOM 2848 C CA . ASP A 1 386 ? -17.384 6.579 30.905 1.00 93.94 386 ASP A CA 1
ATOM 2849 C C . ASP A 1 386 ? -17.721 8.004 30.418 1.00 93.94 386 ASP A C 1
ATOM 2851 O O . ASP A 1 386 ? -17.000 8.543 29.562 1.00 93.94 386 ASP A O 1
ATOM 2855 N N . PRO A 1 387 ? -18.817 8.618 30.909 1.00 93.94 387 PRO A N 1
ATOM 2856 C CA . PRO A 1 387 ? -19.256 9.937 30.454 1.00 93.94 387 PRO A CA 1
ATOM 2857 C C . PRO A 1 387 ? -18.235 11.043 30.726 1.00 93.94 387 PRO A C 1
ATOM 2859 O O . PRO A 1 387 ? -18.081 11.950 29.907 1.00 93.94 387 PRO A O 1
ATOM 2862 N N . GLU A 1 388 ? -17.498 10.963 31.835 1.00 94.50 388 GLU A N 1
ATOM 2863 C CA . GLU A 1 388 ? -16.510 11.979 32.206 1.00 94.50 388 GLU A CA 1
ATOM 2864 C C . GLU A 1 388 ? -15.300 11.931 31.274 1.00 94.50 388 GLU A C 1
ATOM 2866 O O . GLU A 1 388 ? -14.878 12.966 30.746 1.00 94.50 388 GLU A O 1
ATOM 2871 N N . LYS A 1 389 ? -14.798 10.729 30.956 1.00 94.00 389 LYS A N 1
ATOM 2872 C CA . LYS A 1 389 ? -13.748 10.569 29.930 1.00 94.00 389 LYS A CA 1
ATOM 2873 C C . LYS A 1 389 ? -14.217 11.027 28.555 1.00 94.00 389 LYS A C 1
ATOM 2875 O O . LYS A 1 389 ? -13.449 11.660 27.832 1.00 94.00 389 LYS A O 1
ATOM 2880 N N . THR A 1 390 ? -15.469 10.740 28.208 1.00 96.44 390 THR A N 1
ATOM 2881 C CA . THR A 1 390 ? -16.071 11.147 26.930 1.00 96.44 390 THR A CA 1
ATOM 2882 C C . THR A 1 390 ? -16.117 12.671 26.810 1.00 96.44 390 THR A C 1
ATOM 2884 O O . THR A 1 390 ? -15.629 13.224 25.824 1.00 96.44 390 THR A O 1
ATOM 2887 N N . ARG A 1 391 ? -16.610 13.372 27.841 1.00 96.25 391 ARG A N 1
ATOM 2888 C CA . ARG A 1 391 ? -16.631 14.846 27.899 1.00 96.25 391 ARG A CA 1
ATOM 2889 C C . ARG A 1 391 ? -15.228 15.451 27.925 1.00 96.25 391 ARG A C 1
ATOM 2891 O O . ARG A 1 391 ? -14.994 16.489 27.312 1.00 96.25 391 ARG A O 1
ATOM 2898 N N . GLY A 1 392 ? -14.283 14.830 28.631 1.00 95.56 392 GLY A N 1
ATOM 2899 C CA . GLY A 1 392 ? -12.882 15.257 28.639 1.00 95.56 392 GLY A CA 1
ATOM 2900 C C . GLY A 1 392 ? -12.250 15.200 27.246 1.00 95.56 392 GLY A C 1
ATOM 2901 O O . GLY A 1 392 ? -11.645 16.173 26.796 1.00 95.56 392 GLY A O 1
ATOM 2902 N N . LEU A 1 393 ? -12.448 14.087 26.534 1.00 95.81 393 LEU A N 1
ATOM 2903 C CA . LEU A 1 393 ? -11.923 13.899 25.183 1.00 95.81 393 LEU A CA 1
ATOM 2904 C C . LEU A 1 393 ? -12.609 14.820 24.163 1.00 95.81 393 LEU A C 1
ATOM 2906 O O . LEU A 1 393 ? -11.928 15.426 23.338 1.00 95.81 393 LEU A O 1
ATOM 2910 N N . GLN A 1 394 ? -13.931 14.992 24.269 1.00 96.38 394 GLN A N 1
ATOM 2911 C CA . GLN A 1 394 ? -14.694 15.935 23.449 1.00 96.38 394 GLN A CA 1
ATOM 2912 C C . GLN A 1 394 ? -14.153 17.365 23.579 1.00 96.38 394 GLN A C 1
ATOM 2914 O O . GLN A 1 394 ? -13.880 17.996 22.557 1.00 96.38 394 GLN A O 1
ATOM 2919 N N . ARG A 1 395 ? -13.935 17.853 24.810 1.00 95.38 395 ARG A N 1
ATOM 2920 C CA . ARG A 1 395 ? -13.347 19.182 25.055 1.00 95.38 395 ARG A CA 1
ATOM 2921 C C . ARG A 1 395 ? -11.962 19.309 24.428 1.00 95.38 395 ARG A C 1
ATOM 2923 O O . ARG A 1 395 ? -11.723 20.242 23.668 1.00 95.38 395 ARG A O 1
ATOM 2930 N N . SER A 1 396 ? -11.097 18.319 24.656 1.00 95.44 396 SER A N 1
ATOM 2931 C CA . SER A 1 396 ? -9.745 18.296 24.083 1.00 95.44 396 SER A CA 1
ATOM 2932 C C . SER A 1 396 ? -9.746 18.357 22.551 1.00 95.44 396 SER A C 1
ATOM 2934 O O . SER A 1 396 ? -8.872 18.986 21.959 1.00 95.44 396 SER A O 1
ATOM 2936 N N . TRP A 1 397 ? -10.704 17.714 21.879 1.00 95.50 397 TRP A N 1
ATOM 2937 C CA . TRP A 1 397 ? -10.807 17.778 20.418 1.00 95.50 397 TRP A CA 1
ATOM 2938 C C . TRP A 1 397 ? -11.410 19.093 19.925 1.00 95.50 397 TRP A C 1
ATOM 2940 O O . TRP A 1 397 ? -10.945 19.619 18.912 1.00 95.50 397 TRP A O 1
ATOM 2950 N N . ALA A 1 398 ? -12.391 19.648 20.638 1.00 92.69 398 ALA A N 1
ATOM 2951 C CA . ALA A 1 398 ? -12.979 20.947 20.315 1.00 92.69 398 ALA A CA 1
ATOM 2952 C C . ALA A 1 398 ? -11.938 22.085 20.394 1.00 92.69 398 ALA A C 1
ATOM 2954 O O . ALA A 1 398 ? -11.906 22.964 19.531 1.00 92.69 398 ALA A O 1
ATOM 2955 N N . GLU A 1 399 ? -11.022 22.027 21.364 1.00 93.38 399 GLU A N 1
ATOM 2956 C CA . GLU A 1 399 ? -9.931 22.999 21.542 1.00 93.38 399 GLU A CA 1
ATOM 2957 C C . GLU A 1 399 ? -8.923 23.023 20.381 1.00 93.38 399 GLU A C 1
ATOM 2959 O O . GLU A 1 399 ? -8.269 24.042 20.155 1.00 93.38 399 GLU A O 1
ATOM 2964 N N . ARG A 1 400 ? -8.830 21.948 19.583 1.00 91.25 400 ARG A N 1
ATOM 2965 C CA . ARG A 1 400 ? -7.922 21.867 18.421 1.00 91.25 400 ARG A CA 1
ATOM 2966 C C . ARG A 1 400 ? -8.338 22.770 17.248 1.00 91.25 400 ARG A C 1
ATOM 2968 O O . ARG A 1 400 ? -7.608 22.822 16.262 1.00 91.25 400 ARG A O 1
ATOM 2975 N N . LYS A 1 401 ? -9.499 23.445 17.319 1.00 83.25 401 LYS A N 1
ATOM 2976 C CA . LYS A 1 401 ? -10.029 24.378 16.295 1.00 83.25 401 LYS A CA 1
ATOM 2977 C C . LYS A 1 401 ? -9.974 23.814 14.871 1.00 83.25 401 LYS A C 1
ATOM 2979 O O . LYS A 1 401 ? -9.564 24.469 13.920 1.00 83.25 401 LYS A O 1
ATOM 2984 N N . THR A 1 402 ? -10.410 22.570 14.729 1.00 88.38 402 THR A N 1
ATOM 2985 C CA . THR A 1 402 ? -10.338 21.796 13.483 1.00 88.38 402 THR A CA 1
ATOM 2986 C C . THR A 1 402 ? -11.376 22.187 12.433 1.00 88.38 402 THR A C 1
ATOM 2988 O O . THR A 1 402 ? -11.316 21.665 11.323 1.00 88.38 402 THR A O 1
ATOM 2991 N N . GLY A 1 403 ? -12.342 23.041 12.791 1.00 87.75 403 GLY A N 1
ATOM 2992 C CA . GLY A 1 403 ? -13.524 23.345 11.979 1.00 87.75 403 GLY A CA 1
ATOM 2993 C C . GLY A 1 403 ? -14.640 22.296 12.072 1.00 87.75 403 GLY A C 1
ATOM 2994 O O . GLY A 1 403 ? -15.652 22.436 11.396 1.00 87.75 403 GLY A O 1
ATOM 2995 N N . VAL A 1 404 ? -14.477 21.263 12.909 1.00 93.94 404 VAL A N 1
ATOM 2996 C CA . VAL A 1 404 ? -15.442 20.166 13.082 1.00 93.94 404 VAL A CA 1
ATOM 2997 C C . VAL A 1 404 ? -16.111 20.273 14.451 1.00 93.94 404 VAL A C 1
ATOM 2999 O O . VAL A 1 404 ? -15.426 20.363 15.471 1.00 93.94 404 VAL A O 1
ATOM 3002 N N . ALA A 1 405 ? -17.442 20.232 14.493 1.00 96.12 405 ALA A N 1
ATOM 3003 C CA . ALA A 1 405 ? -18.200 20.221 15.740 1.00 96.12 405 ALA A CA 1
ATOM 3004 C C . ALA A 1 405 ? -18.093 18.847 16.417 1.00 96.12 405 ALA A C 1
ATOM 3006 O O . ALA A 1 405 ? -18.462 17.837 15.820 1.00 96.12 405 ALA A O 1
ATOM 3007 N N . VAL A 1 406 ? -17.605 18.795 17.659 1.00 97.06 406 VAL A N 1
ATOM 3008 C CA . VAL A 1 406 ? -17.475 17.543 18.422 1.00 97.06 406 VAL A CA 1
ATOM 3009 C C . VAL A 1 406 ? -18.560 17.474 19.493 1.00 97.06 406 VAL A C 1
ATOM 3011 O O . VAL A 1 406 ? -18.605 18.323 20.384 1.00 97.06 406 VAL A O 1
ATOM 3014 N N . VAL A 1 407 ? -19.410 16.452 19.417 1.00 97.12 407 VAL A N 1
ATOM 3015 C CA . VAL A 1 407 ? -20.564 16.232 20.298 1.00 97.12 407 VAL A CA 1
ATOM 3016 C C . VAL A 1 407 ? -20.322 14.980 21.135 1.00 97.12 407 VAL A C 1
ATOM 3018 O O . VAL A 1 407 ? -20.034 13.921 20.587 1.00 97.12 407 VAL A O 1
ATOM 3021 N N . ALA A 1 408 ? -20.429 15.093 22.458 1.00 97.56 408 ALA A N 1
ATOM 3022 C CA . ALA A 1 408 ? -20.408 13.941 23.354 1.00 97.56 408 ALA A CA 1
ATOM 3023 C C . ALA A 1 408 ? -21.829 13.379 23.478 1.00 97.56 408 ALA A C 1
ATOM 3025 O O . ALA A 1 408 ? -22.722 14.086 23.938 1.00 97.56 408 ALA A O 1
ATOM 3026 N N . CYS A 1 409 ? -22.020 12.126 23.082 1.00 97.62 409 CYS A N 1
ATOM 3027 C CA . CYS A 1 409 ? -23.306 11.438 23.123 1.00 97.62 409 CYS A CA 1
ATOM 3028 C C . CYS A 1 409 ? -23.415 10.551 24.368 1.00 97.62 409 CYS A C 1
ATOM 3030 O O . CYS A 1 409 ? -22.423 10.003 24.855 1.00 97.62 409 CYS A O 1
ATOM 3032 N N . SER A 1 410 ? -24.637 10.400 24.873 1.00 95.81 410 SER A N 1
ATOM 3033 C CA . SER A 1 410 ? -24.948 9.629 26.083 1.00 95.81 410 SER A CA 1
ATOM 3034 C C . SER A 1 410 ? -25.151 8.135 25.809 1.00 95.81 410 SER A C 1
ATOM 3036 O O . SER A 1 410 ? -24.827 7.295 26.650 1.00 95.81 410 SER A O 1
ATOM 3038 N N . THR A 1 411 ? -25.622 7.787 24.609 1.00 97.50 411 THR A N 1
ATOM 3039 C CA . THR A 1 411 ? -25.882 6.403 24.183 1.00 97.50 411 THR A CA 1
ATOM 3040 C C . THR A 1 411 ? -25.244 6.102 22.826 1.00 97.50 411 THR A C 1
ATOM 3042 O O . THR A 1 411 ? -24.949 7.016 22.052 1.00 97.50 411 THR A O 1
ATOM 3045 N N . VAL A 1 412 ? -25.045 4.813 22.521 1.00 97.31 412 VAL A N 1
ATOM 3046 C CA . VAL A 1 412 ? -24.544 4.375 21.205 1.00 97.31 412 VAL A CA 1
ATOM 3047 C C . VAL A 1 412 ? -25.521 4.776 20.102 1.00 97.31 412 VAL A C 1
ATOM 3049 O O . VAL A 1 412 ? -25.096 5.368 19.116 1.00 97.31 412 VAL A O 1
ATOM 3052 N N . ALA A 1 413 ? -26.822 4.533 20.300 1.00 97.25 413 ALA A N 1
ATOM 3053 C CA . ALA A 1 413 ? -27.873 4.893 19.348 1.00 97.25 413 ALA A CA 1
ATOM 3054 C C . ALA A 1 413 ? -27.866 6.395 19.019 1.00 97.25 413 ALA A C 1
ATOM 3056 O O . ALA A 1 413 ? -27.922 6.776 17.852 1.00 97.25 413 ALA A O 1
ATOM 3057 N N . GLU A 1 414 ? -27.706 7.253 20.034 1.00 96.62 414 GLU A N 1
ATOM 3058 C CA . GLU A 1 414 ? -27.552 8.692 19.825 1.00 96.62 414 GLU A CA 1
ATOM 3059 C C . GLU A 1 414 ? -26.298 9.006 18.999 1.00 96.62 414 GLU A C 1
ATOM 3061 O O . GLU A 1 414 ? -26.355 9.838 18.104 1.00 96.62 414 GLU A O 1
ATOM 3066 N N . ALA A 1 415 ? -25.166 8.349 19.253 1.00 96.94 415 ALA A N 1
ATOM 3067 C CA . ALA A 1 415 ? -23.939 8.617 18.508 1.00 96.94 415 ALA A CA 1
ATOM 3068 C C . ALA A 1 415 ? -24.038 8.224 17.026 1.00 96.94 415 ALA A C 1
ATOM 3070 O O . ALA A 1 415 ? -23.513 8.944 16.176 1.00 96.94 415 ALA A O 1
ATOM 3071 N N . VAL A 1 416 ? -24.696 7.105 16.712 1.00 97.50 416 VAL A N 1
ATOM 3072 C CA . VAL A 1 416 ? -24.673 6.513 15.362 1.00 97.50 416 VAL A CA 1
ATOM 3073 C C . VAL A 1 416 ? -25.880 6.861 14.491 1.00 97.50 416 VAL A C 1
ATOM 3075 O O . VAL A 1 416 ? -25.767 6.745 13.273 1.00 97.50 416 VAL A O 1
ATOM 3078 N N . GLY A 1 417 ? -26.991 7.332 15.072 1.00 94.12 417 GLY A N 1
ATOM 3079 C CA . GLY A 1 417 ? -28.271 7.499 14.368 1.00 94.12 417 GLY A CA 1
ATOM 3080 C C . GLY A 1 417 ? -28.194 8.279 13.048 1.0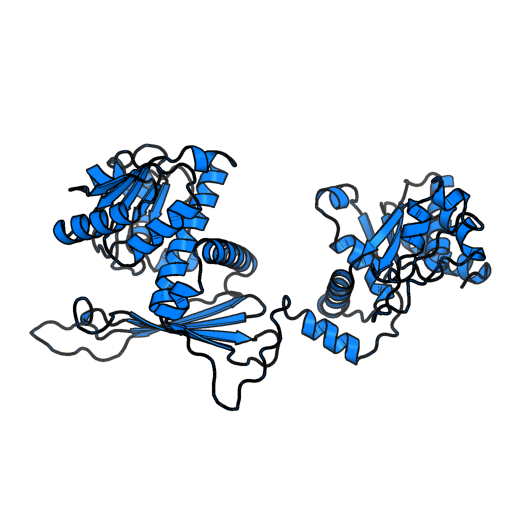0 94.12 417 GLY A C 1
ATOM 3081 O O . GLY A 1 417 ? -28.739 7.833 12.044 1.00 94.12 417 GLY A O 1
ATOM 3082 N N . ASP A 1 418 ? -27.441 9.386 13.003 1.00 92.38 418 ASP A N 1
ATOM 3083 C CA . ASP A 1 418 ? -27.253 10.193 11.777 1.00 92.38 418 ASP A CA 1
ATOM 3084 C C . ASP A 1 418 ? -25.862 10.042 11.141 1.00 92.38 418 ASP A C 1
ATOM 3086 O O . ASP A 1 418 ? -25.512 10.766 10.200 1.00 92.38 418 ASP A O 1
ATOM 3090 N N . ALA A 1 419 ? -25.032 9.131 11.647 1.00 96.94 419 ALA A N 1
ATOM 3091 C CA . ALA A 1 419 ? -23.643 9.010 11.227 1.00 96.94 419 ALA A CA 1
ATOM 3092 C C . ALA A 1 419 ? -23.523 8.385 9.830 1.00 96.94 419 ALA A C 1
ATOM 3094 O O . ALA A 1 419 ? -24.078 7.325 9.555 1.00 96.94 419 ALA A O 1
ATOM 3095 N N . ASP A 1 420 ? -22.792 9.048 8.930 1.00 95.94 420 ASP A N 1
ATOM 3096 C CA . ASP A 1 420 ? -22.426 8.497 7.616 1.00 95.94 420 ASP A CA 1
ATOM 3097 C C . ASP A 1 420 ? -21.344 7.425 7.751 1.00 95.94 420 ASP A C 1
ATOM 3099 O O . ASP A 1 420 ? -21.362 6.415 7.049 1.00 95.94 420 ASP A O 1
ATOM 3103 N N . VAL A 1 421 ? -20.395 7.670 8.657 1.00 97.50 421 VAL A N 1
ATOM 3104 C CA . VAL A 1 421 ? -19.286 6.774 8.977 1.00 97.50 421 VAL A CA 1
ATOM 3105 C C . VAL A 1 421 ? -19.286 6.520 10.478 1.00 97.50 421 VAL A C 1
ATOM 3107 O O . VAL A 1 421 ? -19.426 7.457 11.261 1.00 97.50 421 VAL A O 1
ATOM 3110 N N . VAL A 1 422 ? -19.101 5.270 10.888 1.00 98.25 422 VAL A N 1
ATOM 3111 C CA . VAL A 1 422 ? -18.980 4.852 12.288 1.00 98.25 422 VAL A CA 1
ATOM 3112 C C . VAL A 1 422 ? -17.646 4.138 12.467 1.00 98.25 422 VAL A C 1
ATOM 3114 O O . VAL A 1 422 ? -17.328 3.226 11.713 1.00 98.25 422 VAL A O 1
ATOM 3117 N N . CYS A 1 423 ? -16.865 4.529 13.468 1.00 98.44 423 CYS A N 1
ATOM 3118 C CA . CYS A 1 423 ? -15.653 3.828 13.884 1.00 98.44 423 CYS A CA 1
ATOM 3119 C C . CYS A 1 423 ? -15.879 3.223 15.271 1.00 98.44 423 CYS A C 1
ATOM 3121 O O . CYS A 1 423 ? -15.946 3.964 16.257 1.00 98.44 423 CYS A O 1
ATOM 3123 N N . ALA A 1 424 ? -15.985 1.898 15.347 1.00 97.62 424 ALA A N 1
ATOM 3124 C CA . ALA A 1 424 ? -16.034 1.151 16.598 1.00 97.62 424 ALA A CA 1
ATOM 3125 C C . ALA A 1 424 ? -14.603 0.771 17.016 1.00 97.62 424 ALA A C 1
ATOM 3127 O O . ALA A 1 424 ? -13.887 0.086 16.287 1.00 97.62 424 ALA A O 1
ATOM 3128 N N . VAL A 1 425 ? -14.143 1.347 18.132 1.00 96.25 425 VAL A N 1
ATOM 3129 C CA . VAL A 1 425 ? -12.759 1.257 18.637 1.00 96.25 425 VAL A CA 1
ATOM 3130 C C . VAL A 1 425 ? -12.737 1.041 20.157 1.00 96.25 425 VAL A C 1
ATOM 3132 O O . VAL A 1 425 ? -11.970 1.658 20.909 1.00 96.25 425 VAL A O 1
ATOM 3135 N N . THR A 1 426 ? -13.632 0.185 20.627 1.00 92.75 426 THR A N 1
ATOM 3136 C CA . THR A 1 426 ? -13.832 -0.199 22.024 1.00 92.75 426 THR A CA 1
ATOM 3137 C C . THR A 1 426 ? -13.147 -1.530 22.351 1.00 92.75 426 THR A C 1
ATOM 3139 O O . THR A 1 426 ? -12.568 -2.195 21.502 1.00 92.75 426 THR A O 1
ATOM 3142 N N . ALA A 1 427 ? -13.181 -1.909 23.627 1.00 88.38 427 ALA A N 1
ATOM 3143 C CA . ALA A 1 427 ? -12.796 -3.241 24.095 1.00 88.38 427 ALA A CA 1
ATOM 3144 C C . ALA A 1 427 ? -14.028 -3.950 24.682 1.00 88.38 427 ALA A C 1
ATOM 3146 O O . ALA A 1 427 ? -13.989 -4.441 25.812 1.00 88.38 427 ALA A O 1
ATOM 3147 N N . ALA A 1 428 ? -15.162 -3.854 23.982 1.00 90.25 428 ALA A N 1
ATOM 3148 C CA . ALA A 1 428 ? -16.399 -4.507 24.380 1.00 90.25 428 ALA A CA 1
ATOM 3149 C C . ALA A 1 428 ? -16.290 -6.029 24.184 1.00 90.25 428 ALA A C 1
ATOM 3151 O O . ALA A 1 428 ? -15.638 -6.514 23.260 1.00 90.25 428 ALA A O 1
ATOM 3152 N N . THR A 1 429 ? -16.884 -6.783 25.105 1.00 90.12 429 THR A N 1
ATOM 3153 C CA . THR A 1 429 ? -17.002 -8.252 25.035 1.00 90.12 429 THR A CA 1
ATOM 3154 C C . THR A 1 429 ? -18.402 -8.696 24.619 1.00 90.12 429 THR A C 1
ATOM 3156 O O . THR A 1 429 ? -18.610 -9.867 24.323 1.00 90.12 429 THR A O 1
ATOM 3159 N N . GLU A 1 430 ? -19.336 -7.747 24.593 1.00 92.81 430 GLU A N 1
ATOM 3160 C CA . GLU A 1 430 ? -20.734 -7.911 24.220 1.00 92.81 430 GLU A CA 1
ATOM 3161 C C . GLU A 1 430 ? -21.067 -6.878 23.136 1.00 92.81 430 GLU A C 1
ATOM 3163 O O . GLU A 1 430 ? -20.601 -5.737 23.255 1.00 92.81 430 GLU A O 1
ATOM 3168 N N . PRO A 1 431 ? -21.879 -7.233 22.124 1.00 94.62 431 PRO A N 1
ATOM 3169 C CA . PRO A 1 431 ? -22.312 -6.307 21.086 1.00 94.62 431 PRO A CA 1
ATOM 3170 C C . PRO A 1 431 ? -22.891 -5.004 21.648 1.00 94.62 431 PRO A C 1
ATOM 3172 O O . PRO A 1 431 ? -23.791 -5.012 22.489 1.00 94.62 431 PRO A O 1
ATOM 3175 N N . ILE A 1 432 ? -22.389 -3.871 21.155 1.00 96.00 432 ILE A N 1
ATOM 3176 C CA . ILE A 1 432 ? -22.867 -2.529 21.524 1.00 96.00 432 ILE A CA 1
ATOM 3177 C C . ILE A 1 432 ? -23.550 -1.809 20.360 1.00 96.00 432 ILE A C 1
ATOM 3179 O O . ILE A 1 432 ? -24.324 -0.881 20.591 1.00 96.00 432 ILE A O 1
ATOM 3183 N N . LEU A 1 433 ? -23.251 -2.211 19.124 1.00 96.81 433 LEU A N 1
ATOM 3184 C CA . LEU A 1 433 ? -23.790 -1.636 17.901 1.00 96.81 433 LEU A CA 1
ATOM 3185 C C . LEU A 1 433 ? -24.679 -2.661 17.196 1.00 96.81 433 LEU A C 1
ATOM 3187 O O . LEU A 1 433 ? -24.226 -3.744 16.824 1.00 96.81 433 LEU A O 1
ATOM 3191 N N . PHE A 1 434 ? -25.934 -2.280 16.979 1.00 96.44 434 PHE A N 1
ATOM 3192 C CA . PHE A 1 434 ? -26.945 -3.106 16.328 1.00 96.44 434 PHE A CA 1
ATOM 3193 C C . PHE A 1 434 ? -27.429 -2.456 15.034 1.00 96.44 434 PHE A C 1
ATOM 3195 O O . PHE A 1 434 ? -27.288 -1.249 14.820 1.00 96.44 434 PHE A O 1
ATOM 3202 N N . ALA A 1 435 ? -27.969 -3.280 14.139 1.00 93.94 435 ALA A N 1
ATOM 3203 C CA . ALA A 1 435 ? -28.300 -2.865 12.787 1.00 93.94 435 ALA A CA 1
ATOM 3204 C C . ALA A 1 435 ? -29.389 -1.790 12.748 1.00 93.94 435 ALA A C 1
ATOM 3206 O O . ALA A 1 435 ? -29.286 -0.876 11.939 1.00 93.94 435 ALA A O 1
ATOM 3207 N N . ASP A 1 436 ? -30.404 -1.877 13.603 1.00 95.00 436 ASP A N 1
ATOM 3208 C CA . ASP A 1 436 ? -31.530 -0.940 13.721 1.00 95.00 436 ASP A CA 1
ATOM 3209 C C . ASP A 1 436 ? -31.111 0.477 14.144 1.00 95.00 436 ASP A C 1
ATOM 3211 O O . ASP A 1 436 ? -31.770 1.449 13.779 1.00 95.00 436 ASP A O 1
ATOM 3215 N N . MET A 1 437 ? -29.979 0.605 14.839 1.00 96.88 437 MET A N 1
ATOM 3216 C CA . MET A 1 437 ? -29.408 1.896 15.234 1.00 96.88 437 MET A CA 1
ATOM 3217 C C . MET A 1 437 ? -28.775 2.650 14.057 1.00 96.88 437 MET A C 1
ATOM 3219 O O . MET A 1 437 ? -28.607 3.867 14.118 1.00 96.88 437 MET A O 1
ATOM 3223 N N . LEU A 1 438 ? -28.383 1.938 12.996 1.00 95.69 438 LEU A N 1
ATOM 3224 C CA . LEU A 1 438 ? -27.666 2.504 11.858 1.00 95.69 438 LEU A CA 1
ATOM 3225 C C . LEU A 1 438 ? -28.634 3.023 10.794 1.00 95.69 438 LEU A C 1
ATOM 3227 O O . LEU A 1 438 ? -29.554 2.319 10.348 1.00 95.69 438 LEU A O 1
ATOM 3231 N N . LYS A 1 439 ? -28.359 4.232 10.295 1.00 93.00 439 LYS A N 1
ATOM 3232 C CA . LYS A 1 439 ? -29.031 4.731 9.095 1.00 93.00 439 LYS A CA 1
ATOM 3233 C C . LYS A 1 439 ? -28.673 3.897 7.868 1.00 93.00 439 LYS A C 1
ATOM 3235 O O . LYS A 1 439 ? -27.588 3.318 7.764 1.00 93.00 439 LYS A O 1
ATOM 3240 N N . SER A 1 440 ? -29.581 3.888 6.895 1.00 89.31 440 SER A N 1
ATOM 3241 C CA . SER A 1 440 ? -29.340 3.211 5.623 1.00 89.31 440 SER A CA 1
ATOM 3242 C C . SER A 1 440 ? -28.105 3.783 4.928 1.00 89.31 440 SER A C 1
ATOM 3244 O O . SER A 1 440 ? -27.944 4.998 4.804 1.00 89.31 440 SER A O 1
ATOM 3246 N N . GLY A 1 441 ? -27.223 2.892 4.480 1.00 88.94 441 GLY A N 1
ATOM 3247 C CA . GLY A 1 441 ? -26.010 3.264 3.770 1.00 88.94 441 GLY A CA 1
ATOM 3248 C C . GLY A 1 441 ? -24.868 3.795 4.641 1.00 88.94 441 GLY A C 1
ATOM 3249 O O . GLY A 1 441 ? -23.898 4.276 4.055 1.00 88.94 441 GLY A O 1
ATOM 3250 N N . ALA A 1 442 ? -24.930 3.694 5.972 1.00 93.06 442 ALA A N 1
ATOM 3251 C CA . ALA A 1 442 ? -23.783 3.976 6.837 1.00 93.06 442 ALA A CA 1
ATOM 3252 C C . ALA A 1 442 ? -22.589 3.049 6.522 1.00 93.06 442 ALA A C 1
ATOM 3254 O O . ALA A 1 442 ? -22.769 1.881 6.176 1.00 93.06 442 ALA A O 1
ATOM 3255 N N . HIS A 1 443 ? -21.366 3.569 6.634 1.00 94.94 443 HIS A N 1
ATOM 3256 C CA . HIS A 1 443 ? -20.133 2.781 6.573 1.00 94.94 443 HIS A CA 1
ATOM 3257 C C . HIS A 1 443 ? -19.589 2.555 7.987 1.00 94.94 443 HIS A C 1
ATOM 3259 O O . HIS A 1 443 ? -19.415 3.513 8.736 1.00 94.94 443 HIS A O 1
ATOM 3265 N N . VAL A 1 444 ? -19.305 1.305 8.351 1.00 96.12 444 VAL A N 1
ATOM 3266 C CA . VAL A 1 444 ? -18.815 0.943 9.687 1.00 96.12 444 VAL A CA 1
ATOM 3267 C C . VAL A 1 444 ? -17.399 0.380 9.581 1.00 96.12 444 VAL A C 1
ATOM 3269 O O . VAL A 1 444 ? -17.171 -0.587 8.861 1.00 96.12 444 VAL A O 1
ATOM 3272 N N . ASN A 1 445 ? -16.463 0.973 10.321 1.00 97.38 445 ASN A N 1
ATOM 3273 C CA . ASN A 1 445 ? -15.153 0.400 10.609 1.00 97.38 445 ASN A CA 1
ATOM 3274 C C . ASN A 1 445 ? -15.229 -0.308 11.970 1.00 97.38 445 ASN A C 1
ATOM 3276 O O . ASN A 1 445 ? -15.336 0.365 13.000 1.00 97.38 445 ASN A O 1
ATOM 3280 N N . ALA A 1 446 ? -15.174 -1.639 11.971 1.00 94.88 446 ALA A N 1
ATOM 3281 C CA . ALA A 1 446 ? -15.094 -2.469 13.174 1.00 94.88 446 ALA A CA 1
ATOM 3282 C C . ALA A 1 446 ? -13.626 -2.815 13.458 1.00 94.88 446 ALA A C 1
ATOM 3284 O O . ALA A 1 446 ? -12.966 -3.424 12.617 1.00 94.88 446 ALA A O 1
ATOM 3285 N N . VAL A 1 447 ? -13.083 -2.363 14.594 1.00 94.31 447 VAL A N 1
ATOM 3286 C CA . VAL A 1 447 ? -11.622 -2.358 14.823 1.00 94.31 447 VAL A CA 1
ATOM 3287 C C . VAL A 1 447 ? -11.229 -2.958 16.173 1.00 94.31 447 VAL A C 1
ATOM 3289 O O . VAL A 1 447 ? -10.146 -3.532 16.304 1.00 94.31 447 VAL A O 1
ATOM 3292 N N . GLY A 1 448 ? -12.066 -2.807 17.197 1.00 85.31 448 GLY A N 1
ATOM 3293 C CA . GLY A 1 448 ? -11.791 -3.252 18.563 1.00 85.31 448 GLY A CA 1
ATOM 3294 C C . GLY A 1 448 ? -11.763 -4.773 18.731 1.00 85.31 448 GLY A C 1
ATOM 3295 O O . GLY A 1 448 ? -11.000 -5.298 19.551 1.00 85.31 448 GLY A O 1
ATOM 3296 N N . SER A 1 449 ? -12.534 -5.490 17.914 1.00 84.38 449 SER A N 1
ATOM 3297 C CA . SER A 1 449 ? -12.666 -6.950 17.948 1.00 84.38 449 SER A CA 1
ATOM 3298 C C . SER A 1 449 ? -11.461 -7.666 17.321 1.00 84.38 449 SER A C 1
ATOM 3300 O O . SER A 1 449 ? -11.495 -8.094 16.176 1.00 84.38 449 SER A O 1
ATOM 3302 N N . CYS A 1 450 ? -10.367 -7.812 18.076 1.00 78.88 450 CYS A N 1
ATOM 3303 C CA . CYS A 1 450 ? -9.124 -8.461 17.607 1.00 78.88 450 CYS A CA 1
ATOM 3304 C C . CYS A 1 450 ? -8.790 -9.806 18.289 1.00 78.88 450 CYS A C 1
ATOM 3306 O O . CYS A 1 450 ? -7.704 -10.366 18.078 1.00 78.88 450 CYS A O 1
ATOM 3308 N N . THR A 1 451 ? -9.696 -10.313 19.132 1.00 81.44 451 THR A N 1
ATOM 3309 C CA . THR A 1 451 ? -9.632 -11.650 19.743 1.00 81.44 451 THR A CA 1
ATOM 3310 C C . THR A 1 451 ? -11.034 -12.259 19.857 1.00 81.44 451 THR A C 1
ATOM 3312 O O . THR A 1 451 ? -12.008 -11.500 19.874 1.00 81.44 451 THR A O 1
ATOM 3315 N N . PRO A 1 452 ? -11.164 -13.599 20.010 1.00 83.88 452 PRO A N 1
ATOM 3316 C CA . PRO A 1 452 ? -12.481 -14.253 19.991 1.00 83.88 452 PRO A CA 1
ATOM 3317 C C . PRO A 1 452 ? -13.412 -13.849 21.139 1.00 83.88 452 PRO A C 1
ATOM 3319 O O . PRO A 1 452 ? -14.573 -14.230 21.169 1.00 83.88 452 PRO A O 1
ATOM 3322 N N . GLN A 1 453 ? -12.886 -13.127 22.130 1.00 85.12 453 GLN A N 1
ATOM 3323 C CA . GLN A 1 453 ? -13.631 -12.642 23.289 1.00 85.12 453 GLN A CA 1
ATOM 3324 C C . GLN A 1 453 ? -14.255 -11.264 23.057 1.00 85.12 453 GLN A C 1
ATOM 3326 O O . GLN A 1 453 ? -15.133 -10.873 23.821 1.00 85.12 453 GLN A O 1
ATOM 3331 N N . PHE A 1 454 ? -13.762 -10.503 22.079 1.00 87.62 454 PHE A N 1
ATOM 3332 C CA . PHE A 1 454 ? -14.218 -9.142 21.828 1.00 87.62 454 PHE A CA 1
ATOM 3333 C C . PHE A 1 454 ? -15.281 -9.110 20.737 1.00 87.62 454 PHE A C 1
ATOM 3335 O O . PHE A 1 454 ? -15.163 -9.799 19.720 1.00 87.62 454 PHE A O 1
ATOM 3342 N N . ARG A 1 455 ? -16.313 -8.305 20.999 1.00 92.44 455 ARG A N 1
ATOM 3343 C CA . ARG A 1 455 ? -17.481 -8.082 20.149 1.00 92.44 455 ARG A CA 1
ATOM 3344 C C . ARG A 1 455 ? -17.935 -6.647 20.339 1.00 92.44 455 ARG A C 1
ATOM 3346 O O . ARG A 1 455 ? -18.227 -6.234 21.458 1.00 92.44 455 ARG A O 1
ATOM 3353 N N . GLU A 1 456 ? -17.992 -5.898 19.257 1.00 94.25 456 GLU A N 1
ATOM 3354 C CA . GLU A 1 456 ? -18.533 -4.546 19.193 1.00 94.25 456 GLU A CA 1
ATOM 3355 C C . GLU A 1 456 ? -19.853 -4.525 18.421 1.00 94.25 456 GLU A C 1
ATOM 3357 O O . GLU A 1 456 ? -20.759 -3.763 18.767 1.00 94.25 456 GLU A O 1
ATOM 3362 N N . LEU A 1 457 ? -19.964 -5.365 17.392 1.00 95.00 457 LEU A N 1
ATOM 3363 C CA . LEU A 1 457 ? -21.102 -5.454 16.488 1.00 95.00 457 LEU A CA 1
ATOM 3364 C C . LEU A 1 457 ? -21.946 -6.690 16.806 1.00 95.00 457 LEU A C 1
ATOM 3366 O O . LEU A 1 457 ? -21.426 -7.761 17.111 1.00 95.00 457 LEU A O 1
ATOM 3370 N N . GLY A 1 458 ? -23.267 -6.547 16.701 1.00 94.00 458 GLY A N 1
ATOM 3371 C CA . GLY A 1 458 ? -24.173 -7.695 16.692 1.00 94.00 458 GLY A CA 1
ATOM 3372 C C . GLY A 1 458 ? -24.218 -8.355 15.312 1.00 94.00 458 GLY A C 1
ATOM 3373 O O . GLY A 1 458 ? -24.093 -7.662 14.301 1.00 94.00 458 GLY A O 1
ATOM 3374 N N . ALA A 1 459 ? -24.495 -9.663 15.256 1.00 91.19 459 ALA A N 1
ATOM 3375 C CA . ALA A 1 459 ? -24.604 -10.426 14.003 1.00 91.19 459 ALA A CA 1
ATOM 3376 C C . ALA A 1 459 ? -25.568 -9.780 12.985 1.00 91.19 459 ALA A C 1
ATOM 3378 O O . ALA A 1 459 ? -25.297 -9.729 11.785 1.00 91.19 459 ALA A O 1
ATOM 3379 N N . CYS A 1 460 ? -26.647 -9.156 13.478 1.00 92.31 460 CYS A N 1
ATOM 3380 C CA . CYS A 1 460 ? -27.604 -8.394 12.671 1.00 92.31 460 CYS A CA 1
ATOM 3381 C C . CYS A 1 460 ? -26.971 -7.307 11.779 1.00 92.31 460 CYS A C 1
ATOM 3383 O O . CYS A 1 460 ? -27.528 -6.992 10.726 1.00 92.31 460 CYS A O 1
ATOM 3385 N N . VAL A 1 461 ? -25.826 -6.728 12.165 1.00 93.44 461 VAL A N 1
ATOM 3386 C CA . VAL A 1 461 ? -25.124 -5.712 11.363 1.00 93.44 461 VAL A CA 1
ATOM 3387 C C . VAL A 1 461 ? -24.564 -6.333 10.082 1.00 93.44 461 VAL A C 1
ATOM 3389 O O . VAL A 1 461 ? -24.689 -5.733 9.015 1.00 93.44 461 VAL A O 1
ATOM 3392 N N . TYR A 1 462 ? -24.017 -7.547 10.169 1.00 90.81 462 TYR A N 1
ATOM 3393 C CA . TYR A 1 462 ? -23.512 -8.290 9.014 1.00 90.81 462 TYR A CA 1
ATOM 3394 C C . TYR A 1 462 ? -24.655 -8.755 8.111 1.00 90.81 462 TYR A C 1
ATOM 3396 O O . TYR A 1 462 ? -24.597 -8.530 6.904 1.00 90.81 462 TYR A O 1
ATOM 3404 N N . HIS A 1 463 ? -25.739 -9.288 8.690 1.00 89.19 463 HIS A N 1
ATOM 3405 C CA . HIS A 1 463 ? -26.938 -9.698 7.939 1.00 89.19 463 HIS A CA 1
ATOM 3406 C C . HIS A 1 463 ? -27.582 -8.546 7.152 1.00 89.19 463 HIS A C 1
ATOM 3408 O O . HIS A 1 463 ? -28.126 -8.755 6.071 1.00 89.19 463 HIS A O 1
ATOM 3414 N N . ARG A 1 464 ? -27.516 -7.312 7.672 1.00 89.69 464 ARG A N 1
ATOM 3415 C CA . ARG A 1 464 ? -28.047 -6.108 7.004 1.00 89.69 464 ARG A CA 1
ATOM 3416 C C . ARG A 1 464 ? -27.050 -5.469 6.025 1.00 89.69 464 ARG A C 1
ATOM 3418 O O . ARG A 1 464 ? -27.398 -4.495 5.352 1.00 89.69 464 ARG A O 1
ATOM 3425 N N . CYS A 1 465 ? -25.809 -5.951 5.952 1.00 87.00 465 CYS A N 1
ATOM 3426 C CA . CYS A 1 465 ? -24.776 -5.319 5.141 1.00 87.00 465 CYS A CA 1
ATOM 3427 C C . CYS A 1 465 ? -25.131 -5.397 3.646 1.00 87.00 465 CYS A C 1
ATOM 3429 O O . CYS A 1 465 ? -25.350 -6.467 3.091 1.00 87.00 465 CYS A O 1
ATOM 3431 N N . LEU A 1 466 ? -25.179 -4.241 2.976 1.00 78.12 466 LEU A N 1
ATOM 3432 C CA . LEU A 1 466 ? -25.590 -4.131 1.566 1.00 78.12 466 LEU A CA 1
ATOM 3433 C C . LEU A 1 466 ? -24.516 -4.604 0.569 1.00 78.12 466 LEU A C 1
ATOM 3435 O O . LEU A 1 466 ? -24.763 -4.637 -0.634 1.00 78.12 466 LEU A O 1
ATOM 3439 N N . ALA A 1 467 ? -23.309 -4.893 1.051 1.00 75.56 467 ALA A N 1
ATOM 3440 C CA . ALA A 1 467 ? -22.153 -5.290 0.258 1.00 75.56 467 ALA A CA 1
ATOM 3441 C C . ALA A 1 467 ? -21.341 -6.350 1.020 1.00 75.56 467 ALA A C 1
ATOM 3443 O O . ALA A 1 467 ? -21.484 -6.444 2.244 1.00 75.56 467 ALA A O 1
ATOM 3444 N N . PRO A 1 468 ? -20.467 -7.118 0.340 1.00 79.31 468 PRO A N 1
ATOM 3445 C CA . PRO A 1 468 ? -19.552 -8.028 1.018 1.00 79.31 468 PRO A CA 1
ATOM 3446 C C . PRO A 1 468 ? -18.750 -7.297 2.099 1.00 79.31 468 PRO A C 1
ATOM 3448 O O . PRO A 1 468 ? -18.238 -6.198 1.866 1.00 79.31 468 PRO A O 1
ATOM 3451 N N . ALA A 1 469 ? -18.651 -7.901 3.285 1.00 85.12 469 ALA A N 1
ATOM 3452 C CA . ALA A 1 469 ? -17.805 -7.380 4.348 1.00 85.12 469 ALA A CA 1
ATOM 3453 C C . ALA A 1 469 ? -16.345 -7.343 3.867 1.00 85.12 469 ALA A C 1
ATOM 3455 O O . ALA A 1 469 ? -15.835 -8.322 3.324 1.00 85.12 469 ALA A O 1
ATOM 3456 N N . VAL A 1 470 ? -15.682 -6.202 4.054 1.00 89.81 470 VAL A N 1
ATOM 3457 C CA . VAL A 1 470 ? -14.282 -6.008 3.660 1.00 89.81 470 VAL A CA 1
ATOM 3458 C C . VAL A 1 470 ? -13.395 -6.210 4.879 1.00 89.81 470 VAL A C 1
ATOM 3460 O O . VAL A 1 470 ? -13.634 -5.619 5.930 1.00 89.81 470 VAL A O 1
ATOM 3463 N N . THR A 1 471 ? -12.357 -7.024 4.721 1.00 90.94 471 THR A N 1
ATOM 3464 C CA . THR A 1 471 ? -11.408 -7.373 5.784 1.00 90.94 471 THR A CA 1
ATOM 3465 C C . THR A 1 471 ? -9.994 -7.013 5.353 1.00 90.94 471 THR A C 1
ATOM 3467 O O . THR A 1 471 ? -9.673 -7.136 4.174 1.00 90.94 471 THR A O 1
ATOM 3470 N N . ASP A 1 472 ? -9.133 -6.636 6.292 1.00 89.88 472 ASP A N 1
ATOM 3471 C CA . ASP A 1 472 ? -7.698 -6.448 6.040 1.00 89.88 472 ASP A CA 1
ATOM 3472 C C . ASP A 1 472 ? -6.976 -7.777 5.750 1.00 89.88 472 ASP A C 1
ATOM 3474 O O . ASP A 1 472 ? -6.065 -7.824 4.928 1.00 89.88 472 ASP A O 1
ATOM 3478 N N . SER A 1 473 ? -7.408 -8.865 6.390 1.00 89.12 473 SER A N 1
ATOM 3479 C CA . SER A 1 473 ? -7.017 -10.236 6.061 1.00 89.12 473 SER A CA 1
ATOM 3480 C C . SER A 1 473 ? -8.170 -11.190 6.337 1.00 89.12 473 SER A C 1
ATOM 3482 O O . SER A 1 473 ? -8.574 -11.375 7.487 1.00 89.12 473 SER A O 1
ATOM 3484 N N . THR A 1 474 ? -8.679 -11.846 5.293 1.00 88.12 474 THR A N 1
ATOM 3485 C CA . THR A 1 474 ? -9.759 -12.830 5.439 1.00 88.12 474 THR A CA 1
ATOM 3486 C C . THR A 1 474 ? -9.323 -14.005 6.312 1.00 88.12 474 THR A C 1
ATOM 3488 O O . THR A 1 474 ? -10.091 -14.453 7.158 1.00 88.12 474 THR A O 1
ATOM 3491 N N . GLU A 1 475 ? -8.071 -14.459 6.186 1.00 86.19 475 GLU A N 1
ATOM 3492 C CA . GLU A 1 475 ? -7.541 -15.566 6.992 1.00 86.19 475 GLU A CA 1
ATOM 3493 C C . GLU A 1 475 ? -7.539 -15.246 8.496 1.00 86.19 475 GLU A C 1
ATOM 3495 O O . GLU A 1 475 ? -7.876 -16.108 9.311 1.00 86.19 475 GLU A O 1
ATOM 3500 N N . ALA A 1 476 ? -7.188 -14.012 8.870 1.00 85.19 476 ALA A N 1
ATOM 3501 C CA . ALA A 1 476 ? -7.236 -13.572 10.263 1.00 85.19 476 ALA A CA 1
ATOM 3502 C C . ALA A 1 476 ? -8.682 -13.329 10.726 1.00 85.19 476 ALA A C 1
ATOM 3504 O O . ALA A 1 476 ? -9.069 -13.733 11.824 1.00 85.19 476 ALA A O 1
ATOM 3505 N N . CYS A 1 477 ? -9.502 -12.710 9.875 1.00 88.38 477 CYS A N 1
ATOM 3506 C CA . CYS A 1 477 ? -10.868 -12.325 10.211 1.00 88.38 477 CYS A CA 1
ATOM 3507 C C . CYS A 1 477 ? -11.769 -13.529 10.529 1.00 88.38 477 CYS A C 1
ATOM 3509 O O . CYS A 1 477 ? -12.596 -13.448 11.424 1.00 88.38 477 CYS A O 1
ATOM 3511 N N . VAL A 1 478 ? -11.563 -14.688 9.899 1.00 89.12 478 VAL A N 1
ATOM 3512 C CA . VAL A 1 478 ? -12.354 -15.900 10.207 1.00 89.12 478 VAL A CA 1
ATOM 3513 C C . VAL A 1 478 ? -11.883 -16.657 11.459 1.00 89.12 478 VAL A C 1
ATOM 3515 O O . VAL A 1 478 ? -12.397 -17.732 11.757 1.00 89.12 478 VAL A O 1
ATOM 3518 N N . ARG A 1 479 ? -10.878 -16.149 12.187 1.00 85.75 479 ARG A N 1
ATOM 3519 C CA . ARG A 1 479 ? -10.309 -16.806 13.384 1.00 85.75 479 ARG A CA 1
ATOM 3520 C C . ARG A 1 479 ? -10.297 -15.929 14.627 1.00 85.75 479 ARG A C 1
ATOM 3522 O O . ARG A 1 479 ? -10.192 -16.455 15.735 1.00 85.75 479 ARG A O 1
ATOM 3529 N N . GLU A 1 480 ? -10.302 -14.612 14.450 1.00 85.69 480 GLU A N 1
ATOM 3530 C CA . GLU A 1 480 ? -9.952 -13.683 15.520 1.00 85.69 480 GLU A CA 1
ATOM 3531 C C . GLU A 1 480 ? -11.144 -12.919 16.089 1.00 85.69 480 GLU A C 1
ATOM 3533 O O . GLU A 1 480 ? -11.349 -13.055 17.284 1.00 85.69 480 GLU A O 1
ATOM 3538 N N . PRO A 1 481 ? -11.935 -12.133 15.346 1.00 88.81 481 PRO A N 1
ATOM 3539 C CA . PRO A 1 481 ? -13.000 -11.312 15.920 1.00 88.81 481 PRO A CA 1
ATOM 3540 C C . PRO A 1 481 ? -14.180 -12.177 16.380 1.00 88.81 481 PRO A C 1
ATOM 3542 O O . PRO A 1 481 ? -14.760 -12.903 15.575 1.00 88.81 481 PRO A O 1
ATOM 3545 N N . GLY A 1 482 ? -14.573 -12.074 17.654 1.00 87.75 482 GLY A N 1
ATOM 3546 C CA . GLY A 1 482 ? -15.688 -12.859 18.202 1.00 87.75 482 GLY A CA 1
ATOM 3547 C C . GLY A 1 482 ? -17.006 -12.628 17.457 1.00 87.75 482 GLY A C 1
ATOM 3548 O O . GLY A 1 482 ? -17.719 -13.572 17.159 1.00 87.75 482 GLY A O 1
ATOM 3549 N N . GLU A 1 483 ? -17.280 -11.383 17.071 1.00 90.19 483 GLU A N 1
ATOM 3550 C CA . GLU A 1 483 ? -18.486 -10.990 16.324 1.00 90.19 483 GLU A CA 1
ATOM 3551 C C . GLU A 1 483 ? -18.588 -11.628 14.929 1.00 90.19 483 GLU A C 1
ATOM 3553 O O . GLU A 1 483 ? -19.683 -11.952 14.478 1.00 90.19 483 GLU A O 1
ATOM 3558 N N . VAL A 1 484 ? -17.453 -11.854 14.259 1.00 90.88 484 VAL A N 1
ATOM 3559 C CA . VAL A 1 484 ? -17.414 -12.533 12.956 1.00 90.88 484 VAL A CA 1
ATOM 3560 C C . VAL A 1 484 ? -17.558 -14.039 13.142 1.00 90.88 484 VAL A C 1
ATOM 3562 O O . VAL A 1 484 ? -18.239 -14.685 12.355 1.00 90.88 484 VAL A O 1
ATOM 3565 N N . LEU A 1 485 ? -16.952 -14.603 14.191 1.00 88.94 485 LEU A N 1
ATOM 3566 C CA . LEU A 1 485 ? -17.104 -16.021 14.519 1.00 88.94 485 LEU A CA 1
ATOM 3567 C C . LEU A 1 485 ? -18.555 -16.376 14.849 1.00 88.94 485 LEU A C 1
ATOM 3569 O O . LEU A 1 485 ? -19.031 -17.402 14.374 1.00 88.94 485 LEU A O 1
ATOM 3573 N N . ASP A 1 486 ? -19.241 -15.532 15.620 1.00 87.44 486 ASP A N 1
ATOM 3574 C CA . ASP A 1 486 ? -20.661 -15.709 15.921 1.00 87.44 486 ASP A CA 1
ATOM 3575 C C . ASP A 1 486 ? -21.496 -15.625 14.630 1.00 87.44 486 ASP A C 1
ATOM 3577 O O . ASP A 1 486 ? -22.293 -16.515 14.359 1.00 87.44 486 ASP A O 1
ATOM 3581 N N . TYR A 1 487 ? -21.253 -14.612 13.787 1.00 88.12 487 TYR A N 1
ATOM 3582 C CA . TYR A 1 487 ? -21.947 -14.454 12.502 1.00 88.12 487 TYR A CA 1
ATOM 3583 C C . TYR A 1 487 ? -21.759 -15.647 11.553 1.00 88.12 487 TYR A C 1
ATOM 3585 O O . TYR A 1 487 ? -22.693 -16.021 10.861 1.00 88.12 487 TYR A O 1
ATOM 3593 N N . LEU A 1 488 ? -20.567 -16.250 11.503 1.00 87.75 488 LEU A N 1
ATOM 3594 C CA . LEU A 1 488 ? -20.297 -17.411 10.645 1.00 87.75 488 LEU A CA 1
ATOM 3595 C C . LEU A 1 488 ? -20.896 -18.724 11.179 1.00 87.75 488 LEU A C 1
ATOM 3597 O O . LEU A 1 488 ? -20.880 -19.726 10.462 1.00 87.75 488 LEU A O 1
ATOM 3601 N N . GLN A 1 489 ? -21.336 -18.751 12.440 1.00 84.75 489 GLN A N 1
ATOM 3602 C CA . GLN A 1 489 ? -21.995 -19.905 13.061 1.00 84.75 489 GLN A CA 1
ATOM 3603 C C . GLN A 1 489 ? -23.525 -19.852 12.952 1.00 84.75 489 GLN A C 1
ATOM 3605 O O . GLN A 1 489 ? -24.157 -20.906 13.057 1.00 84.75 489 GLN A O 1
ATOM 3610 N N . GLU A 1 490 ? -24.096 -18.658 12.774 1.00 82.31 490 GLU A N 1
ATOM 3611 C CA . GLU A 1 490 ? -25.511 -18.429 12.437 1.00 82.31 490 GLU A CA 1
ATOM 3612 C C . GLU A 1 490 ? -25.805 -18.757 10.968 1.00 82.31 490 GLU A C 1
ATOM 3614 O O . GLU A 1 490 ? -26.888 -19.340 10.717 1.00 82.31 490 GLU A O 1
#

Sequence (490 aa):
VCDREVVAGNSTIGMEILEDLPDCDAVFCAYGGGGVNCGIGSALRTCKEEGAADMDMVAVEPATAAPFCKAFNLRGSEEAARAEDGIVPLSDGEWRPSFVDGCGGKSVLKPMWSLAQKVITKAKKVELSSIEHALRILIEKNKVVAEGAGACGLAAILSMDLDEIRHYKKVVAVVCGGCIDTREIVRILEAGGTQNVPAPTPLEEGSFPYYSAADVRRRLTMPACIASTEAALAYFEKFGKDAMPPRSVFRLPFETMVSSTCQKLGFLGTMAAFAPPFAGVKCISVFPRNAGGKFSSHQGLVLLFHAGGNGELLLAADAHEVTKIRTAAASAVATRTVLRWRGGKEAAGSVRTLAILGTGCQASAHFDAMRCVLPRLTTVRLWGRDPEKTRGLQRSWAERKTGVAVVACSTVAEAVGDADVVCAVTAATEPILFADMLKSGAHVNAVGSCTPQFRELGACVYHRCLAPAVTDSTEACVREPGEVLDYLQE

Secondary structure (DSSP, 8-state):
---HHHHHHHHHHHHHHHHH-TT-SEEEEE-SSSHHHHHHHHHHHHHHHTTPPP-EEEEEEETTS-HHHHHHHTTTSHHHHHSGGG--PPPTTT----S--SS--SS--HHHHHHHHHH--EEEEE-HHHHHHHHHHHHHTS-----TTTTHHHHHHHT--HHHHTT-SSEEE--------HHHHHHHHHHHSSS---PPPPPSTT-PPEE-HHHHHHH--HHHHHHHHHHHHHHHHHHGGGTSPPPEEEE-S-EEE-SSSEEE--EEEEEEEEETTEEEEEEEEE-GGGTTSSS-SEEEEEEEEETTTT--EEEEEEHHHHHHHHHHHHHHHHHHHHHHHHHGGGGGGT--EEEEE--SHHHHHHHHHHHHH-TT--EEEEE-S-HHHHHHHHHHHHTT--S-EEEE-SSHHHHHTT-SEEEE----SS--B-GGGSPTT-EEEE-S--STT---B-HHHHHT-SSPPP-S-HHHHTTS-HHHHHHHH-

pLDDT: mean 87.61, std 12.52, range [34.34, 98.5]

Organism: NCBI:txid216773

Foldseek 3Di:
DLDPVLLLVLLVVLVVCCVVPVPFAEEFAEAAQCSNLLSNLVNQVVVVVVPGDRHASEYEYEQQAFQVQVLLVCPPPPQLVPDDVSKDFADPPRHDDDQQPRHGDRTHDPSNVVSCNVRHDYYDYAYQLLLLVQQCCCCVPVVDAAGSRLSRRVSRQVPDDPVRNVVGPHYHRRRDHHPGDVVVVVVSLLPVQADDPDPPPPPDPPDAAEAELVNCVVPDDLVVLLVVLLVLLVVCVVQPCNFWNDKDKAFDDDFDPDPPDTDRQWIWIWTWGDDGQKTKIWIWIAGPVCVPHPDDRIWTWIWIFGNSDDGDTRYIYTPVSVVLSNLLSNVLNVVLVVLCVVPNPCSLVVFAEEEEEALDSNSVNNVSNNCVRRVNHAEYEYEYPDQVSLVVVQVVVVVVVSNHRYHYDPAPLRRAQPGQEYEYQDQAQDARDECVSHDPNRHYHDRNQFALRGYHHALNNVVPDPDPDDDSDPVSQCHGGNRSVVNVVD

InterPro domains:
  IPR001926 Tryptophan synthase beta chain-like, PALP domain [PF00291] (5-177)
  IPR003462 Ornithine cyclodeaminase/mu-crystallin [PF02423] (213-484)
  IPR003462 Ornithine cyclodeaminase/mu-crystallin [PTHR13812] (210-487)
  IPR023401 Ornithine cyclodeaminase, N-terminal [G3DSA:3.30.1780.10] (209-345)
  IPR036052 Tryptophan synthase beta chain-like, PALP domain superfamily [G3DSA:3.40.50.1100] (2-191)
  IPR036052 Tryptophan synthase beta chain-like, PALP domain superfamily [SSF53686] (6-188)
  IPR036291 NAD(P)-binding domain superfamily [SSF51735] (208-487)